Protein 4P17 (pdb70)

Foldseek 3Di:
DADPLQHDDLVVLQVVLVVLVVVCVVVVVVAVVVPHQDPDLVVNLVSLLSPDPLVCCLVQLCPQLCLVVVCVVDDVCLLVVLLVVLVPAPCLVVLLVLLVPPCPDRPQCVDPVNSVLLSSLLSSLQVVCVVLRDDSLVSLVLSLVCSSNVNDSVSSNSSVCSCQPPFDDDPLRPVAVVLLVCCCQVPVLQNVLCVQQVARCCLQLVSCQSNVCSLQARSSLSVSLVSNCSNVGDVSSSLLVNLLCVVCVVVLSPDNHRVVSNVVSSVVRHSPSNSSSSSCSSPVPVRD/DADPLQHDADADPPCVVLLVVLVVLVVVCVVVVVVAVVVVHQDPDPVVNLVSLLSPDDLVCCLVQLCPQLCLVVVCVPDDVCLLVVLLVVLVPPPCLVVLLVLLVPPPCDRPQCNDPVNSVLLSSLLSSLCVVCVLLRDDSLVSLLLSLVCSSNVNDSSSSNSSVCSCQPPFDDDCLRCACVLLLVCCVVVPVLLNVLCVQQVADCCLQLVSCQSNVLSLQARSSLSVSLVSNCSNPGDVSSSLLVNLLCVVCVVVLSPDSHNVVSNVSSSVCRSNVSNSSSSSVSSPDD

Structure (mmCIF, N/CA/C/O backbone):
data_4P17
#
_entry.id   4P17
#
_cell.length_a   121.760
_cell.length_b   47.010
_cell.length_c   105.670
_cell.angle_alpha   90.00
_cell.angle_beta   96.33
_cell.angle_gamma   90.00
#
_symmetry.space_group_name_H-M   'C 1 2 1'
#
loop_
_entity.id
_entity.type
_entity.pdbx_description
1 polymer 'RabGAP/TBC protein'
2 water water
#
loop_
_atom_site.group_PDB
_atom_site.id
_atom_site.type_symbol
_atom_site.label_atom_id
_atom_site.label_alt_id
_atom_site.label_comp_id
_atom_site.label_asym_id
_atom_site.label_entity_id
_atom_site.label_seq_id
_atom_site.pdbx_PDB_ins_code
_atom_site.Cartn_x
_atom_site.Cartn_y
_atom_site.Cartn_z
_atom_site.occupancy
_atom_site.B_iso_or_equiv
_atom_site.auth_seq_id
_atom_site.auth_comp_id
_atom_site.auth_asym_id
_atom_site.auth_atom_id
_atom_site.pdbx_PDB_model_num
ATOM 1 N N . VAL A 1 12 ? 19.862 21.273 37.004 1.00 24.19 8 VAL A N 1
ATOM 2 C CA . VAL A 1 12 ? 20.635 20.043 37.162 1.00 29.67 8 VAL A CA 1
ATOM 3 C C . VAL A 1 12 ? 21.535 20.149 38.390 1.00 30.26 8 VAL A C 1
ATOM 4 O O . VAL A 1 12 ? 22.023 21.234 38.712 1.00 33.13 8 VAL A O 1
ATOM 16 N N . HIS A 1 13 ? 21.774 19.027 39.064 1.00 17.43 9 HIS A N 1
ATOM 17 C CA . HIS A 1 13 ? 22.645 19.043 40.227 1.00 12.72 9 HIS A CA 1
ATOM 18 C C . HIS A 1 13 ? 23.814 18.073 40.036 1.00 12.46 9 HIS A C 1
ATOM 19 O O . HIS A 1 13 ? 23.761 17.149 39.173 1.00 12.28 9 HIS A O 1
ATOM 32 N N . ASP A 1 14 ? 24.844 18.270 40.844 1.00 7.47 10 ASP A N 1
ATOM 33 C CA . ASP A 1 14 ? 25.975 17.347 40.853 1.00 6.04 10 ASP A CA 1
ATOM 34 C C . ASP A 1 14 ? 25.763 16.226 41.878 1.00 10.47 10 ASP A C 1
ATOM 35 O O . ASP A 1 14 ? 24.693 16.102 42.462 1.00 6.05 10 ASP A O 1
ATOM 44 N N . LEU A 1 15 ? 26.796 15.417 42.084 1.00 6.71 11 LEU A N 1
ATOM 45 C CA . LEU A 1 15 ? 26.651 14.193 42.860 1.00 6.57 11 LEU A CA 1
ATOM 46 C C . LEU A 1 15 ? 26.249 14.538 44.261 1.00 10.85 11 LEU A C 1
ATOM 47 O O . LEU A 1 15 ? 25.456 13.852 44.887 1.00 11.73 11 LEU A O 1
ATOM 63 N N . TYR A 1 16 ? 26.789 15.635 44.738 1.00 4.06 12 TYR A N 1
ATOM 64 C CA . TYR A 1 16 ? 26.607 16.020 46.132 1.00 5.41 12 TYR A CA 1
ATOM 65 C C . TYR A 1 16 ? 25.388 16.913 46.338 1.00 7.28 12 TYR A C 1
ATOM 66 O O . TYR A 1 16 ? 25.147 17.393 47.455 1.00 7.72 12 TYR A O 1
ATOM 84 N N . GLY A 1 17 ? 24.615 17.112 45.278 1.00 6.53 13 GLY A N 1
ATOM 85 C CA . GLY A 1 17 ? 23.368 17.854 45.368 1.00 10.53 13 GLY A CA 1
ATOM 86 C C . GLY A 1 17 ? 23.428 19.349 45.092 1.00 13.14 13 GLY A C 1
ATOM 87 O O . GLY A 1 17 ? 22.435 20.043 45.298 1.00 7.82 13 GLY A O 1
ATOM 91 N N . PHE A 1 18 ? 24.576 19.860 44.657 1.00 5.78 14 PHE A N 1
ATOM 92 C CA . PHE A 1 18 ? 24.695 21.297 44.335 1.00 7.11 14 PHE A CA 1
ATOM 93 C C . PHE A 1 18 ? 24.152 21.511 42.956 1.00 10.22 14 PHE A C 1
ATOM 94 O O . PHE A 1 18 ? 24.427 20.698 42.069 1.00 11.85 14 PHE A O 1
ATOM 111 N N . PRO A 1 19 ? 23.360 22.574 42.765 1.00 13.18 15 PRO A N 1
ATOM 112 C CA . PRO A 1 19 ? 22.954 22.882 41.391 1.00 21.14 15 PRO A CA 1
ATOM 113 C C . PRO A 1 19 ? 24.144 23.296 40.572 1.00 12.98 15 PRO A C 1
ATOM 114 O O . PRO A 1 19 ? 25.008 24.004 41.096 1.00 24.71 15 PRO A O 1
ATOM 125 N N . ILE A 1 20 ? 24.195 22.860 39.311 1.00 23.32 16 ILE A N 1
ATOM 126 C CA . ILE A 1 20 ? 25.209 23.331 38.366 1.00 23.72 16 ILE A CA 1
ATOM 127 C C . ILE A 1 20 ? 24.557 23.528 36.997 1.00 19.91 16 ILE A C 1
ATOM 128 O O . ILE A 1 20 ? 23.441 23.045 36.758 1.00 20.09 16 ILE A O 1
ATOM 144 N N . GLN A 1 26 ? 30.665 19.429 28.210 1.00 19.75 22 GLN A N 1
ATOM 145 C CA . GLN A 1 26 ? 30.637 19.756 29.637 1.00 23.71 22 GLN A CA 1
ATOM 146 C C . GLN A 1 26 ? 29.873 18.687 30.385 1.00 29.81 22 GLN A C 1
ATOM 147 O O . GLN A 1 26 ? 30.315 18.166 31.432 1.00 24.89 22 GLN A O 1
ATOM 160 N N . GLU A 1 27 ? 28.702 18.358 29.853 1.00 34.48 23 GLU A N 1
ATOM 161 C CA . GLU A 1 27 ? 27.995 17.198 30.338 1.00 28.94 23 GLU A CA 1
ATOM 162 C C . GLU A 1 27 ? 28.838 15.990 29.964 1.00 17.53 23 GLU A C 1
ATOM 163 O O . GLU A 1 27 ? 28.845 14.983 30.678 1.00 14.53 23 GLU A O 1
ATOM 167 N N . ASP A 1 28 ? 29.555 16.096 28.843 1.00 19.11 24 ASP A N 1
ATOM 168 C CA . ASP A 1 28 ? 30.439 15.020 28.411 1.00 21.98 24 ASP A CA 1
ATOM 169 C C . ASP A 1 28 ? 31.640 14.916 29.341 1.00 15.45 24 ASP A C 1
ATOM 170 O O . ASP A 1 28 ? 32.130 13.819 29.593 1.00 14.40 24 ASP A O 1
ATOM 179 N N . GLU A 1 29 ? 32.119 16.068 29.824 1.00 12.63 25 GLU A N 1
ATOM 180 C CA . GLU A 1 29 ? 33.237 16.096 30.770 1.00 15.08 25 GLU A CA 1
ATOM 181 C C . GLU A 1 29 ? 32.875 15.232 31.967 1.00 9.02 25 GLU A C 1
ATOM 182 O O . GLU A 1 29 ? 33.589 14.298 32.336 1.00 9.83 25 GLU A O 1
ATOM 194 N N . ARG A 1 30 ? 31.719 15.519 32.537 1.00 11.77 26 ARG A N 1
ATOM 195 C CA . ARG A 1 30 ? 31.300 14.790 33.726 1.00 12.53 26 ARG A CA 1
ATOM 196 C C . ARG A 1 30 ? 31.054 13.289 33.431 1.00 11.40 26 ARG A C 1
ATOM 197 O O . ARG A 1 30 ? 31.357 12.420 34.250 1.00 9.48 26 ARG A O 1
ATOM 218 N N . ARG A 1 31 ? 30.530 12.964 32.255 1.00 14.67 27 ARG A N 1
ATOM 219 C CA . ARG A 1 31 ? 30.299 11.559 31.920 1.00 12.57 27 ARG A CA 1
ATOM 220 C C . ARG A 1 31 ? 31.657 10.829 31.844 1.00 12.89 27 ARG A C 1
ATOM 221 O O . ARG A 1 31 ? 31.821 9.749 32.392 1.00 10.34 27 ARG A O 1
ATOM 242 N N . SER A 1 32 ? 32.626 11.445 31.179 1.00 12.74 28 SER A N 1
ATOM 243 C CA . SER A 1 32 ? 33.969 10.892 31.091 1.00 11.90 28 SER A CA 1
ATOM 244 C C . SER A 1 32 ? 34.533 10.627 32.471 1.00 8.72 28 SER A C 1
ATOM 245 O O . SER A 1 32 ? 35.127 9.590 32.705 1.00 11.35 28 SER A O 1
ATOM 253 N N . CYS A 1 33 ? 34.359 11.565 33.397 1.00 10.59 29 CYS A N 1
ATOM 254 C CA . CYS A 1 33 ? 34.950 11.384 34.720 1.00 6.44 29 CYS A CA 1
ATOM 255 C C . CYS A 1 33 ? 34.268 10.270 35.468 1.00 6.18 29 CYS A C 1
ATOM 256 O O . CYS A 1 33 ? 34.942 9.509 36.200 1.00 6.65 29 CYS A O 1
ATOM 264 N N . ASP A 1 34 ? 32.954 10.136 35.268 1.00 10.27 30 ASP A N 1
ATOM 265 C CA . ASP A 1 34 ? 32.208 9.082 35.927 1.00 11.35 30 ASP A CA 1
ATOM 266 C C . ASP A 1 34 ? 32.613 7.720 35.363 1.00 10.09 30 ASP A C 1
ATOM 267 O O . ASP A 1 34 ? 32.712 6.745 36.109 1.00 10.40 30 ASP A O 1
ATOM 276 N N . VAL A 1 35 ? 32.825 7.648 34.047 1.00 13.07 31 VAL A N 1
ATOM 277 C CA . VAL A 1 35 ? 33.197 6.370 33.438 1.00 13.31 31 VAL A CA 1
ATOM 278 C C . VAL A 1 35 ? 34.604 5.970 33.867 1.00 10.59 31 VAL A C 1
ATOM 279 O O . VAL A 1 35 ? 34.874 4.797 34.118 1.00 13.05 31 VAL A O 1
ATOM 292 N N . ASN A 1 36 ? 35.515 6.928 33.952 1.00 7.46 32 ASN A N 1
ATOM 293 C CA . ASN A 1 36 ? 36.843 6.610 34.442 1.00 10.03 32 ASN A CA 1
ATOM 294 C C . ASN A 1 36 ? 36.813 6.180 35.906 1.00 10.16 32 ASN A C 1
ATOM 295 O O . ASN A 1 36 ? 37.557 5.307 36.308 1.00 14.08 32 ASN A O 1
ATOM 306 N N . ALA A 1 37 ? 35.950 6.790 36.701 1.00 10.17 33 ALA A N 1
ATOM 307 C CA . ALA A 1 37 ? 35.808 6.367 38.091 1.00 9.29 33 ALA A CA 1
ATOM 308 C C . ALA A 1 37 ? 35.320 4.922 38.175 1.00 11.93 33 ALA A C 1
ATOM 309 O O . ALA A 1 37 ? 35.703 4.174 39.067 1.00 7.28 33 ALA A O 1
ATOM 316 N N . GLU A 1 38 ? 34.426 4.558 37.267 1.00 13.82 34 GLU A N 1
ATOM 317 C CA . GLU A 1 38 ? 33.867 3.205 37.245 1.00 16.39 34 GLU A CA 1
ATOM 318 C C . GLU A 1 38 ? 34.948 2.155 37.016 1.00 14.67 34 GLU A C 1
ATOM 319 O O . GLU A 1 38 ? 34.881 1.046 37.579 1.00 11.94 34 GLU A O 1
ATOM 331 N N . ARG A 1 39 ? 35.955 2.502 36.215 1.00 17.30 35 ARG A N 1
ATOM 332 C CA . ARG A 1 39 ? 37.081 1.597 35.959 1.00 24.06 35 ARG A CA 1
ATOM 333 C C . ARG A 1 39 ? 37.853 1.243 37.211 1.00 21.92 35 ARG A C 1
ATOM 334 O O . ARG A 1 39 ? 38.393 0.137 37.287 1.00 17.51 35 ARG A O 1
ATOM 355 N N . GLU A 1 40 ? 37.915 2.174 38.170 1.00 12.28 36 GLU A N 1
ATOM 356 C CA . GLU A 1 40 ? 38.709 1.987 39.381 1.00 16.53 36 GLU A CA 1
ATOM 357 C C . GLU A 1 40 ? 37.947 1.220 40.443 1.00 12.13 36 GLU A C 1
ATOM 358 O O . GLU A 1 40 ? 38.534 0.763 41.401 1.00 11.73 36 GLU A O 1
ATOM 370 N N . VAL A 1 41 ? 36.642 1.062 40.257 1.00 12.60 37 VAL A N 1
ATOM 371 C CA . VAL A 1 41 ? 35.797 0.518 41.309 1.00 14.04 37 VAL A CA 1
ATOM 372 C C . VAL A 1 41 ? 36.248 -0.865 41.803 1.00 15.77 37 VAL A C 1
ATOM 373 O O . VAL A 1 41 ? 36.280 -1.107 43.007 1.00 11.53 37 VAL A O 1
ATOM 386 N N . PRO A 1 42 ? 36.585 -1.789 40.885 1.00 11.59 38 PRO A N 1
ATOM 387 C CA . PRO A 1 42 ? 36.956 -3.112 41.422 1.00 16.59 38 PRO A CA 1
ATOM 388 C C . PRO A 1 42 ? 38.240 -3.117 42.259 1.00 8.56 38 PRO A C 1
ATOM 389 O O . PRO A 1 42 ? 38.392 -3.948 43.171 1.00 12.91 38 PRO A O 1
ATOM 400 N N . LEU A 1 43 ? 39.162 -2.216 41.929 1.00 11.85 39 LEU A N 1
ATOM 401 C CA . LEU A 1 43 ? 40.412 -2.047 42.654 1.00 9.79 39 LEU A CA 1
ATOM 402 C C . LEU A 1 43 ? 40.146 -1.546 44.080 1.00 14.25 39 LEU A C 1
ATOM 403 O O . LEU A 1 43 ? 40.640 -2.112 45.061 1.00 14.03 39 LEU A O 1
ATOM 419 N N . TRP A 1 44 ? 39.376 -0.470 44.188 1.00 11.41 40 TRP A N 1
ATOM 420 C CA . TRP A 1 44 ? 38.953 0.046 45.496 1.00 10.09 40 TRP A CA 1
ATOM 421 C C . TRP A 1 44 ? 38.063 -0.953 46.254 1.00 9.21 40 TRP A C 1
ATOM 422 O O . TRP A 1 44 ? 38.181 -1.079 47.465 1.00 10.46 40 TRP A O 1
ATOM 443 N N . GLN A 1 45 ? 37.175 -1.651 45.565 1.00 11.07 41 GLN A N 1
ATOM 444 C CA . GLN A 1 45 ? 36.334 -2.619 46.289 1.00 11.63 41 GLN A CA 1
ATOM 445 C C . GLN A 1 45 ? 37.191 -3.669 46.999 1.00 19.69 41 GLN A C 1
ATOM 446 O O . GLN A 1 45 ? 36.863 -4.113 48.104 1.00 16.55 41 GLN A O 1
ATOM 460 N N . HIS A 1 46 ? 38.295 -4.056 46.366 1.00 13.48 42 HIS A N 1
ATOM 461 C CA . HIS A 1 46 ? 39.174 -5.076 46.921 1.00 15.10 42 HIS A CA 1
ATOM 462 C C . HIS A 1 46 ? 39.689 -4.610 48.263 1.00 14.95 42 HIS A C 1
ATOM 463 O O . HIS A 1 46 ? 39.761 -5.372 49.228 1.00 14.65 42 HIS A O 1
ATOM 476 N N . TYR A 1 47 ? 40.044 -3.337 48.319 1.00 12.02 43 TYR A N 1
ATOM 477 C CA . TYR A 1 47 ? 40.641 -2.806 49.518 1.00 11.70 43 TYR A CA 1
ATOM 478 C C . TYR A 1 47 ? 39.623 -2.575 50.641 1.00 16.45 43 TYR A C 1
ATOM 479 O O . TYR A 1 47 ? 39.879 -2.977 51.787 1.00 15.97 43 TYR A O 1
ATOM 497 N N . ILE A 1 48 ? 38.461 -1.997 50.349 1.00 12.49 44 ILE A N 1
ATOM 498 C CA . ILE A 1 48 ? 37.514 -1.766 51.446 1.00 12.54 44 ILE A CA 1
ATOM 499 C C . ILE A 1 48 ? 37.023 -3.123 51.961 1.00 22.88 44 ILE A C 1
ATOM 500 O O . ILE A 1 48 ? 36.717 -3.274 53.147 1.00 17.55 44 ILE A O 1
ATOM 516 N N . GLU A 1 49 ? 36.977 -4.116 51.076 1.00 13.76 45 GLU A N 1
ATOM 517 C CA . GLU A 1 49 ? 36.583 -5.470 51.470 1.00 23.81 45 GLU A CA 1
ATOM 518 C C . GLU A 1 49 ? 37.527 -6.051 52.496 1.00 25.92 45 GLU A C 1
ATOM 519 O O . GLU A 1 49 ? 37.117 -6.776 53.391 1.00 20.29 45 GLU A O 1
ATOM 531 N N . LYS A 1 50 ? 38.805 -5.752 52.325 1.00 21.70 46 LYS A N 1
ATOM 532 C CA . LYS A 1 50 ? 39.830 -6.256 53.199 1.00 18.13 46 LYS A CA 1
ATOM 533 C C . LYS A 1 50 ? 40.000 -5.288 54.364 1.00 25.35 46 LYS A C 1
ATOM 534 O O . LYS A 1 50 ? 40.781 -5.539 55.282 1.00 28.24 46 LYS A O 1
ATOM 538 N N . ASP A 1 51 ? 39.256 -4.181 54.305 1.00 24.02 47 ASP A N 1
ATOM 539 C CA . ASP A 1 51 ? 39.331 -3.092 55.286 1.00 20.40 47 ASP A CA 1
ATOM 540 C C . ASP A 1 51 ? 40.767 -2.654 55.547 1.00 25.93 47 ASP A C 1
ATOM 541 O O . ASP A 1 51 ? 41.177 -2.436 56.688 1.00 21.29 47 ASP A O 1
ATOM 550 N N . LYS A 1 52 ? 41.516 -2.504 54.462 1.00 22.94 48 LYS A N 1
ATOM 551 C CA . LYS A 1 52 ? 42.874 -2.000 54.539 1.00 22.62 48 LYS A CA 1
ATOM 552 C C . LYS A 1 52 ? 43.261 -1.316 53.244 1.00 17.64 48 LYS A C 1
ATOM 553 O O . LYS A 1 52 ? 43.028 -1.845 52.147 1.00 24.08 48 LYS A O 1
ATOM 557 N N . LEU A 1 53 ? 43.844 -0.128 53.364 1.00 17.53 49 LEU A N 1
ATOM 558 C CA . LEU A 1 53 ? 44.440 0.532 52.219 1.00 22.88 49 LEU A CA 1
ATOM 559 C C . LEU A 1 53 ? 45.687 -0.226 51.778 1.00 22.92 49 LEU A C 1
ATOM 560 O O . LEU A 1 53 ? 46.308 -0.904 52.594 1.00 26.62 49 LEU A O 1
ATOM 576 N N . PRO A 1 54 ? 46.062 -0.094 50.495 1.00 25.44 50 PRO A N 1
ATOM 577 C CA . PRO A 1 54 ? 47.262 -0.722 49.936 1.00 29.95 50 PRO A CA 1
ATOM 578 C C . PRO A 1 54 ? 48.506 -0.432 50.759 1.00 33.50 50 PRO A C 1
ATOM 579 O O . PRO A 1 54 ? 48.720 0.699 51.215 1.00 24.88 50 PRO A O 1
ATOM 590 N N . SER A 1 55 ? 49.319 -1.466 50.936 1.00 24.07 51 SER A N 1
ATOM 591 C CA . SER A 1 55 ? 50.565 -1.346 51.657 1.00 26.63 51 SER A CA 1
ATOM 592 C C . SER A 1 55 ? 51.559 -0.542 50.829 1.00 34.17 51 SER A C 1
ATOM 593 O O . SER A 1 55 ? 52.312 0.276 51.359 1.00 35.75 51 SER A O 1
ATOM 597 N N . ASN A 1 56 ? 51.540 -0.772 49.520 1.00 24.61 52 ASN A N 1
ATOM 598 C CA . ASN A 1 56 ? 52.429 -0.087 48.590 1.00 28.62 52 ASN A CA 1
ATOM 599 C C . ASN A 1 56 ? 52.084 1.388 48.500 1.00 34.86 52 ASN A C 1
ATOM 600 O O . ASN A 1 56 ? 51.030 1.758 47.988 1.00 29.24 52 ASN A O 1
ATOM 607 N N . GLU A 1 57 ? 52.973 2.241 48.986 1.00 34.26 53 GLU A N 1
ATOM 608 C CA . GLU A 1 57 ? 52.651 3.651 49.060 1.00 24.39 53 GLU A CA 1
ATOM 609 C C . GLU A 1 57 ? 52.653 4.334 47.701 1.00 26.28 53 GLU A C 1
ATOM 610 O O . GLU A 1 57 ? 51.942 5.327 47.477 1.00 24.42 53 GLU A O 1
ATOM 622 N N . THR A 1 58 ? 53.459 3.805 46.798 1.00 26.27 54 THR A N 1
ATOM 623 C CA . THR A 1 58 ? 53.479 4.273 45.430 1.00 27.15 54 THR A CA 1
ATOM 624 C C . THR A 1 58 ? 52.140 3.984 44.795 1.00 30.25 54 THR A C 1
ATOM 625 O O . THR A 1 58 ? 51.566 4.848 44.098 1.00 24.64 54 THR A O 1
ATOM 636 N N . LYS A 1 59 ? 51.626 2.775 45.031 1.00 18.17 55 LYS A N 1
ATOM 637 C CA . LYS A 1 59 ? 50.350 2.402 44.418 1.00 23.99 55 LYS A CA 1
ATOM 638 C C . LYS A 1 59 ? 49.239 3.224 45.042 1.00 19.03 55 LYS A C 1
ATOM 639 O O . LYS A 1 59 ? 48.288 3.625 44.360 1.00 15.26 55 LYS A O 1
ATOM 643 N N . LEU A 1 60 ? 49.343 3.475 46.343 1.00 13.55 56 LEU A N 1
ATOM 644 C CA . LEU A 1 60 ? 48.257 4.208 47.017 1.00 14.04 56 LEU A CA 1
ATOM 645 C C . LEU A 1 60 ? 48.196 5.647 46.506 1.00 15.35 56 LEU A C 1
ATOM 646 O O . LEU A 1 60 ? 47.120 6.183 46.217 1.00 12.00 56 LEU A O 1
ATOM 662 N N . LYS A 1 61 ? 49.362 6.274 46.392 1.00 16.45 57 LYS A N 1
ATOM 663 C CA . LYS A 1 61 ? 49.425 7.632 45.877 1.00 11.48 57 LYS A CA 1
ATOM 664 C C . LYS A 1 61 ? 48.816 7.715 44.475 1.00 12.24 57 LYS A C 1
ATOM 665 O O . LYS A 1 61 ? 48.011 8.615 44.213 1.00 14.06 57 LYS A O 1
ATOM 684 N N . GLU A 1 62 ? 49.161 6.763 43.598 1.00 12.64 58 GLU A N 1
ATOM 685 C CA . GLU A 1 62 ? 48.602 6.686 42.238 1.00 14.80 58 GLU A CA 1
ATOM 686 C C . GLU A 1 62 ? 47.068 6.558 42.226 1.00 16.97 58 GLU A C 1
ATOM 687 O O . GLU A 1 62 ? 46.388 7.249 41.477 1.00 15.28 58 GLU A O 1
ATOM 699 N N . MET A 1 63 ? 46.538 5.656 43.040 1.00 14.96 59 MET A N 1
ATOM 700 C CA . MET A 1 63 ? 45.097 5.465 43.132 1.00 11.49 59 MET A CA 1
ATOM 701 C C . MET A 1 63 ? 44.377 6.736 43.583 1.00 8.69 59 MET A C 1
ATOM 702 O O . MET A 1 63 ? 43.357 7.115 42.997 1.00 11.50 59 MET A O 1
ATOM 716 N N . ILE A 1 64 ? 44.946 7.398 44.588 1.00 10.30 60 ILE A N 1
ATOM 717 C CA . ILE A 1 64 ? 44.327 8.555 45.174 1.00 7.13 60 ILE A CA 1
ATOM 718 C C . ILE A 1 64 ? 44.384 9.692 44.158 1.00 8.81 60 ILE A C 1
ATOM 719 O O . ILE A 1 64 ? 43.441 10.464 44.022 1.00 7.40 60 ILE A O 1
ATOM 735 N N . ARG A 1 65 ? 45.470 9.764 43.410 1.00 9.19 61 ARG A N 1
ATOM 736 C CA . ARG A 1 65 ? 45.552 10.756 42.353 1.00 8.30 61 ARG A CA 1
ATOM 737 C C . ARG A 1 65 ? 44.500 10.567 41.257 1.00 6.11 61 ARG A C 1
ATOM 738 O O . ARG A 1 65 ? 44.138 11.532 40.622 1.00 8.58 61 ARG A O 1
ATOM 759 N N . LYS A 1 66 ? 44.045 9.334 41.010 1.00 7.77 62 LYS A N 1
ATOM 760 C CA . LYS A 1 66 ? 42.997 9.079 40.028 1.00 9.02 62 LYS A CA 1
ATOM 761 C C . LYS A 1 66 ? 41.570 9.291 40.573 1.00 9.05 62 LYS A C 1
ATOM 762 O O . LYS A 1 66 ? 40.599 9.243 39.821 1.00 6.57 62 LYS A O 1
ATOM 768 N N . GLY A 1 67 ? 41.452 9.516 41.878 1.00 7.04 63 GLY A N 1
ATOM 769 C CA . GLY A 1 67 ? 40.156 9.763 42.476 1.00 8.54 63 GLY A CA 1
ATOM 770 C C . GLY A 1 67 ? 39.694 8.669 43.419 1.00 8.79 63 GLY A C 1
ATOM 771 O O . GLY A 1 67 ? 39.633 7.486 43.072 1.00 6.39 63 GLY A O 1
ATOM 775 N N . VAL A 1 68 ? 39.336 9.077 44.629 1.00 2.62 64 VAL A N 1
ATOM 776 C CA . VAL A 1 68 ? 38.760 8.133 45.573 1.00 4.41 64 VAL A CA 1
ATOM 777 C C . VAL A 1 68 ? 37.281 7.991 45.190 1.00 3.56 64 VAL A C 1
ATOM 778 O O . VAL A 1 68 ? 36.625 8.983 44.927 1.00 3.00 64 VAL A O 1
ATOM 791 N N . PRO A 1 69 ? 36.738 6.756 45.186 1.00 6.07 65 PRO A N 1
ATOM 792 C CA . PRO A 1 69 ? 35.287 6.680 45.020 1.00 6.16 65 PRO A CA 1
ATOM 793 C C . PRO A 1 69 ? 34.567 7.530 46.056 1.00 7.06 65 PRO A C 1
ATOM 794 O O . PRO A 1 69 ? 34.907 7.438 47.237 1.00 8.45 65 PRO A O 1
ATOM 805 N N . PRO A 1 70 ? 33.548 8.297 45.633 1.00 5.48 66 PRO A N 1
ATOM 806 C CA . PRO A 1 70 ? 32.903 9.193 46.597 1.00 5.24 66 PRO A CA 1
ATOM 807 C C . PRO A 1 70 ? 32.475 8.462 47.867 1.00 5.34 66 PRO A C 1
ATOM 808 O O . PRO A 1 70 ? 32.665 8.984 48.977 1.00 7.89 66 PRO A O 1
ATOM 819 N N . THR A 1 71 ? 31.932 7.260 47.715 1.00 8.69 67 THR A N 1
ATOM 820 C CA . THR A 1 71 ? 31.351 6.581 48.866 1.00 5.43 67 THR A CA 1
ATOM 821 C C . THR A 1 71 ? 32.436 6.168 49.852 1.00 5.99 67 THR A C 1
ATOM 822 O O . THR A 1 71 ? 32.126 5.889 51.029 1.00 7.50 67 THR A O 1
ATOM 833 N N . LEU A 1 72 ? 33.686 6.076 49.387 1.00 2.11 68 LEU A N 1
ATOM 834 C CA . LEU A 1 72 ? 34.811 5.772 50.265 1.00 8.27 68 LEU A CA 1
ATOM 835 C C . LEU A 1 72 ? 35.550 6.967 50.798 1.00 4.22 68 LEU A C 1
ATOM 836 O O . LEU A 1 72 ? 36.599 6.794 51.403 1.00 5.55 68 LEU A O 1
ATOM 852 N N . ARG A 1 73 ? 35.077 8.191 50.567 1.00 5.31 69 ARG A N 1
ATOM 853 C CA . ARG A 1 73 ? 35.949 9.276 50.948 1.00 3.77 69 ARG A CA 1
ATOM 854 C C . ARG A 1 73 ? 36.020 9.335 52.480 1.00 10.37 69 ARG A C 1
ATOM 855 O O . ARG A 1 73 ? 37.057 9.624 53.014 1.00 8.63 69 ARG A O 1
ATOM 876 N N . ASN A 1 74 ? 34.934 9.019 53.178 1.00 8.99 70 ASN A N 1
ATOM 877 C CA . ASN A 1 74 ? 34.992 9.025 54.643 1.00 7.27 70 ASN A CA 1
ATOM 878 C C . ASN A 1 74 ? 36.075 8.032 55.067 1.00 9.15 70 ASN A C 1
ATOM 879 O O . ASN A 1 74 ? 36.964 8.390 55.797 1.00 7.20 70 ASN A O 1
ATOM 890 N N . TRP A 1 75 ? 36.022 6.814 54.542 1.00 5.33 71 TRP A N 1
ATOM 891 C CA . TRP A 1 75 ? 36.990 5.764 54.885 1.00 6.43 71 TRP A CA 1
ATOM 892 C C . TRP A 1 75 ? 38.443 6.204 54.629 1.00 9.11 71 TRP A C 1
ATOM 893 O O . TRP A 1 75 ? 39.322 6.132 55.507 1.00 10.23 71 TRP A O 1
ATOM 914 N N . VAL A 1 76 ? 38.705 6.643 53.407 1.00 8.66 72 VAL A N 1
ATOM 915 C CA . VAL A 1 76 ? 40.063 6.996 53.016 1.00 5.50 72 VAL A CA 1
ATOM 916 C C . VAL A 1 76 ? 40.541 8.312 53.622 1.00 6.93 72 VAL A C 1
ATOM 917 O O . VAL A 1 76 ? 41.656 8.397 54.094 1.00 7.00 72 VAL A O 1
ATOM 930 N N . TRP A 1 77 ? 39.729 9.364 53.543 1.00 5.20 73 TRP A N 1
ATOM 931 C CA . TRP A 1 77 ? 40.166 10.644 54.070 1.00 6.77 73 TRP A CA 1
ATOM 932 C C . TRP A 1 77 ? 40.490 10.593 55.541 1.00 4.31 73 TRP A C 1
ATOM 933 O O . TRP A 1 77 ? 41.447 11.194 55.983 1.00 7.65 73 TRP A O 1
ATOM 954 N N . MET A 1 78 ? 39.625 9.940 56.299 1.00 4.84 74 MET A N 1
ATOM 955 C CA . MET A 1 78 ? 39.771 9.938 57.754 1.00 4.71 74 MET A CA 1
ATOM 956 C C . MET A 1 78 ? 41.044 9.199 58.161 1.00 11.94 74 MET A C 1
ATOM 957 O O . MET A 1 78 ? 41.691 9.559 59.139 1.00 8.22 74 MET A O 1
ATOM 971 N N . GLU A 1 79 ? 41.425 8.196 57.384 1.00 7.76 75 GLU A N 1
ATOM 972 C CA . GLU A 1 79 ? 42.685 7.486 57.640 1.00 9.98 75 GLU A CA 1
ATOM 973 C C . GLU A 1 79 ? 43.929 8.226 57.103 1.00 8.84 75 GLU A C 1
ATOM 974 O O . GLU A 1 79 ? 44.863 8.522 57.853 1.00 11.69 75 GLU A O 1
ATOM 986 N N . THR A 1 80 ? 43.962 8.552 55.812 1.00 8.89 76 THR A N 1
ATOM 987 C CA . THR A 1 80 ? 45.159 9.210 55.286 1.00 5.28 76 THR A CA 1
ATOM 988 C C . THR A 1 80 ? 45.426 10.594 55.915 1.00 9.72 76 THR A C 1
ATOM 989 O O . THR A 1 80 ? 46.572 11.002 56.010 1.00 9.13 76 THR A O 1
ATOM 1000 N N . SER A 1 81 ? 44.395 11.317 56.347 1.00 9.75 77 SER A N 1
ATOM 1001 C CA . SER A 1 81 ? 44.617 12.670 56.892 1.00 5.54 77 SER A CA 1
ATOM 1002 C C . SER A 1 81 ? 45.220 12.588 58.280 1.00 9.95 77 SER A C 1
ATOM 1003 O O . SER A 1 81 ? 45.699 13.561 58.811 1.00 9.27 77 SER A O 1
ATOM 1011 N N . GLY A 1 82 ? 45.110 11.426 58.889 1.00 10.67 78 GLY A N 1
ATOM 1012 C CA . GLY A 1 82 ? 45.465 11.271 60.274 1.00 14.50 78 GLY A CA 1
ATOM 1013 C C . GLY A 1 82 ? 44.359 11.604 61.255 1.00 16.45 78 GLY A C 1
ATOM 1014 O O . GLY A 1 82 ? 44.579 11.559 62.465 1.00 10.76 78 GLY A O 1
ATOM 1018 N N . ALA A 1 83 ? 43.169 11.935 60.765 1.00 11.25 79 ALA A N 1
ATOM 1019 C CA . ALA A 1 83 ? 42.057 12.270 61.663 1.00 8.64 79 ALA A CA 1
ATOM 1020 C C . ALA A 1 83 ? 41.634 11.097 62.555 1.00 10.59 79 ALA A C 1
ATOM 1021 O O . ALA A 1 83 ? 41.179 11.328 63.693 1.00 9.26 79 ALA A O 1
ATOM 1028 N N . ASN A 1 84 ? 41.762 9.863 62.062 1.00 9.51 80 ASN A N 1
ATOM 1029 C CA . ASN A 1 84 ? 41.388 8.679 62.866 1.00 7.22 80 ASN A CA 1
ATOM 1030 C C . ASN A 1 84 ? 42.290 8.566 64.082 1.00 12.80 80 ASN A C 1
ATOM 1031 O O . ASN A 1 84 ? 41.827 8.276 65.182 1.00 9.47 80 ASN A O 1
ATOM 1042 N N . LYS A 1 85 ? 43.572 8.821 63.859 1.00 13.85 81 LYS A N 1
ATOM 1043 C CA . LYS A 1 85 ? 44.572 8.762 64.915 1.00 17.78 81 LYS A CA 1
ATOM 1044 C C . LYS A 1 85 ? 44.345 9.873 65.925 1.00 9.82 81 LYS A C 1
ATOM 1045 O O . LYS A 1 85 ? 44.521 9.665 67.115 1.00 12.70 81 LYS A O 1
ATOM 1064 N N . LYS A 1 86 ? 43.937 11.051 65.462 1.00 9.39 82 LYS A N 1
ATOM 1065 C CA . LYS A 1 86 ? 43.675 12.146 66.395 1.00 10.23 82 LYS A CA 1
ATOM 1066 C C . LYS A 1 86 ? 42.443 11.845 67.207 1.00 8.79 82 LYS A C 1
ATOM 1067 O O . LYS A 1 86 ? 42.450 12.042 68.427 1.00 18.27 82 LYS A O 1
ATOM 1086 N N . LYS A 1 87 ? 41.389 11.361 66.544 1.00 6.53 83 LYS A N 1
ATOM 1087 C CA . LYS A 1 87 ? 40.173 10.982 67.233 1.00 9.58 83 LYS A CA 1
ATOM 1088 C C . LYS A 1 87 ? 40.461 9.974 68.336 1.00 10.71 83 LYS A C 1
ATOM 1089 O O . LYS A 1 87 ? 39.978 10.103 69.460 1.00 14.35 83 LYS A O 1
ATOM 1108 N N . ALA A 1 88 ? 41.251 8.970 67.998 1.00 10.69 84 ALA A N 1
ATOM 1109 C CA . ALA A 1 88 ? 41.500 7.857 68.908 1.00 14.56 84 ALA A CA 1
ATOM 1110 C C . ALA A 1 88 ? 42.373 8.273 70.090 1.00 22.83 84 ALA A C 1
ATOM 1111 O O . ALA A 1 88 ? 42.420 7.565 71.097 1.00 24.32 84 ALA A O 1
ATOM 1118 N N . GLY A 1 89 ? 43.052 9.413 69.957 1.00 16.83 85 GLY A N 1
ATOM 1119 C CA . GLY A 1 89 ? 43.903 9.946 70.999 1.00 18.62 85 GLY A CA 1
ATOM 1120 C C . GLY A 1 89 ? 43.171 10.872 71.950 1.00 21.27 85 GLY A C 1
ATOM 1121 O O . GLY A 1 89 ? 43.780 11.471 72.829 1.00 21.45 85 GLY A O 1
ATOM 1125 N N . HIS A 1 90 ? 41.860 11.003 71.750 1.00 20.06 86 HIS A N 1
ATOM 1126 C CA . HIS A 1 90 ? 41.009 11.728 72.671 1.00 20.92 86 HIS A CA 1
ATOM 1127 C C . HIS A 1 90 ? 39.939 10.788 73.219 1.00 19.21 86 HIS A C 1
ATOM 1128 O O . HIS A 1 90 ? 39.756 9.668 72.716 1.00 13.57 86 HIS A O 1
ATOM 1141 N N . ALA A 1 91 ? 39.252 11.228 74.268 1.00 31.29 87 ALA A N 1
ATOM 1142 C CA . ALA A 1 91 ? 38.173 10.440 74.856 1.00 24.95 87 ALA A CA 1
ATOM 1143 C C . ALA A 1 91 ? 36.988 10.416 73.898 1.00 21.67 87 ALA A C 1
ATOM 1144 O O . ALA A 1 91 ? 36.846 11.315 73.068 1.00 18.20 87 ALA A O 1
ATOM 1151 N N . ALA A 1 92 ? 36.132 9.405 74.012 1.00 18.05 88 ALA A N 1
ATOM 1152 C CA . ALA A 1 92 ? 35.046 9.208 73.034 1.00 16.89 88 ALA A CA 1
ATOM 1153 C C . ALA A 1 92 ? 33.996 10.312 73.087 1.00 21.26 88 ALA A C 1
ATOM 1154 O O . ALA A 1 92 ? 33.269 10.538 72.117 1.00 22.09 88 ALA A O 1
ATOM 1161 N N . ASN A 1 93 ? 33.917 11.003 74.221 1.00 24.03 89 ASN A N 1
ATOM 1162 C CA . ASN A 1 93 ? 32.909 12.047 74.404 1.00 26.05 89 ASN A CA 1
ATOM 1163 C C . ASN A 1 93 ? 33.488 13.425 74.115 1.00 22.79 89 ASN A C 1
ATOM 1164 O O . ASN A 1 93 ? 32.851 14.432 74.399 1.00 23.15 89 ASN A O 1
ATOM 1175 N N . TYR A 1 94 ? 34.696 13.461 73.554 1.00 24.32 90 TYR A N 1
ATOM 1176 C CA . TYR A 1 94 ? 35.430 14.717 73.412 1.00 18.22 90 TYR A CA 1
ATOM 1177 C C . TYR A 1 94 ? 34.723 15.700 72.492 1.00 18.09 90 TYR A C 1
ATOM 1178 O O . TYR A 1 94 ? 34.555 16.861 72.848 1.00 16.76 90 TYR A O 1
ATOM 1196 N N . TYR A 1 95 ? 34.303 15.254 71.315 1.00 18.78 91 TYR A N 1
ATOM 1197 C CA . TYR A 1 95 ? 33.638 16.159 70.395 1.00 17.94 91 TYR A CA 1
ATOM 1198 C C . TYR A 1 95 ? 32.393 16.761 71.070 1.00 14.14 91 TYR A C 1
ATOM 1199 O O . TYR A 1 95 ? 32.187 17.969 71.047 1.00 20.38 91 TYR A O 1
ATOM 1217 N N . SER A 1 96 ? 31.586 15.927 71.712 1.00 26.59 92 SER A N 1
ATOM 1218 C CA . SER A 1 96 ? 30.358 16.408 72.343 1.00 22.69 92 SER A CA 1
ATOM 1219 C C . SER A 1 96 ? 30.656 17.444 73.435 1.00 18.43 92 SER A C 1
ATOM 1220 O O . SER A 1 96 ? 29.882 18.389 73.620 1.00 17.89 92 SER A O 1
ATOM 1228 N N . ILE A 1 97 ? 31.785 17.281 74.131 1.00 16.16 93 ILE A N 1
ATOM 1229 C CA . ILE A 1 97 ? 32.210 18.259 75.139 1.00 16.31 93 ILE A CA 1
ATOM 1230 C C . ILE A 1 97 ? 32.570 19.569 74.451 1.00 13.57 93 ILE A C 1
ATOM 1231 O O . ILE A 1 97 ? 32.205 20.640 74.910 1.00 12.23 93 ILE A O 1
ATOM 1247 N N . MET A 1 98 ? 33.301 19.479 73.341 1.00 13.43 94 MET A N 1
ATOM 1248 C CA . MET A 1 98 ? 33.603 20.658 72.534 1.00 10.67 94 MET A CA 1
ATOM 1249 C C . MET A 1 98 ? 32.357 21.353 71.904 1.00 9.28 94 MET A C 1
ATOM 1250 O O . MET A 1 98 ? 32.292 22.575 71.833 1.00 10.27 94 MET A O 1
ATOM 1264 N N . VAL A 1 99 ? 31.376 20.579 71.480 1.00 12.51 95 VAL A N 1
ATOM 1265 C CA . VAL A 1 99 ? 30.129 21.150 70.963 1.00 17.17 95 VAL A CA 1
ATOM 1266 C C . VAL A 1 99 ? 29.450 21.959 72.052 1.00 14.75 95 VAL A C 1
ATOM 1267 O O . VAL A 1 99 ? 29.126 23.108 71.849 1.00 13.25 95 VAL A O 1
ATOM 1280 N N . LYS A 1 100 ? 29.302 21.363 73.228 1.00 18.48 96 LYS A N 1
ATOM 1281 C CA . LYS A 1 100 ? 28.693 22.051 74.347 1.00 16.70 96 LYS A CA 1
ATOM 1282 C C . LYS A 1 100 ? 29.472 23.294 74.715 1.00 19.53 96 LYS A C 1
ATOM 1283 O O . LYS A 1 100 ? 28.903 24.347 74.998 1.00 18.96 96 LYS A O 1
ATOM 1289 N N . ALA A 1 101 ? 30.793 23.180 74.717 1.00 17.28 97 ALA A N 1
ATOM 1290 C CA . ALA A 1 101 ? 31.635 24.313 75.054 1.00 7.38 97 ALA A CA 1
ATOM 1291 C C . ALA A 1 101 ? 31.534 25.390 73.990 1.00 16.09 97 ALA A C 1
ATOM 1292 O O . ALA A 1 101 ? 31.612 26.590 74.271 1.00 16.03 97 ALA A O 1
ATOM 1299 N N . GLY A 1 102 ? 31.391 24.960 72.745 1.00 13.37 98 GLY A N 1
ATOM 1300 C CA . GLY A 1 102 ? 31.336 25.915 71.659 1.00 9.52 98 GLY A CA 1
ATOM 1301 C C . GLY A 1 102 ? 30.080 26.756 71.677 1.00 11.55 98 GLY A C 1
ATOM 1302 O O . GLY A 1 102 ? 29.999 27.758 70.979 1.00 10.55 98 GLY A O 1
ATOM 1306 N N . GLU A 1 103 ? 29.095 26.340 72.469 1.00 14.08 99 GLU A N 1
ATOM 1307 C CA . GLU A 1 103 ? 27.860 27.090 72.613 1.00 20.58 99 GLU A CA 1
ATOM 1308 C C . GLU A 1 103 ? 28.140 28.493 73.113 1.00 22.80 99 GLU A C 1
ATOM 1309 O O . GLU A 1 103 ? 27.330 29.391 72.915 1.00 20.77 99 GLU A O 1
ATOM 1321 N N . GLU A 1 104 ? 29.291 28.677 73.757 1.00 20.69 100 GLU A N 1
ATOM 1322 C CA . GLU A 1 104 ? 29.707 29.993 74.231 1.00 25.04 100 GLU A CA 1
ATOM 1323 C C . GLU A 1 104 ? 30.976 30.439 73.529 1.00 26.15 100 GLU A C 1
ATOM 1324 O O . GLU A 1 104 ? 31.763 31.200 74.094 1.00 20.29 100 GLU A O 1
ATOM 1328 N N . SER A 1 105 ? 31.209 29.947 72.314 1.00 24.56 101 SER A N 1
ATOM 1329 C CA . SER A 1 105 ? 32.358 30.430 71.555 1.00 20.48 101 SER A CA 1
ATOM 1330 C C . SER A 1 105 ? 32.217 31.912 71.263 1.00 23.72 101 SER A C 1
ATOM 1331 O O . SER A 1 105 ? 31.113 32.378 70.971 1.00 22.85 101 SER A O 1
ATOM 1339 N N . GLN A 1 106 ? 33.340 32.636 71.335 1.00 25.13 102 GLN A N 1
ATOM 1340 C CA . GLN A 1 106 ? 33.403 34.038 70.921 1.00 27.32 102 GLN A CA 1
ATOM 1341 C C . GLN A 1 106 ? 32.978 34.215 69.474 1.00 31.22 102 GLN A C 1
ATOM 1342 O O . GLN A 1 106 ? 32.603 35.315 69.065 1.00 23.11 102 GLN A O 1
ATOM 1356 N N . TYR A 1 107 ? 33.046 33.118 68.712 1.00 24.18 103 TYR A N 1
ATOM 1357 C CA . TYR A 1 107 ? 32.851 33.131 67.262 1.00 21.69 103 TYR A CA 1
ATOM 1358 C C . TYR A 1 107 ? 31.475 32.685 66.793 1.00 15.31 103 TYR A C 1
ATOM 1359 O O . TYR A 1 107 ? 31.218 32.647 65.584 1.00 12.70 103 TYR A O 1
ATOM 1377 N N . LYS A 1 108 ? 30.608 32.328 67.746 1.00 12.62 104 LYS A N 1
ATOM 1378 C CA . LYS A 1 108 ? 29.309 31.731 67.448 1.00 17.96 104 LYS A CA 1
ATOM 1379 C C . LYS A 1 108 ? 28.501 32.566 66.456 1.00 16.50 104 LYS A C 1
ATOM 1380 O O . LYS A 1 108 ? 27.946 32.064 65.454 1.00 15.22 104 LYS A O 1
ATOM 1384 N N . LYS A 1 109 ? 28.425 33.851 66.765 1.00 15.45 105 LYS A N 1
ATOM 1385 C CA A LYS A 1 109 ? 27.666 34.776 65.944 0.50 18.66 105 LYS A CA 1
ATOM 1386 C CA B LYS A 1 109 ? 27.680 34.803 65.949 0.50 18.67 105 LYS A CA 1
ATOM 1387 C C . LYS A 1 109 ? 28.298 34.940 64.558 1.00 13.01 105 LYS A C 1
ATOM 1388 O O . LYS A 1 109 ? 27.592 34.942 63.546 1.00 12.05 105 LYS A O 1
ATOM 1425 N N . ASP A 1 110 ? 29.621 35.078 64.504 1.00 14.26 106 ASP A N 1
ATOM 1426 C CA . ASP A 1 110 ? 30.325 35.199 63.221 1.00 18.54 106 ASP A CA 1
ATOM 1427 C C . ASP A 1 110 ? 30.065 33.941 62.390 1.00 16.80 106 ASP A C 1
ATOM 1428 O O . ASP A 1 110 ? 29.729 34.005 61.206 1.00 12.16 106 ASP A O 1
ATOM 1437 N N . ILE A 1 111 ? 30.234 32.783 63.006 1.00 11.55 107 ILE A N 1
ATOM 1438 C CA . ILE A 1 111 ? 29.893 31.551 62.301 1.00 16.16 107 ILE A CA 1
ATOM 1439 C C . ILE A 1 111 ? 28.482 31.611 61.752 1.00 15.38 107 ILE A C 1
ATOM 1440 O O . ILE A 1 111 ? 28.262 31.359 60.554 1.00 11.86 107 ILE A O 1
ATOM 1456 N N . GLU A 1 112 ? 27.514 31.990 62.591 1.00 8.91 108 GLU A N 1
ATOM 1457 C CA . GLU A 1 112 ? 26.121 32.031 62.117 1.00 12.27 108 GLU A CA 1
ATOM 1458 C C . GLU A 1 112 ? 25.912 32.992 60.964 1.00 14.34 108 GLU A C 1
ATOM 1459 O O . GLU A 1 112 ? 25.264 32.661 59.986 1.00 18.79 108 GLU A O 1
ATOM 1471 N N . THR A 1 113 ? 26.440 34.199 61.091 1.00 9.99 109 THR A N 1
ATOM 1472 C CA . THR A 1 113 ? 26.299 35.195 60.033 1.00 9.91 109 THR A CA 1
ATOM 1473 C C . THR A 1 113 ? 26.997 34.760 58.737 1.00 8.43 109 THR A C 1
ATOM 1474 O O . THR A 1 113 ? 26.461 34.942 57.636 1.00 10.62 109 THR A O 1
ATOM 1485 N N . ASP A 1 114 ? 28.186 34.184 58.839 1.00 10.03 110 ASP A N 1
ATOM 1486 C CA . ASP A 1 114 ? 28.859 33.718 57.619 1.00 13.03 110 ASP A CA 1
ATOM 1487 C C . ASP A 1 114 ? 27.988 32.683 56.859 1.00 25.82 110 ASP A C 1
ATOM 1488 O O . ASP A 1 114 ? 28.173 32.472 55.673 1.00 16.82 110 ASP A O 1
ATOM 1497 N N . SER A 1 115 ? 26.999 32.087 57.525 1.00 26.49 111 SER A N 1
ATOM 1498 C CA . SER A 1 115 ? 26.050 31.176 56.858 1.00 11.44 111 SER A CA 1
ATOM 1499 C C . SER A 1 115 ? 24.838 31.846 56.187 1.00 14.16 111 SER A C 1
ATOM 1500 O O . SER A 1 115 ? 24.011 31.168 55.576 1.00 25.77 111 SER A O 1
ATOM 1508 N N . THR A 1 116 ? 24.708 33.153 56.280 1.00 17.63 112 THR A N 1
ATOM 1509 C CA . THR A 1 116 ? 23.620 33.802 55.597 1.00 20.15 112 THR A CA 1
ATOM 1510 C C . THR A 1 116 ? 24.015 34.112 54.150 1.00 36.16 112 THR A C 1
ATOM 1511 O O . THR A 1 116 ? 23.240 34.706 53.410 1.00 20.67 112 THR A O 1
ATOM 1522 N N . HIS A 1 117 ? 25.203 33.700 53.717 1.00 28.48 113 HIS A N 1
ATOM 1523 C CA . HIS A 1 117 ? 25.529 33.901 52.299 1.00 34.55 113 HIS A CA 1
ATOM 1524 C C . HIS A 1 117 ? 26.373 32.776 51.680 1.00 37.94 113 HIS A C 1
ATOM 1525 O O . HIS A 1 117 ? 26.665 32.785 50.472 1.00 35.74 113 HIS A O 1
ATOM 1538 N N . THR A 1 118 ? 26.724 31.786 52.488 1.00 25.50 114 THR A N 1
ATOM 1539 C CA . THR A 1 118 ? 27.306 30.560 51.957 1.00 25.35 114 THR A CA 1
ATOM 1540 C C . THR A 1 118 ? 26.184 29.581 51.590 1.00 27.41 114 THR A C 1
ATOM 1541 O O . THR A 1 118 ? 25.064 29.713 52.088 1.00 33.43 114 THR A O 1
ATOM 1552 N N . PHE A 1 119 ? 26.494 28.605 50.739 1.00 22.90 115 PHE A N 1
ATOM 1553 C CA . PHE A 1 119 ? 25.524 27.585 50.282 1.00 27.51 115 PHE A CA 1
ATOM 1554 C C . PHE A 1 119 ? 24.086 28.042 50.186 1.00 24.79 115 PHE A C 1
ATOM 1555 O O . PHE A 1 119 ? 23.205 27.493 50.845 1.00 32.23 115 PHE A O 1
ATOM 1572 N N . PRO A 1 120 ? 23.838 29.045 49.352 1.00 29.09 116 PRO A N 1
ATOM 1573 C CA . PRO A 1 120 ? 22.441 29.445 49.200 1.00 30.66 116 PRO A CA 1
ATOM 1574 C C . PRO A 1 120 ? 21.585 28.306 48.642 1.00 29.05 116 PRO A C 1
ATOM 1575 O O . PRO A 1 120 ? 20.430 28.175 49.034 1.00 25.66 116 PRO A O 1
ATOM 1586 N N . ASP A 1 121 ? 22.148 27.466 47.777 1.00 12.09 117 ASP A N 1
ATOM 1587 C CA . ASP A 1 121 ? 21.302 26.582 47.001 1.00 18.06 117 ASP A CA 1
ATOM 1588 C C . ASP A 1 121 ? 21.377 25.101 47.348 1.00 21.35 117 ASP A C 1
ATOM 1589 O O . ASP A 1 121 ? 20.570 24.328 46.840 1.00 16.05 117 ASP A O 1
ATOM 1593 N N . HIS A 1 122 ? 22.311 24.685 48.202 1.00 12.91 118 HIS A N 1
ATOM 1594 C CA . HIS A 1 122 ? 22.382 23.267 48.539 1.00 10.47 118 HIS A CA 1
ATOM 1595 C C . HIS A 1 122 ? 21.166 22.897 49.372 1.00 10.69 118 HIS A C 1
ATOM 1596 O O . HIS A 1 122 ? 20.923 23.518 50.391 1.00 8.06 118 HIS A O 1
ATOM 1609 N N . PRO A 1 123 ? 20.408 21.868 48.963 1.00 10.95 119 PRO A N 1
ATOM 1610 C CA . PRO A 1 123 ? 19.168 21.565 49.687 1.00 13.85 119 PRO A CA 1
ATOM 1611 C C . PRO A 1 123 ? 19.299 21.217 51.170 1.00 14.92 119 PRO A C 1
ATOM 1612 O O . PRO A 1 123 ? 18.378 21.526 51.924 1.00 17.81 119 PRO A O 1
ATOM 1623 N N . TRP A 1 124 ? 20.380 20.573 51.587 1.00 8.19 120 TRP A N 1
ATOM 1624 C CA . TRP A 1 124 ? 20.539 20.222 53.006 1.00 5.43 120 TRP A CA 1
ATOM 1625 C C . TRP A 1 124 ? 21.388 21.259 53.767 1.00 7.38 120 TRP A C 1
ATOM 1626 O O . TRP A 1 124 ? 21.085 21.608 54.903 1.00 6.56 120 TRP A O 1
ATOM 1647 N N . LEU A 1 125 ? 22.450 21.771 53.156 1.00 9.21 121 LEU A N 1
ATOM 1648 C CA . LEU A 1 125 ? 23.274 22.735 53.865 1.00 3.70 121 LEU A CA 1
ATOM 1649 C C . LEU A 1 125 ? 22.497 24.042 54.110 1.00 7.31 121 LEU A C 1
ATOM 1650 O O . LEU A 1 125 ? 22.798 24.732 55.081 1.00 10.47 121 LEU A O 1
ATOM 1666 N N . SER A 1 126 ? 21.492 24.340 53.275 1.00 7.27 122 SER A N 1
ATOM 1667 C CA . SER A 1 126 ? 20.696 25.564 53.429 1.00 8.22 122 SER A CA 1
ATOM 1668 C C . SER A 1 126 ? 19.446 25.272 54.274 1.00 9.38 122 SER A C 1
ATOM 1669 O O . SER A 1 126 ? 18.658 26.169 54.584 1.00 9.27 122 SER A O 1
ATOM 1677 N N . SER A 1 127 ? 19.290 24.019 54.701 1.00 7.23 123 SER A N 1
ATOM 1678 C CA . SER A 1 127 ? 18.220 23.679 55.642 1.00 12.73 123 SER A CA 1
ATOM 1679 C C . SER A 1 127 ? 18.588 24.034 57.099 1.00 10.18 123 SER A C 1
ATOM 1680 O O . SER A 1 127 ? 19.758 24.142 57.455 1.00 9.74 123 SER A O 1
ATOM 1688 N N . PRO A 1 128 ? 17.571 24.203 57.964 1.00 4.38 124 PRO A N 1
ATOM 1689 C CA . PRO A 1 128 ? 17.908 24.473 59.366 1.00 5.90 124 PRO A CA 1
ATOM 1690 C C . PRO A 1 128 ? 18.857 23.441 60.003 1.00 5.80 124 PRO A C 1
ATOM 1691 O O . PRO A 1 128 ? 19.769 23.829 60.706 1.00 9.66 124 PRO A O 1
ATOM 1702 N N . ASP A 1 129 ? 18.640 22.147 59.778 1.00 10.17 125 ASP A N 1
ATOM 1703 C CA . ASP A 1 129 ? 19.513 21.105 60.310 1.00 15.53 125 ASP A CA 1
ATOM 1704 C C . ASP A 1 129 ? 20.924 21.222 59.761 1.00 11.37 125 ASP A C 1
ATOM 1705 O O . ASP A 1 129 ? 21.884 20.971 60.479 1.00 12.21 125 ASP A O 1
ATOM 1714 N N . GLY A 1 130 ? 21.047 21.536 58.474 1.00 8.38 126 GLY A N 1
ATOM 1715 C CA . GLY A 1 130 ? 22.368 21.701 57.869 1.00 5.90 126 GLY A CA 1
ATOM 1716 C C . GLY A 1 130 ? 23.147 22.901 58.408 1.00 7.04 126 GLY A C 1
ATOM 1717 O O . GLY A 1 130 ? 24.352 22.818 58.677 1.00 7.88 126 GLY A O 1
ATOM 1721 N N . ARG A 1 131 ? 22.473 24.032 58.546 1.00 6.74 127 ARG A N 1
ATOM 1722 C CA . ARG A 1 131 ? 23.056 25.198 59.198 1.00 7.80 127 ARG A CA 1
ATOM 1723 C C . ARG A 1 131 ? 23.479 24.862 60.637 1.00 9.03 127 ARG A C 1
ATOM 1724 O O . ARG A 1 131 ? 24.553 25.252 61.092 1.00 7.69 127 ARG A O 1
ATOM 1745 N N . ALA A 1 132 ? 22.644 24.108 61.347 1.00 8.60 128 ALA A N 1
ATOM 1746 C CA . ALA A 1 132 ? 22.934 23.840 62.770 1.00 8.48 128 ALA A CA 1
ATOM 1747 C C . ALA A 1 132 ? 24.107 22.909 62.897 1.00 6.77 128 ALA A C 1
ATOM 1748 O O . ALA A 1 132 ? 24.977 23.111 63.733 1.00 8.77 128 ALA A O 1
ATOM 1755 N N . ALA A 1 133 ? 24.155 21.913 62.026 1.00 5.77 129 ALA A N 1
ATOM 1756 C CA . ALA A 1 133 ? 25.271 20.972 61.997 1.00 6.52 129 ALA A CA 1
ATOM 1757 C C . ALA A 1 133 ? 26.583 21.658 61.698 1.00 6.80 129 ALA A C 1
ATOM 1758 O O . ALA A 1 133 ? 27.580 21.452 62.372 1.00 10.67 129 ALA A O 1
ATOM 1765 N N . LEU A 1 134 ? 26.563 22.534 60.707 1.00 4.59 130 LEU A N 1
ATOM 1766 C CA . LEU A 1 134 ? 27.765 23.228 60.300 1.00 7.03 130 LEU A CA 1
ATOM 1767 C C . LEU A 1 134 ? 28.229 24.142 61.426 1.00 6.93 130 LEU A C 1
ATOM 1768 O O . LEU A 1 134 ? 29.417 24.260 61.730 1.00 8.41 130 LEU A O 1
ATOM 1784 N N . CYS A 1 135 ? 27.275 24.765 62.086 1.00 9.42 131 CYS A N 1
ATOM 1785 C CA A CYS A 1 135 ? 27.607 25.664 63.184 0.63 11.68 131 CYS A CA 1
ATOM 1786 C CA B CYS A 1 135 ? 27.585 25.651 63.184 0.37 11.65 131 CYS A CA 1
ATOM 1787 C C . CYS A 1 135 ? 28.195 24.874 64.353 1.00 14.02 131 CYS A C 1
ATOM 1788 O O . CYS A 1 135 ? 29.169 25.305 64.968 1.00 10.61 131 CYS A O 1
ATOM 1803 N N . ARG A 1 136 ? 27.616 23.718 64.651 1.00 8.75 132 ARG A N 1
ATOM 1804 C CA . ARG A 1 136 ? 28.122 22.888 65.740 1.00 11.49 132 ARG A CA 1
ATOM 1805 C C . ARG A 1 136 ? 29.584 22.520 65.522 1.00 6.60 132 ARG A C 1
ATOM 1806 O O . ARG A 1 136 ? 30.417 22.698 66.395 1.00 9.87 132 ARG A O 1
ATOM 1827 N N . VAL A 1 137 ? 29.917 22.085 64.314 1.00 6.18 133 VAL A N 1
ATOM 1828 C CA . VAL A 1 137 ? 31.300 21.684 64.053 1.00 10.01 133 VAL A CA 1
ATOM 1829 C C . VAL A 1 137 ? 32.250 22.856 64.223 1.00 10.51 133 VAL A C 1
ATOM 1830 O O . VAL A 1 137 ? 33.328 22.728 64.830 1.00 7.15 133 VAL A O 1
ATOM 1843 N N . LEU A 1 138 ? 31.855 24.012 63.695 1.00 7.38 134 LEU A N 1
ATOM 1844 C CA . LEU A 1 138 ? 32.758 25.146 63.684 1.00 6.61 134 LEU A CA 1
ATOM 1845 C C . LEU A 1 138 ? 32.873 25.716 65.069 1.00 9.69 134 LEU A C 1
ATOM 1846 O O . LEU A 1 138 ? 33.958 26.048 65.506 1.00 7.31 134 LEU A O 1
ATOM 1862 N N . GLN A 1 139 ? 31.766 25.778 65.793 1.00 9.41 135 GLN A N 1
ATOM 1863 C CA . GLN A 1 139 ? 31.833 26.328 67.140 1.00 7.42 135 GLN A CA 1
ATOM 1864 C C . GLN A 1 139 ? 32.698 25.383 68.025 1.00 9.72 135 GLN A C 1
ATOM 1865 O O . GLN A 1 139 ? 33.528 25.836 68.819 1.00 8.16 135 GLN A O 1
ATOM 1879 N N . ALA A 1 140 ? 32.530 24.078 67.832 1.00 5.93 136 ALA A N 1
ATOM 1880 C CA . ALA A 1 140 ? 33.322 23.064 68.517 1.00 12.02 136 ALA A CA 1
ATOM 1881 C C . ALA A 1 140 ? 34.798 23.263 68.218 1.00 9.34 136 ALA A C 1
ATOM 1882 O O . ALA A 1 140 ? 35.645 23.260 69.119 1.00 8.47 136 ALA A O 1
ATOM 1889 N N . TYR A 1 141 ? 35.126 23.435 66.941 1.00 4.72 137 TYR A N 1
ATOM 1890 C CA . TYR A 1 141 ? 36.528 23.541 66.595 1.00 8.10 137 TYR A CA 1
ATOM 1891 C C . TYR A 1 141 ? 37.135 24.828 67.184 1.00 11.66 137 TYR A C 1
ATOM 1892 O O . TYR A 1 141 ? 38.288 24.824 67.633 1.00 9.14 137 TYR A O 1
ATOM 1910 N N . SER A 1 142 ? 36.329 25.887 67.243 1.00 6.79 138 SER A N 1
ATOM 1911 C CA . SER A 1 142 ? 36.796 27.212 67.670 1.00 11.13 138 SER A CA 1
ATOM 1912 C C . SER A 1 142 ? 37.218 27.272 69.136 1.00 15.42 138 SER A C 1
ATOM 1913 O O . SER A 1 142 ? 38.068 28.095 69.519 1.00 14.54 138 SER A O 1
ATOM 1921 N N . VAL A 1 143 ? 36.618 26.411 69.956 1.00 10.01 139 VAL A N 1
ATOM 1922 C CA . VAL A 1 143 ? 37.023 26.260 71.353 1.00 12.80 139 VAL A CA 1
ATOM 1923 C C . VAL A 1 143 ? 38.094 25.176 71.520 1.00 16.68 139 VAL A C 1
ATOM 1924 O O . VAL A 1 143 ? 38.924 25.262 72.421 1.00 13.03 139 VAL A O 1
ATOM 1937 N N . HIS A 1 144 ? 38.099 24.182 70.644 1.00 10.29 140 HIS A N 1
ATOM 1938 C CA . HIS A 1 144 ? 39.124 23.138 70.680 1.00 9.30 140 HIS A CA 1
ATOM 1939 C C . HIS A 1 144 ? 40.516 23.697 70.395 1.00 7.76 140 HIS A C 1
ATOM 1940 O O . HIS A 1 144 ? 41.496 23.302 71.009 1.00 8.55 140 HIS A O 1
ATOM 1953 N N . ASN A 1 145 ? 40.572 24.604 69.427 1.00 8.46 141 ASN A N 1
ATOM 1954 C CA . ASN A 1 145 ? 41.787 25.256 68.971 1.00 10.49 141 ASN A CA 1
ATOM 1955 C C . ASN A 1 145 ? 41.551 26.738 69.049 1.00 11.13 141 ASN A C 1
ATOM 1956 O O . ASN A 1 145 ? 41.149 27.393 68.098 1.00 13.10 141 ASN A O 1
ATOM 1967 N N . GLU A 1 146 ? 41.739 27.270 70.246 1.00 18.61 142 GLU A N 1
ATOM 1968 C CA . GLU A 1 146 ? 41.439 28.663 70.499 1.00 14.19 142 GLU A CA 1
ATOM 1969 C C . GLU A 1 146 ? 42.415 29.574 69.775 1.00 15.98 142 GLU A C 1
ATOM 1970 O O . GLU A 1 146 ? 42.110 30.742 69.544 1.00 17.38 142 GLU A O 1
ATOM 1974 N N . ARG A 1 147 ? 43.595 29.053 69.437 1.00 19.57 143 ARG A N 1
ATOM 1975 C CA . ARG A 1 147 ? 44.623 29.906 68.847 1.00 17.96 143 ARG A CA 1
ATOM 1976 C C . ARG A 1 147 ? 44.179 30.276 67.447 1.00 14.16 143 ARG A C 1
ATOM 1977 O O . ARG A 1 147 ? 44.384 31.405 67.001 1.00 25.46 143 ARG A O 1
ATOM 1981 N N . VAL A 1 148 ? 43.540 29.327 66.767 1.00 14.53 144 VAL A N 1
ATOM 1982 C CA . VAL A 1 148 ? 43.045 29.525 65.420 1.00 13.79 144 VAL A CA 1
ATOM 1983 C C . VAL A 1 148 ? 41.641 30.140 65.475 1.00 15.40 144 VAL A C 1
ATOM 1984 O O . VAL A 1 148 ? 41.310 31.077 64.749 1.00 16.83 144 VAL A O 1
ATOM 1997 N N . GLY A 1 149 ? 40.826 29.594 66.365 1.00 14.42 145 GLY A N 1
ATOM 1998 C CA . GLY A 1 149 ? 39.446 29.998 66.516 1.00 18.32 145 GLY A CA 1
ATOM 1999 C C . GLY A 1 149 ? 38.589 29.638 65.318 1.00 9.50 145 GLY A C 1
ATOM 2000 O O . GLY A 1 149 ? 38.379 28.460 64.992 1.00 12.24 145 GLY A O 1
ATOM 2004 N N . TYR A 1 150 ? 38.036 30.661 64.698 1.00 15.61 146 TYR A N 1
ATOM 2005 C CA . TYR A 1 150 ? 37.259 30.501 63.477 1.00 12.66 146 TYR A CA 1
ATOM 2006 C C . TYR A 1 150 ? 37.680 31.600 62.510 1.00 20.69 146 TYR A C 1
ATOM 2007 O O . TYR A 1 150 ? 37.995 32.711 62.953 1.00 19.04 146 TYR A O 1
ATOM 2025 N N . VAL A 1 151 ? 37.717 31.270 61.211 1.00 17.72 147 VAL A N 1
ATOM 2026 C CA . VAL A 1 151 ? 37.795 32.255 60.126 1.00 20.17 147 VAL A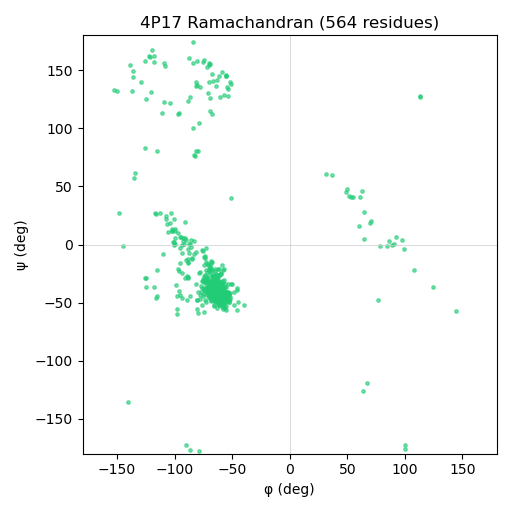 CA 1
ATOM 2027 C C . VAL A 1 151 ? 36.867 31.824 58.994 1.00 12.43 147 VAL A C 1
ATOM 2028 O O . VAL A 1 151 ? 36.579 30.666 58.838 1.00 14.55 147 VAL A O 1
ATOM 2041 N N . ARG A 1 152 ? 36.412 32.783 58.197 1.00 12.15 148 ARG A N 1
ATOM 2042 C CA . ARG A 1 152 ? 35.333 32.590 57.247 1.00 16.50 148 ARG A CA 1
ATOM 2043 C C . ARG A 1 152 ? 35.597 31.420 56.279 1.00 8.39 148 ARG A C 1
ATOM 2044 O O . ARG A 1 152 ? 34.723 30.601 56.006 1.00 9.26 148 ARG A O 1
ATOM 2065 N N . ALA A 1 153 ? 36.853 31.322 55.829 1.00 11.69 149 ALA A N 1
ATOM 2066 C CA . ALA A 1 153 ? 37.300 30.244 54.960 1.00 7.93 149 ALA A CA 1
ATOM 2067 C C . ALA A 1 153 ? 36.808 28.880 55.442 1.00 9.41 149 ALA A C 1
ATOM 2068 O O . ALA A 1 153 ? 36.452 28.025 54.659 1.00 12.79 149 ALA A O 1
ATOM 2075 N N . MET A 1 154 ? 36.808 28.685 56.749 1.00 13.70 150 MET A N 1
ATOM 2076 C CA . MET A 1 154 ? 36.477 27.383 57.310 1.00 11.80 150 MET A CA 1
ATOM 2077 C C . MET A 1 154 ? 34.989 27.054 57.134 1.00 9.19 150 MET A C 1
ATOM 2078 O O . MET A 1 154 ? 34.597 25.907 57.202 1.00 8.25 150 MET A O 1
ATOM 2092 N N . ASN A 1 155 ? 34.151 28.053 56.880 1.00 7.87 151 ASN A N 1
ATOM 2093 C CA . ASN A 1 155 ? 32.718 27.783 56.752 1.00 10.58 151 ASN A CA 1
ATOM 2094 C C . ASN A 1 155 ? 32.437 26.876 55.568 1.00 7.76 151 ASN A C 1
ATOM 2095 O O . ASN A 1 155 ? 31.873 25.797 55.725 1.00 7.65 151 ASN A O 1
ATOM 2106 N N . THR A 1 156 ? 32.900 27.250 54.377 1.00 7.53 152 THR A N 1
ATOM 2107 C CA . THR A 1 156 ? 32.579 26.450 53.204 1.00 5.72 152 THR A CA 1
ATOM 2108 C C . THR A 1 156 ? 33.390 25.137 53.188 1.00 4.91 152 THR A C 1
ATOM 2109 O O . THR A 1 156 ? 32.922 24.118 52.698 1.00 5.61 152 THR A O 1
ATOM 2120 N N . ILE A 1 157 ? 34.585 25.135 53.769 1.00 8.11 153 ILE A N 1
ATOM 2121 C CA . ILE A 1 157 ? 35.330 23.881 53.945 1.00 7.46 153 ILE A CA 1
ATOM 2122 C C . ILE A 1 157 ? 34.523 22.851 54.747 1.00 7.46 153 ILE A C 1
ATOM 2123 O O . ILE A 1 157 ? 34.347 21.716 54.354 1.00 8.06 153 ILE A O 1
ATOM 2139 N N . VAL A 1 158 ? 34.000 23.248 55.895 1.00 7.99 154 VAL A N 1
ATOM 2140 C CA . VAL A 1 158 ? 33.303 22.288 56.711 1.00 1.82 154 VAL A CA 1
ATOM 2141 C C . VAL A 1 158 ? 31.982 21.898 56.066 1.00 4.59 154 VAL A C 1
ATOM 2142 O O . VAL A 1 158 ? 31.521 20.759 56.221 1.00 6.87 154 VAL A O 1
ATOM 2155 N N . GLY A 1 159 ? 31.391 22.828 55.314 1.00 7.39 155 GLY A N 1
ATOM 2156 C CA . GLY A 1 159 ? 30.171 22.553 54.591 1.00 6.00 155 GLY A CA 1
ATOM 2157 C C . GLY A 1 159 ? 30.405 21.443 53.586 1.00 6.24 155 GLY A C 1
ATOM 2158 O O . GLY A 1 159 ? 29.633 20.501 53.489 1.00 7.15 155 GLY A O 1
ATOM 2162 N N . LEU A 1 160 ? 31.496 21.526 52.832 1.00 8.62 156 LEU A N 1
ATOM 2163 C CA . LEU A 1 160 ? 31.761 20.476 51.868 1.00 2.39 156 LEU A CA 1
ATOM 2164 C C . LEU A 1 160 ? 32.216 19.223 52.562 1.00 5.82 156 LEU A C 1
ATOM 2165 O O . LEU A 1 160 ? 31.923 18.139 52.099 1.00 8.26 156 LEU A O 1
ATOM 2181 N N . MET A 1 161 ? 32.921 19.349 53.689 1.00 4.93 157 MET A N 1
ATOM 218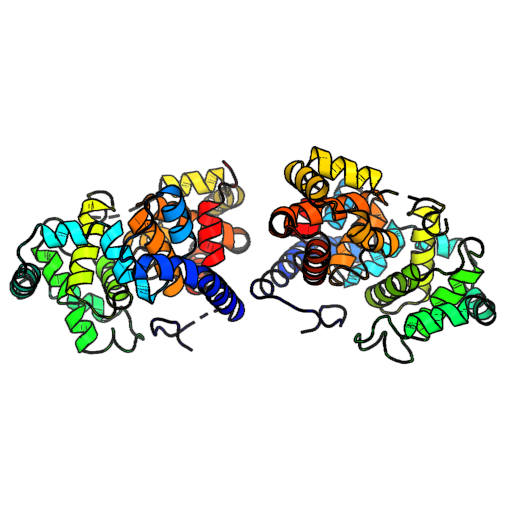2 C CA . MET A 1 161 ? 33.280 18.165 54.442 1.00 9.71 157 MET A CA 1
ATOM 2183 C C . MET A 1 161 ? 32.021 17.427 54.906 1.00 7.75 157 MET A C 1
ATOM 2184 O O . MET A 1 161 ? 31.923 16.206 54.752 1.00 10.26 157 MET A O 1
ATOM 2198 N N . LEU A 1 162 ? 31.058 18.172 55.445 1.00 8.74 158 LEU A N 1
ATOM 2199 C CA . LEU A 1 162 ? 29.801 17.549 55.882 1.00 7.90 158 LEU A CA 1
ATOM 2200 C C . LEU A 1 162 ? 29.125 16.768 54.744 1.00 7.48 158 LEU A C 1
ATOM 2201 O O . LEU A 1 162 ? 28.719 15.630 54.915 1.00 7.36 158 LEU A O 1
ATOM 2217 N N A VAL A 1 163 ? 29.043 17.359 53.559 0.43 5.94 159 VAL A N 1
ATOM 2218 N N B VAL A 1 163 ? 29.049 17.371 53.567 0.57 5.92 159 VAL A N 1
ATOM 2219 C CA A VAL A 1 163 ? 28.358 16.678 52.467 0.43 7.85 159 VAL A CA 1
ATOM 2220 C CA B VAL A 1 163 ? 28.368 16.717 52.465 0.57 7.85 159 VAL A CA 1
ATOM 2221 C C A VAL A 1 163 ? 29.154 15.475 51.960 0.43 8.66 159 VAL A C 1
ATOM 2222 C C B VAL A 1 163 ? 29.151 15.490 51.975 0.57 8.64 159 VAL A C 1
ATOM 2223 O O A VAL A 1 163 ? 28.571 14.443 51.625 0.43 9.29 159 VAL A O 1
ATOM 2224 O O B VAL A 1 163 ? 28.554 14.455 51.675 0.57 9.28 159 VAL A O 1
ATOM 2249 N N . ALA A 1 164 ? 30.475 15.602 51.887 1.00 7.31 160 ALA A N 1
ATOM 2250 C CA . ALA A 1 164 ? 31.315 14.490 51.414 1.00 4.06 160 ALA A CA 1
ATOM 2251 C C . ALA A 1 164 ? 31.362 13.347 52.405 1.00 10.20 160 ALA A C 1
ATOM 2252 O O . ALA A 1 164 ? 31.647 12.214 52.014 1.00 9.60 160 ALA A O 1
ATOM 2259 N N . LEU A 1 165 ? 31.158 13.672 53.681 1.00 9.20 161 LEU A N 1
ATOM 2260 C CA . LEU A 1 165 ? 31.245 12.711 54.785 1.00 10.55 161 LEU A CA 1
ATOM 2261 C C . LEU A 1 165 ? 29.860 12.223 55.248 1.00 13.54 161 LEU A C 1
ATOM 2262 O O . LEU A 1 165 ? 29.710 11.791 56.377 1.00 12.93 161 LEU A O 1
ATOM 2278 N N . ASN A 1 166 ? 28.863 12.343 54.380 1.00 10.91 162 ASN A N 1
ATOM 2279 C CA . ASN A 1 166 ? 27.498 11.865 54.654 1.00 13.28 162 ASN A CA 1
ATOM 2280 C C . ASN A 1 166 ? 26.887 12.435 55.943 1.00 10.38 162 ASN A C 1
ATOM 2281 O O . ASN A 1 166 ? 26.165 11.754 56.710 1.00 15.26 162 ASN A O 1
ATOM 2292 N N . ARG A 1 167 ? 27.145 13.717 56.151 1.00 7.63 163 ARG A N 1
ATOM 2293 C CA . ARG A 1 167 ? 26.556 14.486 57.229 1.00 2.25 163 ARG A CA 1
ATOM 2294 C C . ARG A 1 167 ? 27.100 14.091 58.596 1.00 5.04 163 ARG A C 1
ATOM 2295 O O . ARG A 1 167 ? 26.479 14.405 59.621 1.00 12.26 163 ARG A O 1
ATOM 2316 N N . ASN A 1 168 ? 28.262 13.454 58.612 1.00 7.47 164 ASN A N 1
ATOM 2317 C CA . ASN A 1 168 ? 28.887 13.012 59.866 1.00 9.90 164 ASN A CA 1
ATOM 2318 C C . ASN A 1 168 ? 29.687 14.134 60.508 1.00 15.36 164 ASN A C 1
ATOM 2319 O O . ASN A 1 168 ? 30.815 14.412 60.089 1.00 11.77 164 ASN A O 1
ATOM 2330 N N . GLU A 1 169 ? 29.104 14.777 61.519 1.00 8.51 165 GLU A N 1
ATOM 2331 C CA . GLU A 1 169 ? 29.678 15.988 62.093 1.00 11.30 165 GLU A CA 1
ATOM 2332 C C . GLU A 1 169 ? 30.972 15.724 62.844 1.00 7.00 165 GLU A C 1
ATOM 2333 O O . GLU A 1 169 ? 31.896 16.525 62.777 1.00 6.28 165 GLU A O 1
ATOM 2345 N N . GLU A 1 170 ? 31.029 14.631 63.605 1.00 7.10 166 GLU A N 1
ATOM 2346 C CA . GLU A 1 170 ? 32.240 14.362 64.352 1.00 7.50 166 GLU A CA 1
ATOM 2347 C C . GLU A 1 170 ? 33.376 14.040 63.383 1.00 9.37 166 GLU A C 1
ATOM 2348 O O . GLU A 1 170 ? 34.524 14.447 63.597 1.00 8.38 166 GLU A O 1
ATOM 2360 N N . ALA A 1 171 ? 33.066 13.339 62.300 1.00 10.63 167 ALA A N 1
ATOM 2361 C CA . ALA A 1 171 ? 34.093 13.074 61.286 1.00 7.29 167 ALA A CA 1
ATOM 2362 C C . ALA A 1 171 ? 34.632 14.390 60.708 1.00 5.34 167 ALA A C 1
ATOM 2363 O O . ALA A 1 171 ? 35.826 14.584 60.519 1.00 7.52 167 ALA A O 1
ATOM 2370 N N . ALA A 1 172 ? 33.722 15.266 60.395 1.00 4.54 168 ALA A N 1
ATOM 2371 C CA . ALA A 1 172 ? 34.090 16.558 59.835 1.00 4.93 168 ALA A CA 1
ATOM 2372 C C . ALA A 1 172 ? 34.946 17.346 60.815 1.00 6.26 168 ALA A C 1
ATOM 2373 O O . ALA A 1 172 ? 35.943 17.944 60.437 1.00 6.98 168 ALA A O 1
ATOM 2380 N N . PHE A 1 173 ? 34.591 17.304 62.101 1.00 5.24 169 PHE A N 1
ATOM 2381 C CA . PHE A 1 173 ? 35.399 17.924 63.130 1.00 4.02 169 PHE A CA 1
ATOM 2382 C C . PHE A 1 173 ? 36.843 17.372 63.184 1.00 6.93 169 PHE A C 1
ATOM 2383 O O . PHE A 1 173 ? 37.802 18.115 63.251 1.00 5.67 169 PHE A O 1
ATOM 2400 N N . TRP A 1 174 ? 37.008 16.058 63.115 1.00 6.96 170 TRP A N 1
ATOM 2401 C CA . TRP A 1 174 ? 38.340 15.502 63.228 1.00 7.59 170 TRP A CA 1
ATOM 2402 C C . TRP A 1 174 ? 39.146 15.710 61.918 1.00 9.39 170 TRP A C 1
ATOM 2403 O O . TRP A 1 174 ? 40.374 15.890 61.953 1.00 6.97 170 TRP A O 1
ATOM 2424 N N . LEU A 1 175 ? 38.458 15.753 60.787 1.00 9.51 171 LEU A N 1
ATOM 2425 C CA . LEU A 1 175 ? 39.143 16.024 59.510 1.00 9.32 171 LEU A CA 1
ATOM 2426 C C . LEU A 1 175 ? 39.606 17.484 59.458 1.00 7.51 171 LEU A C 1
ATOM 2427 O O . LEU A 1 175 ? 40.705 17.773 58.986 1.00 7.27 171 LEU A O 1
ATOM 2443 N N . LEU A 1 176 ? 38.768 18.400 59.938 1.00 6.72 172 LEU A N 1
ATOM 2444 C CA . LEU A 1 176 ? 39.139 19.799 60.049 1.00 4.64 172 LEU A CA 1
ATOM 2445 C C . LEU A 1 176 ? 40.374 19.936 60.976 1.00 6.34 172 LEU A C 1
ATOM 2446 O O . LEU A 1 176 ? 41.321 20.651 60.672 1.00 6.93 172 LEU A O 1
ATOM 2462 N N . ALA A 1 177 ? 40.371 19.238 62.117 1.00 4.48 173 ALA A N 1
ATOM 2463 C CA . ALA A 1 177 ? 41.523 19.280 63.013 1.00 5.40 173 ALA A CA 1
ATOM 2464 C C . ALA A 1 177 ? 42.785 18.795 62.306 1.00 10.91 173 ALA A C 1
ATOM 2465 O O . ALA A 1 177 ? 43.839 19.450 62.353 1.00 9.84 173 ALA A O 1
ATOM 2472 N N . ALA A 1 178 ? 42.690 17.645 61.646 1.00 12.95 174 ALA A N 1
ATOM 2473 C CA . ALA A 1 178 ? 43.841 17.126 60.905 1.00 7.22 174 ALA A CA 1
ATOM 2474 C C . ALA A 1 178 ? 44.345 18.145 59.878 1.00 5.85 174 ALA A C 1
ATOM 2475 O O . ALA A 1 178 ? 45.534 18.377 59.747 1.00 6.58 174 ALA A O 1
ATOM 2482 N N . LEU A 1 179 ? 43.427 18.808 59.200 1.00 8.94 175 LEU A N 1
ATOM 2483 C CA . LEU A 1 179 ? 43.780 19.762 58.152 1.00 3.16 175 LEU A CA 1
ATOM 2484 C C . LEU A 1 179 ? 44.517 20.988 58.672 1.00 6.18 175 LEU A C 1
ATOM 2485 O O . LEU A 1 179 ? 45.579 21.363 58.175 1.00 9.26 175 LEU A O 1
ATOM 2501 N N . VAL A 1 180 ? 43.923 21.623 59.662 1.00 8.60 176 VAL A N 1
ATOM 2502 C CA . VAL A 1 180 ? 44.456 22.816 60.291 1.00 10.61 176 VAL A CA 1
ATOM 2503 C C . VAL A 1 180 ? 45.716 22.506 61.061 1.00 8.90 176 VAL A C 1
ATOM 2504 O O . VAL A 1 180 ? 46.673 23.272 60.997 1.00 10.80 176 VAL A O 1
ATOM 2517 N N . GLU A 1 181 ? 45.712 21.411 61.819 1.00 8.08 177 GLU A N 1
ATOM 2518 C CA . GLU A 1 181 ? 46.800 21.192 62.756 1.00 12.62 177 GLU A CA 1
ATOM 2519 C C . GLU A 1 181 ? 47.993 20.444 62.173 1.00 12.90 177 GLU A C 1
ATOM 2520 O O . GLU A 1 181 ? 49.119 20.653 62.632 1.00 9.67 177 GLU A O 1
ATOM 2532 N N . ASP A 1 182 ? 47.767 19.581 61.176 1.00 11.88 178 ASP A N 1
ATOM 2533 C CA . ASP A 1 182 ? 48.794 18.601 60.764 1.00 14.00 178 ASP A CA 1
ATOM 2534 C C . ASP A 1 182 ? 49.140 18.677 59.274 1.00 8.44 178 ASP A C 1
ATOM 2535 O O . ASP A 1 182 ? 50.249 18.379 58.884 1.00 10.77 178 ASP A O 1
ATOM 2544 N N . ILE A 1 183 ? 48.181 19.093 58.463 1.00 6.23 179 ILE A N 1
ATOM 2545 C CA . ILE A 1 183 ? 48.366 19.083 57.010 1.00 5.02 179 ILE A CA 1
ATOM 2546 C C . ILE A 1 183 ? 48.784 20.470 56.506 1.00 5.84 179 ILE A C 1
ATOM 2547 O O . ILE A 1 183 ? 49.838 20.597 55.868 1.00 9.80 179 ILE A O 1
ATOM 2563 N N . LEU A 1 184 ? 48.000 21.498 56.804 1.00 7.45 180 LEU A N 1
ATOM 2564 C CA . LEU A 1 184 ? 48.359 22.861 56.390 1.00 6.54 180 LEU A CA 1
ATOM 2565 C C . LEU A 1 184 ? 49.485 23.383 57.285 1.00 6.48 180 LEU A C 1
ATOM 2566 O O . LEU A 1 184 ? 49.668 22.909 58.396 1.00 10.09 180 LEU A O 1
ATOM 2582 N N . TYR A 1 185 ? 50.243 24.363 56.806 1.00 9.76 181 TYR A N 1
ATOM 2583 C CA . TYR A 1 185 ? 51.278 24.927 57.639 1.00 9.32 181 TYR A CA 1
ATOM 2584 C C . TYR A 1 185 ? 50.640 25.682 58.803 1.00 10.02 181 TYR A C 1
ATOM 2585 O O . TYR A 1 185 ? 49.552 26.254 58.660 1.00 9.73 181 TYR A O 1
ATOM 2603 N N . PRO A 1 186 ? 51.300 25.672 59.962 1.00 8.34 182 PRO A N 1
ATOM 2604 C CA . PRO A 1 186 ? 50.867 26.574 61.045 1.00 12.05 182 PRO A CA 1
ATOM 2605 C C . PRO A 1 186 ? 50.731 28.033 60.582 1.00 10.44 182 PRO A C 1
ATOM 2606 O O . PRO A 1 186 ? 51.521 28.498 59.758 1.00 6.97 182 PRO A O 1
ATOM 2617 N N . GLY A 1 187 ? 49.691 28.712 61.061 1.00 15.60 183 GLY A N 1
ATOM 2618 C CA . GLY A 1 187 ? 49.488 30.111 60.747 1.00 13.81 183 GLY A CA 1
ATOM 2619 C C . GLY A 1 187 ? 48.678 30.364 59.486 1.00 16.76 183 GLY A C 1
ATOM 2620 O O . GLY A 1 187 ? 48.409 31.517 59.144 1.00 12.17 183 GLY A O 1
ATOM 2624 N N . THR A 1 188 ? 48.262 29.302 58.805 1.00 10.24 184 THR A N 1
ATOM 2625 C CA . THR A 1 188 ? 47.543 29.444 57.537 1.00 18.24 184 THR A CA 1
ATOM 2626 C C . THR A 1 188 ? 46.320 30.297 57.759 1.00 10.93 184 THR A C 1
ATOM 2627 O O . THR A 1 188 ? 46.004 31.145 56.933 1.00 10.89 184 THR A O 1
ATOM 2638 N N . TYR A 1 189 ? 45.659 30.092 58.900 1.00 14.55 185 TYR A N 1
ATOM 2639 C CA . TYR A 1 189 ? 44.417 30.804 59.203 1.00 14.47 185 TYR A CA 1
ATOM 2640 C C . TYR A 1 189 ? 44.590 31.945 60.224 1.00 24.42 185 TYR A C 1
ATOM 2641 O O . TYR A 1 189 ? 43.614 32.432 60.785 1.00 21.62 185 TYR A O 1
ATOM 2659 N N . SER A 1 190 ? 45.821 32.413 60.421 1.00 24.97 186 SER A N 1
ATOM 2660 C CA . SER A 1 190 ? 46.040 33.574 61.290 1.00 26.66 186 SER A CA 1
ATOM 2661 C C . SER A 1 190 ? 45.829 34.874 60.526 1.00 37.78 186 SER A C 1
ATOM 2662 O O . SER A 1 190 ? 45.614 34.870 59.314 1.00 37.06 186 SER A O 1
ATOM 2670 N N . ARG A 1 191 ? 45.886 35.990 61.248 1.00 49.08 187 ARG A N 1
ATOM 2671 C CA . ARG A 1 191 ? 45.684 37.306 60.651 1.00 39.47 187 ARG A CA 1
ATOM 2672 C C . ARG A 1 191 ? 46.567 37.525 59.423 1.00 47.50 187 ARG A C 1
ATOM 2673 O O . ARG A 1 191 ? 46.078 37.543 58.289 1.00 36.76 187 ARG A O 1
ATOM 2677 N N . MET A 1 200 ? 51.940 31.133 47.599 1.00 27.28 196 MET A N 1
ATOM 2678 C CA . MET A 1 200 ? 51.781 32.133 46.546 1.00 20.40 196 MET A CA 1
ATOM 2679 C C . MET A 1 200 ? 53.127 32.421 45.887 1.00 16.61 196 MET A C 1
ATOM 2680 O O . MET A 1 200 ? 53.217 32.631 44.676 1.00 14.42 196 MET A O 1
ATOM 2693 N N . ARG A 1 201 ? 54.190 32.411 46.686 1.00 19.74 197 ARG A N 1
ATOM 2694 C CA . ARG A 1 201 ? 55.548 32.460 46.148 1.00 12.59 197 ARG A CA 1
ATOM 2695 C C . ARG A 1 201 ? 55.747 31.367 45.115 1.00 9.24 197 ARG A C 1
ATOM 2696 O O . ARG A 1 201 ? 56.344 31.569 44.047 1.00 15.33 197 ARG A O 1
ATOM 2700 N N . ALA A 1 202 ? 55.254 30.188 45.449 1.00 13.69 198 ALA A N 1
ATOM 2701 C CA . ALA A 1 202 ? 55.492 29.034 44.620 1.00 12.61 198 ALA A CA 1
ATOM 2702 C C . ALA A 1 202 ? 54.732 29.197 43.304 1.00 12.87 198 ALA A C 1
ATOM 2703 O O . ALA A 1 202 ? 55.263 28.959 42.215 1.00 8.48 198 ALA A O 1
ATOM 2710 N N . LEU A 1 203 ? 53.472 29.604 43.411 1.00 15.45 199 LEU A N 1
ATOM 2711 C CA . LEU A 1 203 ? 52.644 29.757 42.236 1.00 14.47 199 LEU A CA 1
ATOM 2712 C C . LEU A 1 203 ? 53.210 30.817 41.267 1.00 10.51 199 LEU A C 1
ATOM 2713 O O . LEU A 1 203 ? 53.239 30.616 40.045 1.00 8.86 199 LEU A O 1
ATOM 2729 N N . ASP A 1 204 ? 53.658 31.954 41.782 1.00 12.04 200 ASP A N 1
ATOM 2730 C CA . ASP A 1 204 ? 54.202 32.992 40.902 1.00 13.12 200 ASP A CA 1
ATOM 2731 C C . ASP A 1 204 ? 55.470 32.465 40.207 1.00 14.08 200 ASP A C 1
ATOM 2732 O O . ASP A 1 204 ? 55.705 32.734 39.036 1.00 12.81 200 ASP A O 1
ATOM 2741 N N . GLU A 1 205 ? 56.279 31.692 40.922 1.00 10.69 201 GLU A N 1
ATOM 2742 C CA . GLU A 1 205 ? 57.470 31.113 40.317 1.00 10.67 201 GLU A CA 1
ATOM 2743 C C . GLU A 1 205 ? 57.043 30.159 39.240 1.00 11.62 201 GLU A C 1
ATOM 2744 O O . GLU A 1 205 ? 57.560 30.209 38.111 1.00 10.17 201 GLU A O 1
ATOM 2756 N N . LEU A 1 206 ? 56.101 29.275 39.580 1.00 4.71 202 LEU A N 1
ATOM 2757 C CA . LEU A 1 206 ? 55.662 28.297 38.600 1.00 11.31 202 LEU A CA 1
ATOM 2758 C C . LEU A 1 206 ? 55.081 28.951 37.359 1.00 8.77 202 LEU A C 1
ATOM 2759 O O . LEU A 1 206 ? 55.266 28.442 36.270 1.00 8.88 202 LEU A O 1
ATOM 2775 N N . ILE A 1 207 ? 54.369 30.057 37.532 1.00 11.39 203 ILE A N 1
ATOM 2776 C CA . ILE A 1 207 ? 53.806 30.774 36.382 1.00 9.87 203 ILE A CA 1
ATOM 2777 C C . ILE A 1 207 ? 54.958 31.233 35.500 1.00 9.44 203 ILE A C 1
ATOM 2778 O O . ILE A 1 207 ? 54.933 31.053 34.276 1.00 7.31 203 ILE A O 1
ATOM 2794 N N . GLY A 1 208 ? 55.987 31.814 36.121 1.00 9.82 204 GLY A N 1
ATOM 2795 C CA . GLY A 1 208 ? 57.097 32.349 35.353 1.00 13.02 204 GLY A CA 1
ATOM 2796 C C . GLY A 1 208 ? 57.887 31.264 34.627 1.00 15.44 204 GLY A C 1
ATOM 2797 O O . GLY A 1 208 ? 58.380 31.464 33.506 1.00 20.73 204 GLY A O 1
ATOM 2801 N N . THR A 1 209 ? 58.006 30.109 35.260 1.00 13.56 205 THR A N 1
ATOM 2802 C CA . THR A 1 209 ? 58.757 28.986 34.695 1.00 15.58 205 THR A CA 1
ATOM 2803 C C . THR A 1 209 ? 57.973 28.192 33.650 1.00 15.42 205 THR A C 1
ATOM 2804 O O . THR A 1 209 ? 58.473 27.920 32.555 1.00 14.30 205 THR A O 1
ATOM 2815 N N . LYS A 1 210 ? 56.734 27.857 33.988 1.00 13.80 206 LYS A N 1
ATOM 2816 C CA . LYS A 1 210 ? 55.891 26.976 33.187 1.00 11.97 206 LYS A CA 1
ATOM 2817 C C . LYS A 1 210 ? 54.981 27.699 32.206 1.00 13.11 206 LYS A C 1
ATOM 2818 O O . LYS A 1 210 ? 54.591 27.117 31.188 1.00 10.94 206 LYS A O 1
ATOM 2837 N N . LEU A 1 211 ? 54.666 28.956 32.500 1.00 8.47 207 LEU A N 1
ATOM 2838 C CA . LEU A 1 211 ? 53.673 29.699 31.752 1.00 15.49 207 LEU A CA 1
ATOM 2839 C C . LEU A 1 211 ? 54.214 31.100 31.473 1.00 7.93 207 LEU A C 1
ATOM 2840 O O . LEU A 1 211 ? 53.598 32.094 31.820 1.00 9.00 207 LEU A O 1
ATOM 2856 N N . PRO A 1 212 ? 55.380 31.178 30.822 1.00 11.36 208 PRO A N 1
ATOM 2857 C CA . PRO A 1 212 ? 56.018 32.488 30.629 1.00 15.15 208 PRO A CA 1
ATOM 2858 C C . PRO A 1 212 ? 55.150 33.507 29.872 1.00 11.65 208 PRO A C 1
ATOM 2859 O O . PRO A 1 212 ? 55.242 34.683 30.180 1.00 16.52 208 PRO A O 1
ATOM 2870 N N . ARG A 1 213 ? 54.313 33.060 28.935 1.00 12.05 209 ARG A N 1
ATOM 2871 C CA . ARG A 1 213 ? 53.387 33.965 28.263 1.00 11.93 209 ARG A CA 1
ATOM 2872 C C . ARG A 1 213 ? 52.414 34.562 29.249 1.00 15.46 209 ARG A C 1
ATOM 2873 O O . ARG A 1 213 ? 52.035 35.726 29.149 1.00 17.75 209 ARG A O 1
ATOM 2894 N N . LEU A 1 214 ? 51.987 33.748 30.201 1.00 15.01 210 LEU A N 1
ATOM 2895 C CA . LEU A 1 214 ? 51.045 34.225 31.174 1.00 10.80 210 LEU A CA 1
ATOM 2896 C C . LEU A 1 214 ? 51.716 35.236 32.109 1.00 14.70 210 LEU A C 1
ATOM 2897 O O . LEU A 1 214 ? 51.115 36.242 32.470 1.00 14.43 210 LEU A O 1
ATOM 2913 N N . GLN A 1 215 ? 52.978 35.016 32.459 1.00 11.54 211 GLN A N 1
ATOM 2914 C CA . GLN A 1 215 ? 53.640 35.933 33.402 1.00 11.72 211 GLN A CA 1
ATOM 2915 C C . GLN A 1 215 ? 53.814 37.326 32.785 1.00 13.27 211 GLN A C 1
ATOM 2916 O O . GLN A 1 215 ? 53.551 38.345 33.423 1.00 12.78 211 GLN A O 1
ATOM 2930 N N . GLN A 1 216 ? 54.232 37.354 31.527 1.00 12.44 212 GLN A N 1
ATOM 2931 C CA . GLN A 1 216 ? 54.381 38.603 30.787 1.00 14.22 212 GLN A CA 1
ATOM 2932 C C . GLN A 1 216 ? 53.051 39.347 30.751 1.00 13.86 212 GLN A C 1
ATOM 2933 O O . GLN A 1 216 ? 52.975 40.570 30.899 1.00 13.36 212 GLN A O 1
ATOM 2937 N N . HIS A 1 217 ? 52.006 38.562 30.572 1.00 17.15 213 HIS A N 1
ATOM 2938 C CA . HIS A 1 217 ? 50.661 39.057 30.457 1.00 11.43 213 HIS A CA 1
ATOM 2939 C C . HIS A 1 217 ? 50.185 39.586 31.801 1.00 9.92 213 HIS A C 1
ATOM 2940 O O . HIS A 1 217 ? 49.622 40.664 31.870 1.00 13.60 213 HIS A O 1
ATOM 2953 N N . PHE A 1 218 ? 50.433 38.856 32.886 1.00 10.61 214 PHE A N 1
ATOM 2954 C CA . PHE A 1 218 ? 50.045 39.367 34.184 1.00 11.80 214 PHE A CA 1
ATOM 2955 C C . PHE A 1 218 ? 50.799 40.640 34.532 1.00 14.79 214 PHE A C 1
ATOM 2956 O O . PHE A 1 218 ? 50.232 41.552 35.138 1.00 17.07 214 PHE A O 1
ATOM 2973 N N . GLN A 1 219 ? 52.088 40.699 34.199 1.00 15.06 215 GLN A N 1
ATOM 2974 C CA . GLN A 1 219 ? 52.849 41.938 34.396 1.00 9.63 215 GLN A CA 1
ATOM 2975 C C . GLN A 1 219 ? 52.278 43.106 33.598 1.00 14.90 215 GLN A C 1
ATOM 2976 O O . GLN A 1 219 ? 52.077 44.192 34.146 1.00 20.85 215 GLN A O 1
ATOM 2980 N N . ALA A 1 220 ? 52.044 42.894 32.307 1.00 16.52 216 ALA A N 1
ATOM 2981 C CA . ALA A 1 220 ? 51.510 43.961 31.457 1.00 18.89 216 ALA A CA 1
ATOM 2982 C C . ALA A 1 220 ? 50.192 44.539 31.969 1.00 20.91 216 ALA A C 1
ATOM 2983 O O . ALA A 1 220 ? 49.945 45.756 31.810 1.00 13.83 216 ALA A O 1
ATOM 2990 N N . ILE A 1 221 ? 49.317 43.697 32.539 1.00 15.73 217 ILE A N 1
ATOM 2991 C CA . ILE A 1 221 ? 48.002 44.202 32.968 1.00 12.43 217 ILE A CA 1
ATOM 2992 C C . ILE A 1 221 ? 47.979 44.456 34.473 1.00 15.49 217 ILE A C 1
ATOM 2993 O O . ILE A 1 221 ? 46.961 44.871 35.014 1.00 16.98 217 ILE A O 1
ATOM 3009 N N . ASP A 1 222 ? 49.120 44.240 35.114 1.00 20.24 218 ASP A N 1
ATOM 3010 C CA . ASP A 1 222 ? 49.286 44.445 36.550 1.00 23.79 218 ASP A CA 1
ATOM 3011 C C . ASP A 1 222 ? 48.341 43.532 37.328 1.00 20.20 218 ASP A C 1
ATOM 3012 O O . ASP A 1 222 ? 47.748 43.955 38.312 1.00 23.14 218 ASP A O 1
ATOM 3021 N N . PHE A 1 223 ? 48.200 42.287 36.873 1.00 22.86 219 PHE A N 1
ATOM 3022 C CA . PHE A 1 223 ? 47.335 41.332 37.564 1.00 15.15 219 PHE A CA 1
ATOM 3023 C C . PHE A 1 223 ? 48.106 40.639 38.665 1.00 16.09 219 PHE A C 1
ATOM 3024 O O . PHE A 1 223 ? 49.175 40.095 38.427 1.00 16.98 219 PHE A O 1
ATOM 3041 N N . ASP A 1 224 ? 47.543 40.679 39.875 1.00 12.62 220 ASP A N 1
ATOM 3042 C CA . ASP A 1 224 ? 48.115 40.058 41.068 1.00 12.79 220 ASP A CA 1
ATOM 3043 C C . ASP A 1 224 ? 47.456 38.700 41.271 1.00 10.49 220 ASP A C 1
ATOM 3044 O O . ASP A 1 224 ? 46.263 38.653 41.548 1.00 13.68 220 ASP A O 1
ATOM 3053 N N . ILE A 1 225 ? 48.195 37.607 41.116 1.00 8.45 221 ILE A N 1
ATOM 3054 C CA . ILE A 1 225 ? 47.569 36.274 41.147 1.00 15.16 221 ILE A CA 1
ATOM 3055 C C . ILE A 1 225 ? 46.910 36.006 42.509 1.00 10.24 221 ILE A C 1
ATOM 3056 O O . ILE A 1 225 ? 46.016 35.169 42.635 1.00 12.11 221 ILE A O 1
ATOM 3072 N N . SER A 1 226 ? 47.339 36.729 43.528 1.00 15.07 222 SER A N 1
ATOM 3073 C CA . SER A 1 226 ? 46.814 36.475 44.867 1.00 12.94 222 SER A CA 1
ATOM 3074 C C . SER A 1 226 ? 45.348 36.894 44.968 1.00 16.09 222 SER A C 1
ATOM 3075 O O . SER A 1 226 ? 44.623 36.440 45.871 1.00 16.15 222 SER A O 1
ATOM 3083 N N . MET A 1 227 ? 44.907 37.735 44.031 1.00 9.76 223 MET A N 1
ATOM 3084 C CA . MET A 1 227 ? 43.493 38.136 43.979 1.00 17.81 223 MET A CA 1
ATOM 3085 C C . MET A 1 227 ? 42.585 36.983 43.611 1.00 24.04 223 MET A C 1
ATOM 3086 O O . MET A 1 227 ? 41.416 36.927 44.035 1.00 17.68 223 MET A O 1
ATOM 3100 N N . LEU A 1 228 ? 43.122 36.059 42.825 1.00 16.33 224 LEU A N 1
ATOM 3101 C CA . LEU A 1 228 ? 42.384 34.865 42.422 1.00 17.64 224 LEU A CA 1
ATOM 3102 C C . LEU A 1 228 ? 42.646 33.689 43.350 1.00 22.88 224 LEU A C 1
ATOM 3103 O O . LEU A 1 228 ? 41.696 33.014 43.787 1.00 18.86 224 LEU A O 1
ATOM 3107 N N . ALA A 1 229 ? 43.924 33.460 43.675 1.00 11.57 225 ALA A N 1
ATOM 3108 C CA . ALA A 1 229 ? 44.342 32.210 44.309 1.00 15.34 225 ALA A CA 1
ATOM 3109 C C . ALA A 1 229 ? 44.266 32.257 45.830 1.00 14.91 225 ALA A C 1
ATOM 3110 O O . ALA A 1 229 ? 44.406 31.225 46.498 1.00 14.45 225 ALA A O 1
ATOM 3114 N N . THR A 1 230 ? 44.092 33.454 46.388 1.00 14.87 226 THR A N 1
ATOM 3115 C CA . THR A 1 230 ? 43.938 33.584 47.838 1.00 17.18 226 THR A CA 1
ATOM 3116 C C . THR A 1 230 ? 42.748 32.772 48.260 1.00 12.82 226 THR A C 1
ATOM 3117 O O . THR A 1 230 ? 42.878 31.909 49.122 1.00 18.61 226 THR A O 1
ATOM 3127 N N . ASP A 1 231 ? 41.588 33.002 47.646 1.00 23.34 227 ASP A N 1
ATOM 3128 C CA . ASP A 1 231 ? 40.431 32.190 48.003 1.00 27.14 227 ASP A CA 1
ATOM 3129 C C . ASP A 1 231 ? 40.675 30.736 47.619 1.00 16.96 227 ASP A C 1
ATOM 3130 O O . ASP A 1 231 ? 40.151 29.831 48.255 1.00 16.91 227 ASP A O 1
ATOM 3139 N N . TRP A 1 232 ? 41.459 30.483 46.577 1.00 10.16 228 TRP A N 1
ATOM 3140 C CA . TRP A 1 232 ? 41.663 29.105 46.185 1.00 7.55 228 TRP A CA 1
ATOM 3141 C C . TRP A 1 232 ? 42.309 28.385 47.345 1.00 8.58 228 TRP A C 1
ATOM 3142 O O . TRP A 1 232 ? 41.933 27.264 47.713 1.00 13.93 228 TRP A O 1
ATOM 3163 N N . TYR A 1 233 ? 43.310 29.039 47.904 1.00 7.79 229 TYR A N 1
ATOM 3164 C CA . TYR A 1 233 ? 44.126 28.431 48.910 1.00 9.69 229 TYR A CA 1
ATOM 3165 C C . TYR A 1 233 ? 43.421 28.370 50.255 1.00 8.35 229 TYR A C 1
ATOM 3166 O O . TYR A 1 233 ? 43.332 27.297 50.887 1.00 8.73 229 TYR A O 1
ATOM 3184 N N . LEU A 1 234 ? 42.920 29.511 50.704 1.00 8.35 230 LEU A N 1
ATOM 3185 C CA . LEU A 1 234 ? 42.308 29.552 52.040 1.00 10.81 230 LEU A CA 1
ATOM 3186 C C . LEU A 1 234 ? 41.077 28.642 52.126 1.00 7.53 230 LEU A C 1
ATOM 3187 O O . LEU A 1 234 ? 40.820 28.012 53.152 1.00 6.98 230 LEU A O 1
ATOM 3203 N N . CYS A 1 235 ? 40.293 28.613 51.061 1.00 10.35 231 CYS A N 1
ATOM 3204 C CA . CYS A 1 235 ? 39.051 27.831 51.070 1.00 6.78 231 CYS A CA 1
ATOM 3205 C C . CYS A 1 235 ? 39.232 26.465 50.466 1.00 3.30 231 CYS A C 1
ATOM 3206 O O . CYS A 1 235 ? 38.283 25.737 50.302 1.00 8.54 231 CYS A O 1
ATOM 3214 N N . LEU A 1 236 ? 40.468 26.112 50.142 1.00 6.00 232 LEU A N 1
ATOM 3215 C CA . LEU A 1 236 ? 40.787 24.840 49.526 1.00 6.40 232 LEU A CA 1
ATOM 3216 C C . LEU A 1 236 ? 39.898 24.548 48.334 1.00 10.15 232 LEU A C 1
ATOM 3217 O O . LEU A 1 236 ? 39.353 23.455 48.227 1.00 5.81 232 LEU A O 1
ATOM 3233 N N . PHE A 1 237 ? 39.767 25.554 47.470 1.00 6.08 233 PHE A N 1
ATOM 3234 C CA . PHE A 1 237 ? 38.934 25.545 46.253 1.00 6.44 233 PHE A CA 1
ATOM 3235 C C . PHE A 1 237 ? 37.434 25.434 46.468 1.00 4.06 233 PHE A C 1
ATOM 3236 O O . PHE A 1 237 ? 36.693 25.381 45.492 1.00 5.25 233 PHE A O 1
ATOM 3253 N N . SER A 1 238 ? 36.953 25.447 47.720 1.00 3.34 234 SER A N 1
ATOM 3254 C CA . SER A 1 238 ? 35.592 25.066 47.966 1.00 4.61 234 SER A CA 1
ATOM 3255 C C . SER A 1 238 ? 34.593 26.117 47.463 1.00 10.96 234 SER A C 1
ATOM 3256 O O . SER A 1 238 ? 33.442 25.764 47.195 1.00 12.44 234 SER A O 1
ATOM 3264 N N . VAL A 1 239 ? 35.017 27.379 47.325 1.00 10.25 235 VAL A N 1
ATOM 3265 C CA . VAL A 1 239 ? 34.136 28.429 46.805 1.00 9.62 235 VAL A CA 1
ATOM 3266 C C . VAL A 1 239 ? 34.442 28.765 45.338 1.00 15.51 235 VAL A C 1
ATOM 3267 O O . VAL A 1 239 ? 33.975 29.778 44.832 1.00 19.85 235 VAL A O 1
ATOM 3280 N N . SER A 1 240 ? 35.227 27.926 44.672 1.00 8.85 236 SER A N 1
ATOM 3281 C CA . SER A 1 240 ? 35.768 28.255 43.370 1.00 10.12 236 SER A CA 1
ATOM 3282 C C . SER A 1 240 ? 35.449 27.229 42.307 1.00 13.37 236 SER A C 1
ATOM 3283 O O . SER A 1 240 ? 35.198 27.593 41.161 1.00 12.47 236 SER A O 1
ATOM 3291 N N . LEU A 1 241 ? 35.440 25.949 42.694 1.00 9.42 237 LEU A N 1
ATOM 3292 C CA . LEU A 1 241 ? 35.294 24.860 41.738 1.00 6.36 237 LEU A CA 1
ATOM 3293 C C . LEU A 1 241 ? 34.029 24.050 42.002 1.00 8.45 237 LEU A C 1
ATOM 3294 O O . LEU A 1 241 ? 33.500 24.089 43.117 1.00 10.37 237 LEU A O 1
ATOM 3310 N N . PRO A 1 242 ? 33.520 23.347 40.975 1.00 6.77 238 PRO A N 1
ATOM 3311 C CA . PRO A 1 242 ? 32.416 22.419 41.203 1.00 5.07 238 PRO A CA 1
ATOM 3312 C C . PRO A 1 242 ? 32.773 21.417 42.275 1.00 6.05 238 PRO A C 1
ATOM 3313 O O . PRO A 1 242 ? 33.913 21.020 42.369 1.00 5.02 238 PRO A O 1
ATOM 3324 N N . SER A 1 243 ? 31.804 21.018 43.073 1.00 5.53 239 SER A N 1
ATOM 3325 C CA . SER A 1 243 ? 32.109 20.229 44.260 1.00 3.25 239 SER A CA 1
ATOM 3326 C C . SER A 1 243 ? 32.835 18.897 43.982 1.00 4.87 239 SER A C 1
ATOM 3327 O O . SER A 1 243 ? 33.705 18.494 44.753 1.00 3.97 239 SER A O 1
ATOM 3335 N N . GLU A 1 244 ? 32.522 18.217 42.887 1.00 3.70 240 GLU A N 1
ATOM 3336 C CA . GLU A 1 244 ? 33.167 16.925 42.650 1.00 5.79 240 GLU A CA 1
ATOM 3337 C C . GLU A 1 244 ? 34.619 17.156 42.219 1.00 9.49 240 GLU A C 1
ATOM 3338 O O . GLU A 1 244 ? 35.496 16.315 42.456 1.00 5.30 240 GLU A O 1
ATOM 3350 N N . THR A 1 245 ? 34.878 18.322 41.631 1.00 6.73 241 THR A N 1
ATOM 3351 C CA . THR A 1 245 ? 36.244 18.648 41.225 1.00 2.78 241 THR A CA 1
ATOM 3352 C C . THR A 1 245 ? 37.041 18.984 42.485 1.00 8.81 241 THR A C 1
ATOM 3353 O O . THR A 1 245 ? 38.192 18.550 42.643 1.00 7.20 241 THR A O 1
ATOM 3364 N N . VAL A 1 246 ? 36.417 19.750 43.379 1.00 6.85 242 VAL A N 1
ATOM 3365 C CA . VAL A 1 246 ? 37.049 20.087 44.654 1.00 6.55 242 VAL A CA 1
ATOM 3366 C C . VAL A 1 246 ? 37.485 18.811 45.380 1.00 3.21 242 VAL A C 1
ATOM 3367 O O . VAL A 1 246 ? 38.620 18.733 45.873 1.00 5.52 242 VAL A O 1
ATOM 3380 N N . MET A 1 247 ? 36.606 17.813 45.442 1.00 5.79 243 MET A N 1
ATOM 3381 C CA . MET A 1 247 ? 36.896 16.620 46.252 1.00 9.09 243 MET A CA 1
ATOM 3382 C C . MET A 1 247 ? 38.084 15.853 45.704 1.00 7.02 243 MET A C 1
ATOM 3383 O O . MET A 1 247 ? 38.807 15.200 46.456 1.00 4.02 243 MET A O 1
ATOM 3396 N N . ARG A 1 248 ? 38.324 15.935 44.398 1.00 8.30 244 ARG A N 1
ATOM 3397 C CA . ARG A 1 248 ? 39.514 15.294 43.865 1.00 3.65 244 ARG A CA 1
ATOM 3398 C C . ARG A 1 248 ? 40.783 15.997 44.319 1.00 5.46 244 ARG A C 1
ATOM 3399 O O . ARG A 1 248 ? 41.817 15.350 44.601 1.00 7.75 244 ARG A O 1
ATOM 3420 N N . THR A 1 249 ? 40.735 17.314 44.419 1.00 1.37 245 THR A N 1
ATOM 3421 C CA . THR A 1 249 ? 41.875 18.035 45.000 1.00 3.70 245 THR A CA 1
ATOM 3422 C C . THR A 1 249 ? 42.070 17.598 46.465 1.00 4.81 245 THR A C 1
ATOM 3423 O O . THR A 1 249 ? 43.202 17.408 46.952 1.00 5.53 245 THR A O 1
ATOM 3434 N N . TRP A 1 250 ? 40.961 17.402 47.150 1.00 3.07 246 TRP A N 1
ATOM 3435 C CA . TRP A 1 250 ? 41.007 17.029 48.563 1.00 6.30 246 TRP A CA 1
ATOM 3436 C C . TRP A 1 250 ? 41.517 15.606 48.753 1.00 5.78 246 TRP A C 1
ATOM 3437 O O . TRP A 1 250 ? 42.282 15.320 49.711 1.00 4.32 246 TRP A O 1
ATOM 3458 N N . ASP A 1 251 ? 41.121 14.707 47.853 1.00 3.55 247 ASP A N 1
ATOM 3459 C CA . ASP A 1 251 ? 41.688 13.338 47.843 1.00 4.01 247 ASP A CA 1
ATOM 3460 C C . ASP A 1 251 ? 43.204 13.394 47.990 1.00 5.22 247 ASP A C 1
ATOM 3461 O O . ASP A 1 251 ? 43.786 12.795 48.870 1.00 5.74 247 ASP A O 1
ATOM 3470 N N . SER A 1 252 ? 43.856 14.120 47.100 1.00 7.77 248 SER A N 1
ATOM 3471 C CA . SER A 1 252 ? 45.315 14.191 47.157 1.00 4.42 248 SER A CA 1
ATOM 3472 C C . SER A 1 252 ? 45.852 15.097 48.272 1.00 8.03 248 SER A C 1
ATOM 3473 O O . SER A 1 252 ? 46.928 14.832 48.811 1.00 6.31 248 SER A O 1
ATOM 3481 N N . LEU A 1 253 ? 45.125 16.151 48.622 1.00 4.83 249 LEU A N 1
ATOM 3482 C CA . LEU A 1 253 ? 45.537 17.018 49.725 1.00 5.55 249 LEU A CA 1
ATOM 3483 C C . LEU A 1 253 ? 45.662 16.241 51.033 1.00 11.66 249 LEU A C 1
ATOM 3484 O O . LEU A 1 253 ? 46.603 16.440 51.820 1.00 8.71 249 LEU A O 1
ATOM 3500 N N . PHE A 1 254 ? 44.677 15.391 51.282 1.00 6.37 250 PHE A N 1
ATOM 3501 C CA . PHE A 1 254 ? 44.614 14.631 52.534 1.00 7.36 250 PHE A CA 1
ATOM 3502 C C . PHE A 1 254 ? 45.600 13.469 52.550 1.00 8.32 250 PHE A C 1
ATOM 3503 O O . PHE A 1 254 ? 45.738 12.815 53.568 1.00 11.49 250 PHE A O 1
ATOM 3520 N N . TYR A 1 255 ? 46.293 13.228 51.441 1.00 6.20 251 TYR A N 1
ATOM 3521 C CA . TYR A 1 255 ? 47.324 12.179 51.390 1.00 10.71 251 TYR A CA 1
ATOM 3522 C C . TYR A 1 255 ? 48.741 12.719 51.161 1.00 14.52 251 TYR A C 1
ATOM 3523 O O . TYR A 1 255 ? 49.693 12.300 51.822 1.00 12.00 251 TYR A O 1
ATOM 3541 N N . GLU A 1 256 ? 48.881 13.657 50.230 1.00 9.71 252 GLU A N 1
ATOM 3542 C CA . GLU A 1 256 ? 50.194 14.163 49.850 1.00 12.02 252 GLU A CA 1
ATOM 3543 C C . GLU A 1 256 ? 50.569 15.453 50.569 1.00 14.34 252 GLU A C 1
ATOM 3544 O O . GLU A 1 256 ? 51.741 15.788 50.644 1.00 11.99 252 GLU A O 1
ATOM 3556 N N . GLY A 1 257 ? 49.582 16.204 51.048 1.00 10.03 253 GLY A N 1
ATOM 3557 C CA . GLY A 1 257 ? 49.860 17.449 51.757 1.00 19.52 253 GLY A CA 1
ATOM 3558 C C . GLY A 1 257 ? 49.686 18.724 50.935 1.00 9.08 253 GLY A C 1
ATOM 3559 O O . GLY A 1 257 ? 49.248 18.679 49.800 1.00 5.78 253 GLY A O 1
ATOM 3563 N N . PRO A 1 258 ? 50.083 19.867 51.494 1.00 8.25 254 PRO A N 1
ATOM 3564 C CA . PRO A 1 258 ? 49.649 21.152 50.927 1.00 9.70 254 PRO A CA 1
ATOM 3565 C C . PRO A 1 258 ? 50.316 21.566 49.612 1.00 15.91 254 PRO A C 1
ATOM 3566 O O . PRO A 1 258 ? 49.864 22.550 49.034 1.00 7.74 254 PRO A O 1
ATOM 3577 N N . LYS A 1 259 ? 51.359 20.881 49.148 1.00 8.45 255 LYS A N 1
ATOM 3578 C CA . LYS A 1 259 ? 51.850 21.227 47.824 1.00 9.84 255 LYS A CA 1
ATOM 3579 C C . LYS A 1 259 ? 50.770 21.043 46.754 1.00 7.74 255 LYS A C 1
ATOM 3580 O O . LYS A 1 259 ? 50.809 21.689 45.709 1.00 7.21 255 LYS A O 1
ATOM 3599 N N . ILE A 1 260 ? 49.812 20.171 47.008 1.00 7.52 256 ILE A N 1
ATOM 3600 C CA . ILE A 1 260 ? 48.656 20.018 46.120 1.00 5.19 256 ILE A CA 1
ATOM 3601 C C . ILE A 1 260 ? 47.998 21.375 45.804 1.00 7.11 256 ILE A C 1
ATOM 3602 O O . ILE A 1 260 ? 47.455 21.600 44.712 1.00 9.84 256 ILE A O 1
ATOM 3618 N N . LEU A 1 261 ? 48.016 22.300 46.760 1.00 5.18 257 LEU A N 1
ATOM 3619 C CA . LEU A 1 261 ? 47.313 23.553 46.514 1.00 8.74 257 LEU A CA 1
ATOM 3620 C C . LEU A 1 261 ? 47.962 24.296 45.349 1.00 9.05 257 LEU A C 1
ATOM 3621 O O . LEU A 1 261 ? 47.264 24.678 44.413 1.00 7.25 257 LEU A O 1
ATOM 3637 N N . PHE A 1 262 ? 49.286 24.447 45.348 1.00 6.67 258 PHE A N 1
ATOM 3638 C CA . PHE A 1 262 ? 49.861 25.228 44.263 1.00 6.79 258 PHE A CA 1
ATOM 3639 C C . PHE A 1 262 ? 49.931 24.365 42.995 1.00 7.20 258 PHE A C 1
ATOM 3640 O O . PHE A 1 262 ? 49.887 24.908 41.897 1.00 5.59 258 PHE A O 1
ATOM 3657 N N . ARG A 1 263 ? 49.980 23.040 43.117 1.00 3.97 259 ARG A N 1
ATOM 3658 C CA . ARG A 1 263 ? 50.044 22.230 41.894 1.00 5.07 259 ARG A CA 1
ATOM 3659 C C . ARG A 1 263 ? 48.726 22.313 41.155 1.00 5.65 259 ARG A C 1
ATOM 3660 O O . ARG A 1 263 ? 48.690 22.373 39.914 1.00 5.95 259 ARG A O 1
ATOM 3681 N N . VAL A 1 264 ? 47.629 22.326 41.899 1.00 6.21 260 VAL A N 1
ATOM 3682 C CA . VAL A 1 264 ? 46.321 22.409 41.256 1.00 4.98 260 VAL A CA 1
ATOM 3683 C C . VAL A 1 264 ? 46.094 23.862 40.743 1.00 5.33 260 VAL A C 1
ATOM 3684 O O . VAL A 1 264 ? 45.519 24.094 39.689 1.00 8.16 260 VAL A O 1
ATOM 3697 N N . ALA A 1 265 ? 46.528 24.833 41.515 1.00 5.10 261 ALA A N 1
ATOM 3698 C CA . ALA A 1 265 ? 46.405 26.221 41.102 1.00 5.33 261 ALA A CA 1
ATOM 3699 C C . ALA A 1 265 ? 47.133 26.458 39.775 1.00 6.91 261 ALA A C 1
ATOM 3700 O O . ALA A 1 265 ? 46.583 27.092 38.857 1.00 5.65 261 ALA A O 1
ATOM 3707 N N . LEU A 1 266 ? 48.351 25.935 39.657 1.00 7.14 262 LEU A N 1
ATOM 3708 C CA . LEU A 1 266 ? 49.118 26.096 38.416 1.00 7.33 262 LEU A CA 1
ATOM 3709 C C . LEU A 1 266 ? 48.378 25.405 37.276 1.00 10.21 262 LEU A C 1
ATOM 3710 O O . LEU A 1 266 ? 48.301 25.945 36.167 1.00 6.99 262 LEU A O 1
ATOM 3726 N N . ALA A 1 267 ? 47.831 24.217 37.553 1.00 9.51 263 ALA A N 1
ATOM 3727 C CA . ALA A 1 267 ? 47.121 23.466 36.518 1.00 6.33 263 ALA A CA 1
ATOM 3728 C C . ALA A 1 267 ? 45.930 24.273 36.003 1.00 6.35 263 ALA A C 1
ATOM 3729 O O . ALA A 1 267 ? 45.659 24.286 34.813 1.00 6.71 263 ALA A O 1
ATOM 3736 N N . MET A 1 268 ? 45.214 24.944 36.893 1.00 5.29 264 MET A N 1
ATOM 3737 C CA . MET A 1 268 ? 44.115 25.808 36.467 1.00 5.15 264 MET A CA 1
ATOM 3738 C C . MET A 1 268 ? 44.575 26.896 35.533 1.00 9.69 264 MET A C 1
ATOM 3739 O O . MET A 1 268 ? 43.893 27.211 34.565 1.00 9.16 264 MET A O 1
ATOM 3753 N N . LEU A 1 269 ? 45.722 27.492 35.840 1.00 6.08 265 LEU A N 1
ATOM 3754 C CA . LEU A 1 269 ? 46.248 28.556 35.007 1.00 6.16 265 LEU A CA 1
ATOM 3755 C C . LEU A 1 269 ? 46.738 28.015 33.665 1.00 11.12 265 LEU A C 1
ATOM 3756 O O . LEU A 1 269 ? 46.611 28.695 32.647 1.00 10.21 265 LEU A O 1
ATOM 3772 N N . LYS A 1 270 ? 47.308 26.810 33.666 1.00 7.06 266 LYS A N 1
ATOM 3773 C CA . LYS A 1 270 ? 47.753 26.191 32.425 1.00 5.83 266 LYS A CA 1
ATOM 3774 C C . LYS A 1 270 ? 46.569 25.927 31.509 1.00 7.91 266 LYS A C 1
ATOM 3775 O O . LYS A 1 270 ? 46.593 26.205 30.300 1.00 7.74 266 LYS A O 1
ATOM 3794 N N . ILE A 1 271 ? 45.522 25.376 32.096 1.00 10.81 267 ILE A N 1
ATOM 3795 C CA . ILE A 1 271 ? 44.360 24.915 31.338 1.00 7.75 267 ILE A CA 1
ATOM 3796 C C . ILE A 1 271 ? 43.626 26.110 30.699 1.00 14.50 267 ILE A C 1
ATOM 3797 O O . ILE A 1 271 ? 43.140 26.033 29.561 1.00 12.02 267 ILE A O 1
ATOM 3813 N N . TYR A 1 272 ? 43.559 27.230 31.417 1.00 10.33 268 TYR A N 1
ATOM 3814 C CA . TYR A 1 272 ? 42.809 28.391 30.934 1.00 6.33 268 TYR A CA 1
ATOM 3815 C C . TYR A 1 272 ? 43.747 29.495 30.462 1.00 13.38 268 TYR A C 1
ATOM 3816 O O . TYR A 1 272 ? 43.331 30.628 30.322 1.00 14.20 268 TYR A O 1
ATOM 3834 N N . GLU A 1 273 ? 45.004 29.145 30.207 1.00 9.16 269 GLU A N 1
ATOM 3835 C CA . GLU A 1 273 ? 45.990 30.137 29.782 1.00 8.66 269 GLU A CA 1
ATOM 3836 C C . GLU A 1 273 ? 45.571 30.853 28.494 1.00 13.76 269 GLU A C 1
ATOM 3837 O O . GLU A 1 273 ? 45.607 32.085 28.424 1.00 11.85 269 GLU A O 1
ATOM 3849 N N . ASP A 1 274 ? 45.213 30.073 27.474 1.00 12.66 270 ASP A N 1
ATOM 3850 C CA . ASP A 1 274 ? 44.797 30.630 26.189 1.00 31.37 270 ASP A CA 1
ATOM 3851 C C . ASP A 1 274 ? 43.706 31.679 26.412 1.00 22.14 270 ASP A C 1
ATOM 3852 O O . ASP A 1 274 ? 43.743 32.783 25.846 1.00 21.01 270 ASP A O 1
ATOM 3861 N N . ASN A 1 275 ? 42.756 31.327 27.266 1.00 15.57 271 ASN A N 1
ATOM 3862 C CA . ASN A 1 275 ? 41.644 32.217 27.625 1.00 22.50 271 ASN A CA 1
ATOM 3863 C C . ASN A 1 275 ? 42.089 33.543 28.268 1.00 30.02 271 ASN A C 1
ATOM 3864 O O . ASN A 1 275 ? 41.587 34.633 27.911 1.00 18.61 271 ASN A O 1
ATOM 3875 N N . MET A 1 276 ? 43.011 33.441 29.223 1.00 15.66 272 MET A N 1
ATOM 3876 C CA . MET A 1 276 ? 43.486 34.604 29.954 1.00 9.51 272 MET A CA 1
ATOM 3877 C C . MET A 1 276 ? 44.317 35.552 29.079 1.00 14.39 272 MET A C 1
ATOM 3878 O O . MET A 1 276 ? 44.291 36.766 29.285 1.00 12.34 272 MET A O 1
ATOM 3892 N N . LEU A 1 277 ? 45.035 35.015 28.106 1.00 12.37 273 LEU A N 1
ATOM 3893 C CA . LEU A 1 277 ? 45.993 35.847 27.370 1.00 15.70 273 LEU A CA 1
ATOM 3894 C C . LEU A 1 277 ? 45.270 36.859 26.494 1.00 21.37 273 LEU A C 1
ATOM 3895 O O . LEU A 1 277 ? 45.856 37.874 26.107 1.00 19.08 273 LEU A O 1
ATOM 3911 N N . ARG A 1 278 ? 44.005 36.589 26.185 1.00 16.77 274 ARG A N 1
ATOM 3912 C CA . ARG A 1 278 ? 43.225 37.505 25.349 1.00 14.23 274 ARG A CA 1
ATOM 3913 C C . ARG A 1 278 ? 42.528 38.600 26.151 1.00 18.32 274 ARG A C 1
ATOM 3914 O O . ARG A 1 278 ? 41.879 39.445 25.576 1.00 19.11 274 ARG A O 1
ATOM 3935 N N . VAL A 1 279 ? 42.694 38.617 27.475 1.00 15.06 275 VAL A N 1
ATOM 3936 C CA . VAL A 1 279 ? 42.003 39.590 28.310 1.00 17.26 275 VAL A CA 1
ATOM 3937 C C . VAL A 1 279 ? 42.981 40.664 28.741 1.00 14.40 275 VAL A C 1
ATOM 3938 O O . VAL A 1 279 ? 43.959 40.372 29.387 1.00 15.31 275 VAL A O 1
ATOM 3951 N N . GLY A 1 280 ? 42.678 41.914 28.412 1.00 17.63 276 GLY A N 1
ATOM 3952 C CA . GLY A 1 280 ? 43.619 42.992 28.574 1.00 15.96 276 GLY A CA 1
ATOM 3953 C C . GLY A 1 280 ? 43.420 43.833 29.810 1.00 16.20 276 GLY A C 1
ATOM 3954 O O . GLY A 1 280 ? 44.017 44.898 29.933 1.00 16.46 276 GLY A O 1
ATOM 3958 N N . ASP A 1 281 ? 42.602 43.346 30.745 1.00 21.78 277 ASP A N 1
ATOM 3959 C CA . ASP A 1 281 ? 42.257 44.116 31.942 1.00 18.04 277 ASP A CA 1
ATOM 3960 C C . ASP A 1 281 ? 42.289 43.209 33.165 1.00 14.59 277 ASP A C 1
ATOM 3961 O O . ASP A 1 281 ? 41.719 42.135 33.138 1.00 14.54 277 ASP A O 1
ATOM 3970 N N . ALA A 1 282 ? 42.946 43.674 34.223 1.00 11.55 278 ALA A N 1
ATOM 3971 C CA . ALA A 1 282 ? 43.105 42.869 35.457 1.00 13.08 278 ALA A CA 1
ATOM 3972 C C . ALA A 1 282 ? 41.772 42.489 36.112 1.00 19.19 278 ALA A C 1
ATOM 3973 O O . ALA A 1 282 ? 41.533 41.318 36.454 1.00 13.32 278 ALA A O 1
ATOM 3980 N N . GLY A 1 283 ? 40.901 43.464 36.324 1.00 19.33 279 GLY A N 1
ATOM 3981 C CA . GLY A 1 283 ? 39.596 43.141 36.883 1.00 18.14 279 GLY A CA 1
ATOM 3982 C C . GLY A 1 283 ? 38.825 42.171 35.998 1.00 23.27 279 GLY A C 1
ATOM 3983 O O . GLY A 1 283 ? 38.224 41.221 36.504 1.00 17.40 279 GLY A O 1
ATOM 3987 N N . GLU A 1 284 ? 38.863 42.376 34.678 1.00 12.02 280 GLU A N 1
ATOM 3988 C CA . GLU A 1 284 ? 38.133 41.505 33.773 1.00 12.53 280 GLU A CA 1
ATOM 3989 C C . GLU A 1 284 ? 38.649 40.080 33.831 1.00 18.78 280 GLU A C 1
ATOM 3990 O O . GLU A 1 284 ? 37.879 39.113 33.755 1.00 15.05 280 GLU A O 1
ATOM 4002 N N . LEU A 1 285 ? 39.966 39.954 33.935 1.00 16.65 281 LEU A N 1
ATOM 4003 C CA . LEU A 1 285 ? 40.591 38.650 33.922 1.00 14.55 281 LEU A CA 1
ATOM 4004 C C . LEU A 1 285 ? 40.170 37.877 35.151 1.00 13.07 281 LEU A C 1
ATOM 4005 O O . LEU A 1 285 ? 39.888 36.690 35.072 1.00 16.00 281 LEU A O 1
ATOM 4021 N N . LEU A 1 286 ? 40.130 38.566 36.279 1.00 12.89 282 LEU A N 1
ATOM 4022 C CA . LEU A 1 286 ? 39.648 37.973 37.526 1.00 17.45 282 LEU A CA 1
ATOM 4023 C C . LEU A 1 286 ? 38.239 37.404 37.384 1.00 19.11 282 LEU A C 1
ATOM 4024 O O . LEU A 1 286 ? 38.003 36.213 37.661 1.00 13.57 282 LEU A O 1
ATOM 4040 N N . MET A 1 287 ? 37.291 38.244 36.961 1.00 19.39 283 MET A N 1
ATOM 4041 C CA . MET A 1 287 ? 35.913 37.772 36.750 1.00 16.80 283 MET A CA 1
ATOM 4042 C C . MET A 1 287 ? 35.830 36.597 35.764 1.00 19.82 283 MET A C 1
ATOM 4043 O O . MET A 1 287 ? 35.148 35.609 36.014 1.00 20.69 283 MET A O 1
ATOM 4047 N N . ARG A 1 288 ? 36.509 36.700 34.628 1.00 18.98 284 ARG A N 1
ATOM 4048 C CA . ARG A 1 288 ? 36.475 35.637 33.634 1.00 16.26 284 ARG A CA 1
ATOM 4049 C C . ARG A 1 288 ? 37.076 34.318 34.146 1.00 11.67 284 ARG A C 1
ATOM 4050 O O . ARG A 1 288 ? 36.542 33.258 33.905 1.00 13.15 284 ARG A O 1
ATOM 4059 N N . MET A 1 289 ? 38.190 34.390 34.857 1.00 14.29 285 MET A N 1
ATOM 4060 C CA . MET A 1 289 ? 38.767 33.185 35.444 1.00 18.87 285 MET A CA 1
ATOM 4061 C C . MET A 1 289 ? 37.904 32.592 36.577 1.00 15.68 285 MET A C 1
ATOM 4062 O O . MET A 1 289 ? 37.860 31.375 36.776 1.00 8.51 285 MET A O 1
ATOM 4076 N N . ARG A 1 290 ? 37.215 33.437 37.328 1.00 16.74 286 ARG A N 1
ATOM 4077 C CA . ARG A 1 290 ? 36.351 32.911 38.390 1.00 15.20 286 ARG A CA 1
ATOM 4078 C C . ARG A 1 290 ? 35.180 32.165 37.722 1.00 13.35 286 ARG A C 1
ATOM 4079 O O . ARG A 1 290 ? 34.742 31.107 38.156 1.00 11.84 286 ARG A O 1
ATOM 4100 N N . ASN A 1 291 ? 34.717 32.685 36.597 1.00 15.11 287 ASN A N 1
ATOM 4101 C CA . ASN A 1 291 ? 33.661 32.018 35.859 1.00 11.13 287 ASN A CA 1
ATOM 4102 C C . ASN A 1 291 ? 34.144 30.714 35.277 1.00 11.24 287 ASN A C 1
ATOM 4103 O O . ASN A 1 291 ? 33.432 29.715 35.296 1.00 16.64 287 ASN A O 1
ATOM 4114 N N . ALA A 1 292 ? 35.380 30.724 34.798 1.00 18.13 288 ALA A N 1
ATOM 4115 C CA . ALA A 1 292 ? 35.986 29.539 34.223 1.00 13.79 288 ALA A CA 1
ATOM 4116 C C . ALA A 1 292 ? 36.158 28.494 35.295 1.00 11.12 288 ALA A C 1
ATOM 4117 O O . ALA A 1 292 ? 35.862 27.326 35.108 1.00 12.31 288 ALA A O 1
ATOM 4124 N N . ALA A 1 293 ? 36.641 28.931 36.443 1.00 8.77 289 ALA A N 1
ATOM 4125 C CA . ALA A 1 293 ? 36.927 27.982 37.492 1.00 13.28 289 ALA A CA 1
ATOM 4126 C C . ALA A 1 293 ? 35.633 27.356 37.973 1.00 10.41 289 ALA A C 1
ATOM 4127 O O . ALA A 1 293 ? 35.597 26.169 38.274 1.00 10.33 289 ALA A O 1
ATOM 4134 N N . ALA A 1 294 ? 34.562 28.142 38.017 1.00 9.64 290 ALA A N 1
ATOM 4135 C CA . ALA A 1 294 ? 33.291 27.635 38.525 1.00 8.03 290 ALA A CA 1
ATOM 4136 C C . ALA A 1 294 ? 32.677 26.564 37.616 1.00 10.85 290 ALA A C 1
ATOM 4137 O O . ALA A 1 294 ? 31.760 25.840 38.029 1.00 10.60 290 ALA A O 1
ATOM 4144 N N . THR A 1 295 ? 33.159 26.437 36.383 1.00 11.01 291 THR A N 1
ATOM 4145 C CA . THR A 1 295 ? 32.619 25.390 35.509 1.00 7.62 291 THR A CA 1
ATOM 4146 C C . THR A 1 295 ? 33.692 24.373 35.128 1.00 9.00 291 THR A C 1
ATOM 4147 O O . THR A 1 295 ? 33.634 23.699 34.094 1.00 10.90 291 THR A O 1
ATOM 4158 N N . MET A 1 296 ? 34.679 24.244 36.006 1.00 8.54 292 MET A N 1
ATOM 4159 C CA . MET A 1 296 ? 35.750 23.297 35.787 1.00 5.34 292 MET A CA 1
ATOM 4160 C C . MET A 1 296 ? 35.266 21.886 36.178 1.00 10.13 292 MET A C 1
ATOM 4161 O O . MET A 1 296 ? 35.568 21.375 37.252 1.00 9.57 292 MET A O 1
ATOM 4175 N N . HIS A 1 297 ? 34.524 21.252 35.274 1.00 11.26 293 HIS A N 1
ATOM 4176 C CA . HIS A 1 297 ? 33.915 19.960 35.544 1.00 11.00 293 HIS A CA 1
ATOM 4177 C C . HIS A 1 297 ? 34.833 18.801 35.190 1.00 10.14 293 HIS A C 1
ATOM 4178 O O . HIS A 1 297 ? 34.639 17.699 35.679 1.00 7.99 293 HIS A O 1
ATOM 4191 N N . GLN A 1 298 ? 35.882 19.073 34.410 1.00 10.80 294 GLN A N 1
ATOM 4192 C CA . GLN A 1 298 ? 36.792 18.028 33.985 1.00 9.12 294 GLN A CA 1
ATOM 4193 C C . GLN A 1 298 ? 37.796 17.760 35.095 1.00 10.22 294 GLN A C 1
ATOM 4194 O O . GLN A 1 298 ? 38.963 18.193 35.044 1.00 8.92 294 GLN A O 1
ATOM 4208 N N . ARG A 1 299 ? 37.347 17.054 36.124 1.00 4.03 295 ARG A N 1
ATOM 4209 C CA . ARG A 1 299 ? 38.206 16.811 37.271 1.00 12.12 295 ARG A CA 1
ATOM 4210 C C . ARG A 1 299 ? 39.367 15.841 36.961 1.00 10.31 295 ARG A C 1
ATOM 4211 O O . ARG A 1 299 ? 40.437 15.925 37.552 1.00 6.40 295 ARG A O 1
ATOM 4232 N N . ASP A 1 300 ? 39.178 14.965 35.979 1.00 8.23 296 ASP A N 1
ATOM 4233 C CA . ASP A 1 300 ? 40.243 14.071 35.579 1.00 7.92 296 ASP A CA 1
ATOM 4234 C C . ASP A 1 300 ? 41.404 14.862 34.974 1.00 9.45 296 ASP A C 1
ATOM 4235 O O . ASP A 1 300 ? 42.583 14.669 35.325 1.00 6.24 296 ASP A O 1
ATOM 4244 N N . VAL A 1 301 ? 41.069 15.759 34.055 1.00 8.31 297 VAL A N 1
ATOM 4245 C CA . VAL A 1 301 ? 42.088 16.553 33.389 1.00 4.95 297 VAL A CA 1
ATOM 4246 C C . VAL A 1 301 ? 42.736 17.525 34.367 1.00 9.08 297 VAL A C 1
ATOM 4247 O O . VAL A 1 301 ? 43.953 17.787 34.279 1.00 6.45 297 VAL A O 1
ATOM 4260 N N . LEU A 1 302 ? 41.961 18.067 35.296 1.00 6.87 298 LEU A N 1
ATOM 4261 C CA . LEU A 1 302 ? 42.576 18.961 36.285 1.00 8.19 298 LEU A CA 1
ATOM 4262 C C . LEU A 1 302 ? 43.677 18.237 37.047 1.00 3.15 298 LEU A C 1
ATOM 4263 O O . LEU A 1 302 ? 44.773 18.781 37.248 1.00 6.27 298 LEU A O 1
ATOM 4279 N N . MET A 1 303 ? 43.395 17.051 37.565 1.00 5.55 299 MET A N 1
ATOM 4280 C CA . MET A 1 303 ? 44.396 16.416 38.424 1.00 9.12 299 MET A CA 1
ATOM 4281 C C . MET A 1 303 ? 45.561 15.884 37.578 1.00 10.97 299 MET A C 1
ATOM 4282 O O . MET A 1 303 ? 46.728 15.963 37.961 1.00 8.08 299 MET A O 1
ATOM 4296 N N . ALA A 1 304 ? 45.245 15.309 36.428 1.00 9.42 300 ALA A N 1
ATOM 4297 C CA . ALA A 1 304 ? 46.298 14.813 35.574 1.00 5.34 300 ALA A CA 1
ATOM 4298 C C . ALA A 1 304 ? 47.219 15.979 35.157 1.00 7.81 300 ALA A C 1
ATOM 4299 O O . ALA A 1 304 ? 48.458 15.843 35.074 1.00 8.68 300 ALA A O 1
ATOM 4306 N N . THR A 1 305 ? 46.628 17.143 34.930 1.00 6.94 301 THR A N 1
ATOM 4307 C CA . THR A 1 305 ? 47.447 18.293 34.554 1.00 9.86 301 THR A CA 1
ATOM 4308 C C . THR A 1 305 ? 48.290 18.731 35.759 1.00 7.93 301 THR A C 1
ATOM 4309 O O . THR A 1 305 ? 49.472 19.019 35.611 1.00 7.08 301 THR A O 1
ATOM 4320 N N . ALA A 1 306 ? 47.707 18.731 36.955 1.00 4.35 302 ALA A N 1
ATOM 4321 C CA . ALA A 1 306 ? 48.452 19.109 38.158 1.00 4.47 302 ALA A CA 1
ATOM 4322 C C . ALA A 1 306 ? 49.697 18.271 38.384 1.00 10.97 302 ALA A C 1
ATOM 4323 O O . ALA A 1 306 ? 50.701 18.763 38.939 1.00 10.67 302 ALA A O 1
ATOM 4330 N N . PHE A 1 307 ? 49.660 17.013 37.951 1.00 9.69 303 PHE A N 1
ATOM 4331 C CA . PHE A 1 307 ? 50.790 16.116 38.208 1.00 9.94 303 PHE A CA 1
ATOM 4332 C C . PHE A 1 307 ? 51.651 15.836 36.988 1.00 10.56 303 PHE A C 1
ATOM 4333 O O . PHE A 1 307 ? 52.529 14.957 37.073 1.00 11.94 303 PHE A O 1
ATOM 4350 N N . ASP A 1 308 ? 51.461 16.571 35.877 1.00 7.24 304 ASP A N 1
ATOM 4351 C CA . ASP A 1 308 ? 52.075 16.159 34.607 1.00 10.39 304 ASP A CA 1
ATOM 4352 C C . ASP A 1 308 ? 53.581 16.347 34.492 1.00 25.77 304 ASP A C 1
ATOM 4353 O O . ASP A 1 308 ? 54.192 15.777 33.591 1.00 25.06 304 ASP A O 1
ATOM 4362 N N . HIS A 1 309 ? 54.200 17.121 35.368 1.00 19.52 305 HIS A N 1
ATOM 4363 C CA . HIS A 1 309 ? 55.672 17.252 35.283 1.00 37.22 305 HIS A CA 1
ATOM 4364 C C . HIS A 1 309 ? 56.171 17.831 33.943 1.00 35.78 305 HIS A C 1
ATOM 4365 O O . HIS A 1 309 ? 57.351 17.685 33.594 1.00 27.66 305 HIS A O 1
ATOM 4378 N N . ILE A 1 310 ? 55.286 18.440 33.165 1.00 32.69 306 ILE A N 1
ATOM 4379 C CA . ILE A 1 310 ? 55.732 19.143 31.971 1.00 29.03 306 ILE A CA 1
ATOM 4380 C C . ILE A 1 310 ? 56.458 20.375 32.474 1.00 23.37 306 ILE A C 1
ATOM 4381 O O . ILE A 1 310 ? 55.929 21.075 33.330 1.00 22.28 306 ILE A O 1
ATOM 4397 N N . GLY A 1 311 ? 57.669 20.618 31.963 1.00 25.44 307 GLY A N 1
ATOM 4398 C CA . GLY A 1 311 ? 58.459 21.767 32.375 1.00 20.05 307 GLY A CA 1
ATOM 4399 C C . GLY A 1 311 ? 59.524 21.443 33.401 1.00 32.66 307 GLY A C 1
ATOM 4400 O O . GLY A 1 311 ? 60.317 22.316 33.783 1.00 25.59 307 GLY A O 1
ATOM 4404 N N . SER A 1 312 ? 59.561 20.193 33.849 1.00 21.28 308 SER A N 1
ATOM 4405 C CA . SER A 1 312 ? 60.562 19.782 34.836 1.00 39.41 308 SER A CA 1
ATOM 4406 C C . SER A 1 312 ? 61.883 19.427 34.156 1.00 33.21 308 SER A C 1
ATOM 4407 O O . SER A 1 312 ? 62.934 19.404 34.802 1.00 30.21 308 SER A O 1
ATOM 4415 N N . VAL B 1 12 ? 26.172 12.348 15.750 1.00 30.33 8 VAL B N 1
ATOM 4416 C CA . VAL B 1 12 ? 27.169 13.398 15.575 1.00 25.53 8 VAL B CA 1
ATOM 4417 C C . VAL B 1 12 ? 27.858 13.248 14.218 1.00 23.27 8 VAL B C 1
ATOM 4418 O O . VAL B 1 12 ? 28.392 12.182 13.894 1.00 19.09 8 VAL B O 1
ATOM 4430 N N . HIS B 1 13 ? 27.818 14.302 13.414 1.00 17.51 9 HIS B N 1
ATOM 4431 C CA . HIS B 1 13 ? 28.591 14.307 12.181 1.00 8.94 9 HIS B CA 1
ATOM 4432 C C . HIS B 1 13 ? 29.751 15.277 12.323 1.00 13.55 9 HIS B C 1
ATOM 4433 O O . HIS B 1 13 ? 29.690 16.225 13.101 1.00 11.08 9 HIS B O 1
ATOM 4446 N N . ASP B 1 14 ? 30.828 15.032 11.583 1.00 10.24 10 ASP B N 1
ATOM 4447 C CA . ASP B 1 14 ? 31.946 15.955 11.621 1.00 7.59 10 ASP B CA 1
ATOM 4448 C C . ASP B 1 14 ? 31.698 17.063 10.594 1.00 7.84 10 ASP B C 1
ATOM 4449 O O . ASP B 1 14 ? 30.624 17.120 9.955 1.00 7.86 10 ASP B O 1
ATOM 4458 N N . LEU B 1 15 ? 32.678 17.950 10.472 1.00 6.87 11 LEU B N 1
ATOM 4459 C CA . LEU B 1 15 ? 32.559 19.124 9.635 1.00 6.80 11 LEU B CA 1
ATOM 4460 C C . LEU B 1 15 ? 32.217 18.741 8.214 1.00 6.64 11 LEU B C 1
ATOM 4461 O O . LEU B 1 15 ? 31.506 19.458 7.534 1.00 7.79 11 LEU B O 1
ATOM 4477 N N . TYR B 1 16 ? 32.721 17.608 7.779 1.00 6.24 12 TYR B N 1
ATOM 4478 C CA . TYR B 1 16 ? 32.571 17.250 6.383 1.00 6.25 12 TYR B CA 1
ATOM 4479 C C . TYR B 1 16 ? 31.309 16.413 6.142 1.00 7.70 12 TYR B C 1
ATOM 4480 O O . TYR B 1 16 ? 31.012 16.046 5.013 1.00 8.75 12 TYR B O 1
ATOM 4498 N N . GLY B 1 17 ? 30.563 16.150 7.204 1.00 7.10 13 GLY B N 1
ATOM 4499 C CA . GLY B 1 17 ? 29.286 15.465 7.084 1.00 10.49 13 GLY B CA 1
ATOM 4500 C C . GLY B 1 17 ? 29.325 13.968 7.358 1.00 9.65 13 GLY B C 1
ATOM 4501 O O . GLY B 1 17 ? 28.306 13.266 7.216 1.00 6.43 13 GLY B O 1
ATOM 4505 N N . PHE B 1 18 ? 30.489 13.460 7.748 1.00 7.83 14 PHE B N 1
ATOM 4506 C CA . PHE B 1 18 ? 30.631 12.040 8.088 1.00 5.86 14 PHE B CA 1
ATOM 4507 C C . PHE B 1 18 ? 30.151 11.791 9.506 1.00 6.64 14 PHE B C 1
ATOM 4508 O O . PHE B 1 18 ? 30.450 12.579 10.414 1.00 10.22 14 PHE B O 1
ATOM 4525 N N . PRO B 1 19 ? 29.455 10.680 9.735 1.00 8.54 15 PRO B N 1
ATOM 4526 C CA . PRO B 1 19 ? 29.219 10.296 11.131 1.00 8.31 15 PRO B CA 1
ATOM 4527 C C . PRO B 1 19 ? 30.522 9.989 11.820 1.00 11.66 15 PRO B C 1
ATOM 4528 O O . PRO B 1 19 ? 31.360 9.282 11.246 1.00 17.38 15 PRO B O 1
ATOM 4539 N N . ILE B 1 20 ? 30.690 10.471 13.043 1.00 15.28 16 ILE B N 1
ATOM 4540 C CA . ILE B 1 20 ? 31.883 10.172 13.836 1.00 12.01 16 ILE B CA 1
ATOM 4541 C C . ILE B 1 20 ? 31.429 9.595 15.157 1.00 13.29 16 ILE B C 1
ATOM 4542 O O . ILE B 1 20 ? 30.291 9.798 15.584 1.00 8.68 16 ILE B O 1
ATOM 4558 N N . LYS B 1 21 ? 32.331 8.874 15.793 1.00 10.62 17 LYS B N 1
ATOM 4559 C CA . LYS B 1 21 ? 32.075 8.401 17.140 1.00 13.47 17 LYS B CA 1
ATOM 4560 C C . LYS B 1 21 ? 32.989 9.199 18.043 1.00 17.44 17 LYS B C 1
ATOM 4561 O O . LYS B 1 21 ? 34.214 9.211 17.853 1.00 15.21 17 LYS B O 1
ATOM 4565 N N . VAL B 1 22 ? 32.390 9.888 19.005 1.00 16.05 18 VAL B N 1
ATOM 4566 C CA . VAL B 1 22 ? 33.145 10.665 19.955 1.00 8.90 18 VAL B CA 1
ATOM 4567 C C . VAL B 1 22 ? 33.028 10.000 21.309 1.00 16.56 18 VAL B C 1
ATOM 4568 O O . VAL B 1 22 ? 31.939 9.954 21.887 1.00 19.04 18 VAL B O 1
ATOM 4581 N N . LEU B 1 23 ? 34.162 9.478 21.783 1.00 12.79 19 LEU B N 1
ATOM 4582 C CA . LEU B 1 23 ? 34.245 8.791 23.064 1.00 20.16 19 LEU B CA 1
ATOM 4583 C C . LEU B 1 23 ? 34.190 9.808 24.171 1.00 18.96 19 LEU B C 1
ATOM 4584 O O . LEU B 1 23 ? 34.488 10.984 23.956 1.00 19.20 19 LEU B O 1
ATOM 4588 N N . PRO B 1 24 ? 33.813 9.365 25.370 1.00 23.70 20 PRO B N 1
ATOM 4589 C CA . PRO B 1 24 ? 33.821 10.304 26.494 1.00 26.77 20 PRO B CA 1
ATOM 4590 C C . PRO B 1 24 ? 35.191 10.964 26.619 1.00 28.19 20 PRO B C 1
ATOM 4591 O O . PRO B 1 24 ? 36.146 10.187 26.654 1.00 40.67 20 PRO B O 1
ATOM 4602 N N . SER B 1 25 ? 35.264 12.304 26.679 1.00 19.75 21 SER B N 1
ATOM 4603 C CA . SER B 1 25 ? 36.529 13.072 26.749 1.00 36.00 21 SER B CA 1
ATOM 4604 C C . SER B 1 25 ? 36.822 13.798 25.449 1.00 30.96 21 SER B C 1
ATOM 4605 O O . SER B 1 25 ? 37.599 14.760 25.423 1.00 31.06 21 SER B O 1
ATOM 4613 N N . GLN B 1 26 ? 36.231 13.316 24.371 1.00 20.94 22 GLN B N 1
ATOM 4614 C CA . GLN B 1 26 ? 36.683 13.709 23.040 1.00 17.73 22 GLN B CA 1
ATOM 4615 C C . GLN B 1 26 ? 35.880 14.862 22.470 1.00 21.45 22 GLN B C 1
ATOM 4616 O O . GLN B 1 26 ? 36.291 15.506 21.506 1.00 26.67 22 GLN B O 1
ATOM 4630 N N . GLU B 1 27 ? 34.725 15.109 23.073 1.00 32.65 23 GLU B N 1
ATOM 4631 C CA . GLU B 1 27 ? 33.931 16.278 22.764 1.00 26.93 23 GLU B CA 1
ATOM 4632 C C . GLU B 1 27 ? 34.793 17.515 22.976 1.00 17.86 23 GLU B C 1
ATOM 4633 O O . GLU B 1 27 ? 34.818 18.402 22.111 1.00 28.56 23 GLU B O 1
ATOM 4645 N N . ASP B 1 28 ? 35.542 17.563 24.077 1.00 16.98 24 ASP B N 1
ATOM 4646 C CA . ASP B 1 28 ? 36.451 18.703 24.318 1.00 14.10 24 ASP B CA 1
ATOM 4647 C C . ASP B 1 28 ? 37.626 18.768 23.300 1.00 13.68 24 ASP B C 1
ATOM 4648 O O . ASP B 1 28 ? 38.148 19.856 23.038 1.00 19.01 24 ASP B O 1
ATOM 4656 N N . GLU B 1 29 ? 38.029 17.627 22.734 1.00 13.76 25 GLU B N 1
ATOM 4657 C CA . GLU B 1 29 ? 39.153 17.573 21.783 1.00 15.34 25 GLU B CA 1
ATOM 4658 C C . GLU B 1 29 ? 38.775 18.278 20.502 1.00 8.97 25 GLU B C 1
ATOM 4659 O O . GLU B 1 29 ? 39.489 19.110 20.005 1.00 8.42 25 GLU B O 1
ATOM 4671 N N . ARG B 1 30 ? 37.595 17.958 19.985 1.00 15.08 26 ARG B N 1
ATOM 4672 C CA A ARG B 1 30 ? 37.126 18.602 18.768 0.54 13.36 26 ARG B CA 1
ATOM 4673 C CA B ARG B 1 30 ? 37.126 18.605 18.770 0.46 13.38 26 ARG B CA 1
ATOM 4674 C C . ARG B 1 30 ? 36.987 20.093 19.020 1.00 14.11 26 ARG B C 1
ATOM 4675 O O . ARG B 1 30 ? 37.430 20.917 18.230 1.00 12.83 26 ARG B O 1
ATOM 4714 N N . ARG B 1 31 ? 36.399 20.432 20.150 1.00 13.75 27 ARG B N 1
ATOM 4715 C CA . ARG B 1 31 ? 36.224 21.821 20.544 1.00 15.71 27 ARG B CA 1
ATOM 4716 C C . ARG B 1 31 ? 37.569 22.588 20.567 1.00 13.64 27 ARG B C 1
ATOM 4717 O O . ARG B 1 31 ? 37.694 23.691 20.021 1.00 14.68 27 ARG B O 1
ATOM 4724 N N . SER B 1 32 ? 38.570 21.988 21.193 1.00 12.70 28 SER B N 1
ATOM 4725 C CA A SER B 1 32 ? 39.884 22.608 21.319 0.16 11.68 28 SER B CA 1
ATOM 4726 C CA B SER B 1 32 ? 39.886 22.599 21.322 0.84 11.56 28 SER B CA 1
ATOM 4727 C C . SER B 1 32 ? 40.522 22.871 19.957 1.00 8.53 28 SER B C 1
ATOM 4728 O O . SER B 1 32 ? 41.187 23.880 19.755 1.00 9.61 28 SER B O 1
ATOM 4743 N N . CYS B 1 33 ? 40.328 21.952 19.027 1.00 7.40 29 CYS B N 1
ATOM 4744 C CA . CYS B 1 33 ? 40.950 22.086 17.721 1.00 8.65 29 CYS B CA 1
ATOM 4745 C C . CYS B 1 33 ? 40.270 23.182 16.936 1.00 8.22 29 CYS B C 1
ATOM 4746 O O . CYS B 1 33 ? 40.894 23.879 16.125 1.00 7.05 29 CYS B O 1
ATOM 4754 N N . ASP B 1 34 ? 38.971 23.320 17.148 1.00 12.59 30 ASP B N 1
ATOM 4755 C CA . ASP B 1 34 ? 38.224 24.374 16.475 1.00 13.99 30 ASP B CA 1
ATOM 4756 C C . ASP B 1 34 ? 38.637 25.755 16.993 1.00 8.94 30 ASP B C 1
ATOM 4757 O O . ASP B 1 34 ? 38.710 26.702 16.223 1.00 10.88 30 ASP B O 1
ATOM 4766 N N . VAL B 1 35 ? 38.879 25.883 18.300 1.00 10.01 31 VAL B N 1
ATOM 4767 C CA . VAL B 1 35 ? 39.219 27.199 18.846 1.00 8.76 31 VAL B CA 1
ATOM 4768 C C . VAL B 1 35 ? 40.611 27.599 18.402 1.00 13.91 31 VAL B C 1
ATOM 4769 O O . VAL B 1 35 ? 40.858 28.761 18.081 1.00 11.55 31 VAL B O 1
ATOM 4782 N N . ASN B 1 36 ? 41.525 26.644 18.375 1.00 10.56 32 ASN B N 1
ATOM 4783 C CA . ASN B 1 36 ? 42.847 26.899 17.843 1.00 6.31 32 ASN B CA 1
ATOM 4784 C C . ASN B 1 36 ? 42.789 27.347 16.396 1.00 9.74 32 ASN B C 1
ATOM 4785 O O . ASN B 1 36 ? 43.555 28.219 15.968 1.00 13.95 32 ASN B O 1
ATOM 4796 N N . ALA B 1 37 ? 41.903 26.743 15.628 1.00 8.02 33 ALA B N 1
ATOM 4797 C CA . ALA B 1 37 ? 41.851 27.095 14.210 1.00 6.20 33 ALA B CA 1
ATOM 4798 C C . ALA B 1 37 ? 41.282 28.510 14.080 1.00 10.75 33 ALA B C 1
ATOM 4799 O O . ALA B 1 37 ? 41.666 29.261 13.173 1.00 8.14 33 ALA B O 1
ATOM 4806 N N . GLU B 1 38 ? 40.389 28.878 14.995 1.00 12.90 34 GLU B N 1
ATOM 4807 C CA . GLU B 1 38 ? 39.820 30.232 14.986 1.00 10.68 34 GLU B CA 1
ATOM 4808 C C . GLU B 1 38 ? 40.935 31.246 15.258 1.00 21.26 34 GLU B C 1
ATOM 4809 O O . GLU B 1 38 ? 40.957 32.348 14.674 1.00 17.96 34 GLU B O 1
ATOM 4813 N N . ARG B 1 39 ? 41.902 30.850 16.091 1.00 13.54 35 ARG B N 1
ATOM 4814 C CA . ARG B 1 39 ? 43.010 31.719 16.444 1.00 21.35 35 ARG B CA 1
ATOM 4815 C C . ARG B 1 39 ? 43.856 32.054 15.215 1.00 26.62 35 ARG B C 1
ATOM 4816 O O . ARG B 1 39 ? 44.501 33.109 15.164 1.00 28.70 35 ARG B O 1
ATOM 4820 N N . GLU B 1 40 ? 43.849 31.166 14.221 1.00 15.48 36 GLU B N 1
ATOM 4821 C CA . GLU B 1 40 ? 44.700 31.347 13.050 1.00 21.09 36 GLU B CA 1
ATOM 4822 C C . GLU B 1 40 ? 43.978 32.020 11.889 1.00 18.45 36 GLU B C 1
ATOM 4823 O O . GLU B 1 40 ? 44.586 32.287 10.852 1.00 20.09 36 GLU B O 1
ATOM 4835 N N . VAL B 1 41 ? 42.689 32.297 12.052 1.00 13.17 37 VAL B N 1
ATOM 4836 C CA . VAL B 1 41 ? 41.899 32.857 10.941 1.00 15.95 37 VAL B CA 1
ATOM 4837 C C . VAL B 1 41 ? 42.390 34.230 10.450 1.00 15.32 37 VAL B C 1
ATOM 4838 O O . VAL B 1 41 ? 42.442 34.463 9.233 1.00 13.05 37 VAL B O 1
ATOM 4851 N N . PRO B 1 42 ? 42.707 35.156 11.385 1.00 14.36 38 PRO B N 1
ATOM 4852 C CA . PRO B 1 42 ? 43.031 36.504 10.906 1.00 25.49 38 PRO B CA 1
ATOM 4853 C C . PRO B 1 42 ? 44.275 36.503 10.023 1.00 20.52 38 PRO B C 1
ATOM 4854 O O . PRO B 1 42 ? 44.415 37.321 9.116 1.00 21.42 38 PRO B O 1
ATOM 4865 N N . LEU B 1 43 ? 45.159 35.553 10.312 1.00 18.04 39 LEU B N 1
ATOM 4866 C CA . LEU B 1 43 ? 46.398 35.361 9.583 1.00 18.34 39 LEU B CA 1
ATOM 4867 C C . LEU B 1 43 ? 46.127 34.858 8.166 1.00 17.90 39 LEU B C 1
ATOM 4868 O O . LEU B 1 43 ? 46.669 35.368 7.197 1.00 14.77 39 LEU B O 1
ATOM 4884 N N . TRP B 1 44 ? 45.289 33.844 8.046 1.00 12.68 40 TRP B N 1
ATOM 4885 C CA . TRP B 1 44 ? 44.925 33.349 6.729 1.00 9.99 40 TRP B CA 1
ATOM 4886 C C . TRP B 1 44 ? 44.054 34.331 5.968 1.00 13.53 40 TRP B C 1
ATOM 4887 O O . TRP B 1 44 ? 44.183 34.464 4.760 1.00 11.88 40 TRP B O 1
ATOM 4908 N N . GLN B 1 45 ? 43.185 35.032 6.682 1.00 9.33 41 GLN B N 1
ATOM 4909 C CA . GLN B 1 45 ? 42.325 36.007 6.029 1.00 16.80 41 GLN B CA 1
ATOM 4910 C C . GLN B 1 45 ? 43.196 37.074 5.347 1.00 12.86 41 GLN B C 1
ATOM 4911 O O . GLN B 1 45 ? 42.860 37.601 4.279 1.00 18.48 41 GLN B O 1
ATOM 4925 N N . HIS B 1 46 ? 44.331 37.358 5.961 1.00 16.55 42 HIS B N 1
ATOM 4926 C CA . HIS B 1 46 ? 45.262 38.342 5.431 1.00 18.06 42 HIS B CA 1
ATOM 4927 C C . HIS B 1 46 ? 45.731 37.915 4.041 1.00 15.04 42 HIS B C 1
ATOM 4928 O O . HIS B 1 46 ? 45.736 38.704 3.090 1.00 22.28 42 HIS B O 1
ATOM 4941 N N . TYR B 1 47 ? 46.106 36.652 3.901 1.00 15.27 43 TYR B N 1
ATOM 4942 C CA . TYR B 1 47 ? 46.629 36.205 2.620 1.00 11.57 43 TYR B CA 1
ATOM 4943 C C . TYR B 1 47 ? 45.549 35.982 1.569 1.00 12.79 43 TYR B C 1
ATOM 4944 O O . TYR B 1 47 ? 45.753 36.295 0.375 1.00 16.69 43 TYR B O 1
ATOM 4962 N N . ILE B 1 48 ? 44.373 35.505 1.970 1.00 14.71 44 ILE B N 1
ATOM 4963 C CA . ILE B 1 48 ? 43.389 35.203 0.954 1.00 18.46 44 ILE B CA 1
ATOM 4964 C C . ILE B 1 48 ? 42.843 36.538 0.461 1.00 30.27 44 ILE B C 1
ATOM 4965 O O . ILE B 1 48 ? 42.435 36.678 -0.702 1.00 32.60 44 ILE B O 1
ATOM 4981 N N . GLU B 1 49 ? 42.897 37.540 1.330 1.00 19.65 45 GLU B N 1
ATOM 4982 C CA . GLU B 1 49 ? 42.496 38.893 0.951 1.00 25.84 45 GLU B CA 1
ATOM 4983 C C . GLU B 1 49 ? 43.436 39.476 -0.109 1.00 32.32 45 GLU B C 1
ATOM 4984 O O . GLU B 1 49 ? 43.011 40.273 -0.953 1.00 27.17 45 GLU B O 1
ATOM 4988 N N . LYS B 1 50 ? 44.707 39.079 -0.065 1.00 36.57 46 LYS B N 1
ATOM 4989 C CA . LYS B 1 50 ? 45.690 39.501 -1.070 1.00 39.35 46 LYS B CA 1
ATOM 4990 C C . LYS B 1 50 ? 45.740 38.587 -2.296 1.00 39.17 46 LYS B C 1
ATOM 4991 O O . LYS B 1 50 ? 46.444 38.887 -3.262 1.00 28.30 46 LYS B O 1
ATOM 5010 N N . ASP B 1 51 ? 45.017 37.469 -2.240 1.00 39.69 47 ASP B N 1
ATOM 5011 C CA . ASP B 1 51 ? 45.071 36.436 -3.277 1.00 35.30 47 ASP B CA 1
ATOM 5012 C C . ASP B 1 51 ? 46.514 35.999 -3.531 1.00 32.92 47 ASP B C 1
ATOM 5013 O O . ASP B 1 51 ? 46.931 35.786 -4.666 1.00 36.60 47 ASP B O 1
ATOM 5022 N N . LYS B 1 52 ? 47.272 35.871 -2.456 1.00 25.49 48 LYS B N 1
ATOM 5023 C CA . LYS B 1 52 ? 48.634 35.374 -2.544 1.00 20.55 48 LYS B CA 1
ATOM 5024 C C . LYS B 1 52 ? 49.019 34.646 -1.262 1.00 19.40 48 LYS B C 1
ATOM 5025 O O . LYS B 1 52 ? 48.778 35.136 -0.164 1.00 22.46 48 LYS B O 1
ATOM 5029 N N . LEU B 1 53 ? 49.599 33.455 -1.403 1.00 23.75 49 LEU B N 1
ATOM 5030 C CA . LEU B 1 53 ? 50.179 32.773 -0.261 1.00 25.87 49 LEU B CA 1
ATOM 5031 C C . LEU B 1 53 ? 51.437 33.524 0.166 1.00 26.03 49 LEU B C 1
ATOM 5032 O O . LEU B 1 53 ? 52.037 34.218 -0.648 1.00 25.71 49 LEU B O 1
ATOM 5048 N N . PRO B 1 54 ? 51.823 33.419 1.447 1.00 20.25 50 PRO B N 1
ATOM 5049 C CA . PRO B 1 54 ? 53.035 34.070 1.957 1.00 31.34 50 PRO B CA 1
ATOM 5050 C C . PRO B 1 54 ? 54.305 33.682 1.219 1.00 24.73 50 PRO B C 1
ATOM 5051 O O . PRO B 1 54 ? 54.613 32.498 1.051 1.00 31.36 50 PRO B O 1
ATOM 5062 N N . SER B 1 55 ? 55.048 34.693 0.785 1.00 35.46 51 SER B N 1
ATOM 5063 C CA . SER B 1 55 ? 56.289 34.462 0.067 1.00 36.19 51 SER B CA 1
ATOM 5064 C C . SER B 1 55 ? 57.281 33.635 0.890 1.00 33.83 51 SER B C 1
ATOM 5065 O O . SER B 1 55 ? 57.945 32.747 0.354 1.00 47.40 51 SER B O 1
ATOM 5073 N N . ASN B 1 56 ? 57.381 33.915 2.186 1.00 34.09 52 ASN B N 1
ATOM 5074 C CA . ASN B 1 56 ? 58.325 33.197 3.040 1.00 31.74 52 ASN B CA 1
ATOM 5075 C C . ASN B 1 56 ? 57.929 31.740 3.257 1.00 31.00 52 ASN B C 1
ATOM 5076 O O . ASN B 1 56 ? 56.915 31.471 3.900 1.00 27.79 52 ASN B O 1
ATOM 5087 N N . GLU B 1 57 ? 58.745 30.810 2.752 1.00 28.36 53 GLU B N 1
ATOM 5088 C CA . GLU B 1 57 ? 58.452 29.379 2.855 1.00 36.71 53 GLU B CA 1
ATOM 5089 C C . GLU B 1 57 ? 58.465 28.878 4.307 1.00 36.42 53 GLU B C 1
ATOM 5090 O O . GLU B 1 57 ? 57.742 27.936 4.674 1.00 27.05 53 GLU B O 1
ATOM 5094 N N . THR B 1 58 ? 59.281 29.503 5.141 1.00 27.97 54 THR B N 1
ATOM 5095 C CA . THR B 1 58 ? 59.297 29.150 6.551 1.00 32.36 54 THR B CA 1
ATOM 5096 C C . THR B 1 58 ? 57.927 29.399 7.138 1.00 26.74 54 THR B C 1
ATOM 5097 O O . THR B 1 58 ? 57.346 28.512 7.752 1.00 22.89 54 THR B O 1
ATOM 5108 N N . LYS B 1 59 ? 57.419 30.611 6.928 1.00 22.20 55 LYS B N 1
ATOM 5109 C CA . LYS B 1 59 ? 56.119 31.002 7.453 1.00 21.21 55 LYS B CA 1
ATOM 5110 C C . LYS B 1 59 ? 55.056 30.081 6.940 1.00 15.03 55 LYS B C 1
ATOM 5111 O O . LYS B 1 59 ? 54.195 29.648 7.698 1.00 18.67 55 LYS B O 1
ATOM 5115 N N . LEU B 1 60 ? 55.104 29.804 5.643 1.00 16.56 56 LEU B N 1
ATOM 5116 C CA . LEU B 1 60 ? 54.035 29.055 4.997 1.00 20.88 56 LEU B CA 1
ATOM 5117 C C . LEU B 1 60 ? 54.045 27.643 5.552 1.00 21.02 56 LEU B C 1
ATOM 5118 O O . LEU B 1 60 ? 53.003 27.104 5.928 1.00 15.80 56 LEU B O 1
ATOM 5134 N N . LYS B 1 61 ? 55.234 27.056 5.621 1.00 15.36 57 LYS B N 1
ATOM 5135 C CA . LYS B 1 61 ? 55.381 25.722 6.203 1.00 14.28 57 LYS B CA 1
ATOM 5136 C C . LYS B 1 61 ? 54.746 25.659 7.584 1.00 11.66 57 LYS B C 1
ATOM 5137 O O . LYS B 1 61 ? 53.964 24.752 7.852 1.00 16.58 57 LYS B O 1
ATOM 5156 N N . GLU B 1 62 ? 55.038 26.652 8.426 1.00 15.48 58 GLU B N 1
ATOM 5157 C CA . GLU B 1 62 ? 54.492 26.693 9.786 1.00 16.15 58 GLU B CA 1
ATOM 5158 C C . GLU B 1 62 ? 52.970 26.836 9.777 1.00 12.39 58 GLU B C 1
ATOM 5159 O O . GLU B 1 62 ? 52.298 26.152 10.519 1.00 16.66 58 GLU B O 1
ATOM 5163 N N . MET B 1 63 ? 52.432 27.711 8.941 1.00 12.47 59 MET B N 1
ATOM 5164 C CA . MET B 1 63 ? 50.976 27.879 8.902 1.00 9.33 59 MET B CA 1
ATOM 5165 C C . MET B 1 63 ? 50.276 26.589 8.455 1.00 10.88 59 MET B C 1
ATOM 5166 O O . MET B 1 63 ? 49.264 26.179 9.004 1.00 11.89 59 MET B O 1
ATOM 5180 N N . ILE B 1 64 ? 50.814 25.948 7.433 1.00 10.45 60 ILE B N 1
ATOM 5181 C CA . ILE B 1 64 ? 50.231 24.710 6.968 1.00 7.96 60 ILE B CA 1
ATOM 5182 C C . ILE B 1 64 ? 50.296 23.616 8.051 1.00 8.02 60 ILE B C 1
ATOM 5183 O O . ILE B 1 64 ? 49.333 22.884 8.257 1.00 9.58 60 ILE B O 1
ATOM 5199 N N . ARG B 1 65 ? 51.407 23.531 8.775 1.00 12.39 61 ARG B N 1
ATOM 5200 C CA . ARG B 1 65 ? 51.518 22.536 9.836 1.00 9.31 61 ARG B CA 1
ATOM 5201 C C . ARG B 1 65 ? 50.476 22.736 10.936 1.00 7.83 61 ARG B C 1
ATOM 5202 O O . ARG B 1 65 ? 50.089 21.772 11.625 1.00 12.71 61 ARG B O 1
ATOM 5223 N N . LYS B 1 66 ? 50.033 23.979 11.117 1.00 5.36 62 LYS B N 1
ATOM 5224 C CA . LYS B 1 66 ? 49.057 24.326 12.127 1.00 5.91 62 LYS B CA 1
ATOM 5225 C C . LYS B 1 66 ? 47.613 24.101 11.645 1.00 9.89 62 LYS B C 1
ATOM 5226 O O . LYS B 1 66 ? 46.681 24.114 12.440 1.00 6.72 62 LYS B O 1
ATOM 5245 N N . GLY B 1 67 ? 47.455 23.875 10.351 1.00 6.84 63 GLY B N 1
ATOM 5246 C CA . GLY B 1 67 ? 46.150 23.573 9.747 1.00 5.01 63 GLY B CA 1
ATOM 5247 C C . GLY B 1 67 ? 45.670 24.676 8.817 1.00 9.02 63 GLY B C 1
ATOM 5248 O O . GLY B 1 67 ? 45.636 25.851 9.174 1.00 7.34 63 GLY B O 1
ATOM 5252 N N . VAL B 1 68 ? 45.316 24.298 7.594 1.00 5.52 64 VAL B N 1
ATOM 5253 C CA . VAL B 1 68 ? 44.680 25.223 6.664 1.00 3.68 64 VAL B CA 1
ATOM 5254 C C . VAL B 1 68 ? 43.209 25.354 7.050 1.00 4.80 64 VAL B C 1
ATOM 5255 O O . VAL B 1 68 ? 42.573 24.346 7.361 1.00 7.06 64 VAL B O 1
ATOM 5268 N N . PRO B 1 69 ? 42.660 26.588 7.078 1.00 10.87 65 PRO B N 1
ATOM 5269 C CA . PRO B 1 69 ? 41.208 26.691 7.301 1.00 11.57 65 PRO B CA 1
ATOM 5270 C C . PRO B 1 69 ? 40.449 25.826 6.304 1.00 8.72 65 PRO B C 1
ATOM 5271 O O . PRO B 1 69 ? 40.782 25.925 5.115 1.00 9.13 65 PRO B O 1
ATOM 5282 N N . PRO B 1 70 ? 39.454 25.039 6.752 1.00 5.76 66 PRO B N 1
ATOM 5283 C CA . PRO B 1 70 ? 38.791 24.143 5.804 1.00 5.87 66 PRO B CA 1
ATOM 5284 C C . PRO B 1 70 ? 38.384 24.843 4.511 1.00 7.98 66 PRO B C 1
ATOM 5285 O O . PRO B 1 70 ? 38.533 24.269 3.435 1.00 9.26 66 PRO B O 1
ATOM 5296 N N . THR B 1 71 ? 37.885 26.066 4.627 1.00 6.42 67 THR B N 1
ATOM 5297 C CA . THR B 1 71 ? 37.277 26.731 3.468 1.00 4.17 67 THR B CA 1
ATOM 5298 C C . THR B 1 71 ? 38.373 27.119 2.479 1.00 10.22 67 THR B C 1
ATOM 5299 O O . 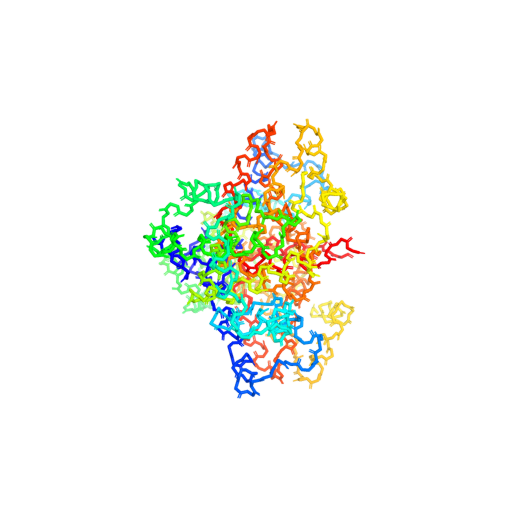THR B 1 71 ? 38.103 27.368 1.267 1.00 10.45 67 THR B O 1
ATOM 5310 N N . LEU B 1 72 ? 39.626 27.124 2.948 1.00 3.38 68 LEU B N 1
ATOM 5311 C CA . LEU B 1 72 ? 40.756 27.549 2.099 1.00 4.58 68 LEU B CA 1
ATOM 5312 C C . LEU B 1 72 ? 41.525 26.366 1.518 1.00 8.61 68 LEU B C 1
ATOM 5313 O O . LEU B 1 72 ? 42.528 26.553 0.843 1.00 8.62 68 LEU B O 1
ATOM 5329 N N . ARG B 1 73 ? 41.061 25.142 1.728 1.00 6.40 69 ARG B N 1
ATOM 5330 C CA . ARG B 1 73 ? 41.884 24.033 1.310 1.00 7.44 69 ARG B CA 1
ATOM 5331 C C . ARG B 1 73 ? 41.972 23.926 -0.217 1.00 9.05 69 ARG B C 1
ATOM 5332 O O . ARG B 1 73 ? 43.022 23.597 -0.743 1.00 6.97 69 ARG B O 1
ATOM 5353 N N . ASN B 1 74 ? 40.887 24.238 -0.908 1.00 6.67 70 ASN B N 1
ATOM 5354 C CA . ASN B 1 74 ? 40.920 24.267 -2.349 1.00 5.90 70 ASN B CA 1
ATOM 5355 C C . ASN B 1 74 ? 42.012 25.258 -2.786 1.00 7.78 70 ASN B C 1
ATOM 5356 O O . ASN B 1 74 ? 42.862 24.917 -3.593 1.00 12.01 70 ASN B O 1
ATOM 5367 N N . TRP B 1 75 ? 41.947 26.483 -2.289 1.00 5.18 71 TRP B N 1
ATOM 5368 C CA . TRP B 1 75 ? 42.919 27.511 -2.664 1.00 9.32 71 TRP B CA 1
ATOM 5369 C C . TRP B 1 75 ? 44.344 27.055 -2.375 1.00 11.23 71 TRP B C 1
ATOM 5370 O O . TRP B 1 75 ? 45.203 27.135 -3.245 1.00 11.72 71 TRP B O 1
ATOM 5391 N N . VAL B 1 76 ? 44.586 26.530 -1.176 1.00 8.07 72 VAL B N 1
ATOM 5392 C CA . VAL B 1 76 ? 45.957 26.170 -0.779 1.00 6.07 72 VAL B CA 1
ATOM 5393 C C . VAL B 1 76 ? 46.456 24.863 -1.383 1.00 9.98 72 VAL B C 1
ATOM 5394 O O . VAL B 1 76 ? 47.570 24.799 -1.900 1.00 13.28 72 VAL B O 1
ATOM 5407 N N . TRP B 1 77 ? 45.641 23.811 -1.324 1.00 7.81 73 TRP B N 1
ATOM 5408 C CA . TRP B 1 77 ? 46.041 22.522 -1.839 1.00 10.98 73 TRP B CA 1
ATOM 5409 C C . TRP B 1 77 ? 46.373 22.574 -3.328 1.00 11.18 73 TRP B C 1
ATOM 5410 O O . TRP B 1 77 ? 47.376 21.989 -3.774 1.00 7.18 73 TRP B O 1
ATOM 5431 N N . MET B 1 78 ? 45.528 23.277 -4.085 1.00 6.77 74 MET B N 1
ATOM 5432 C CA . MET B 1 78 ? 45.632 23.275 -5.540 1.00 8.42 74 MET B CA 1
ATOM 5433 C C . MET B 1 78 ? 46.913 23.975 -5.940 1.00 7.62 74 MET B C 1
ATOM 5434 O O . MET B 1 78 ? 47.526 23.592 -6.917 1.00 9.42 74 MET B O 1
ATOM 5448 N N . GLU B 1 79 ? 47.332 24.967 -5.162 1.00 6.05 75 GLU B N 1
ATOM 5449 C CA . GLU B 1 79 ? 48.571 25.679 -5.426 1.00 9.59 75 GLU B CA 1
ATOM 5450 C C . GLU B 1 79 ? 49.795 24.888 -4.946 1.00 10.99 75 GLU B C 1
ATOM 5451 O O . GLU B 1 79 ? 50.682 24.547 -5.733 1.00 8.78 75 GLU B O 1
ATOM 5463 N N . THR B 1 80 ? 49.850 24.569 -3.659 1.00 6.36 76 THR B N 1
ATOM 5464 C CA . THR B 1 80 ? 51.043 23.953 -3.123 1.00 5.37 76 THR B CA 1
ATOM 5465 C C . THR B 1 80 ? 51.337 22.584 -3.691 1.00 10.29 76 THR B C 1
ATOM 5466 O O . THR B 1 80 ? 52.498 22.184 -3.743 1.00 10.35 76 THR B O 1
ATOM 5477 N N . SER B 1 81 ? 50.303 21.850 -4.089 1.00 8.32 77 SER B N 1
ATOM 5478 C CA . SER B 1 81 ? 50.483 20.509 -4.652 1.00 4.83 77 SER B CA 1
ATOM 5479 C C . SER B 1 81 ? 51.066 20.569 -6.070 1.00 5.84 77 SER B C 1
ATOM 5480 O O . SER B 1 81 ? 51.613 19.609 -6.570 1.00 8.62 77 SER B O 1
ATOM 5488 N N . GLY B 1 82 ? 50.907 21.706 -6.733 1.00 9.45 78 GLY B N 1
ATOM 5489 C CA . GLY B 1 82 ? 51.307 21.811 -8.133 1.00 14.74 78 GLY B CA 1
ATOM 5490 C C . GLY B 1 82 ? 50.182 21.445 -9.084 1.00 17.15 78 GLY B C 1
ATOM 5491 O O . GLY B 1 82 ? 50.330 21.429 -10.316 1.00 10.73 78 GLY B O 1
ATOM 5495 N N . ALA B 1 83 ? 49.045 21.101 -8.505 1.00 6.73 79 ALA B N 1
ATOM 5496 C CA . ALA B 1 83 ? 47.859 20.777 -9.272 1.00 5.82 79 ALA B CA 1
ATOM 5497 C C . ALA B 1 83 ? 47.489 21.892 -10.235 1.00 12.74 79 ALA B C 1
ATOM 5498 O O . ALA B 1 83 ? 47.141 21.646 -11.389 1.00 12.02 79 ALA B O 1
ATOM 5505 N N . ASN B 1 84 ? 47.568 23.134 -9.769 1.00 13.16 80 ASN B N 1
ATOM 5506 C CA . ASN B 1 84 ? 47.214 24.262 -10.643 1.00 17.86 80 ASN B CA 1
ATOM 5507 C C . ASN B 1 84 ? 48.119 24.339 -11.847 1.00 16.55 80 ASN B C 1
ATOM 5508 O O . ASN B 1 84 ? 47.687 24.620 -12.969 1.00 12.78 80 ASN B O 1
ATOM 5519 N N . LYS B 1 85 ? 49.389 24.092 -11.603 1.00 11.30 81 LYS B N 1
ATOM 5520 C CA . LYS B 1 85 ? 50.373 24.146 -12.671 1.00 15.67 81 LYS B CA 1
ATOM 5521 C C . LYS B 1 85 ? 50.065 23.047 -13.683 1.00 13.17 81 LYS B C 1
ATOM 5522 O O . LYS B 1 85 ? 50.153 23.280 -14.888 1.00 13.06 81 LYS B O 1
ATOM 5541 N N . LYS B 1 86 ? 49.752 21.842 -13.200 1.00 12.48 82 LYS B N 1
ATOM 5542 C CA . LYS B 1 86 ? 49.402 20.726 -14.100 1.00 12.62 82 LYS B CA 1
ATOM 5543 C C . LYS B 1 86 ? 48.184 21.042 -14.931 1.00 15.34 82 LYS B C 1
ATOM 5544 O O . LYS B 1 86 ? 48.152 20.789 -16.147 1.00 13.46 82 LYS B O 1
ATOM 5563 N N . LYS B 1 87 ? 47.172 21.598 -14.294 1.00 12.41 83 LYS B N 1
ATOM 5564 C CA . LYS B 1 87 ? 45.941 21.917 -15.011 1.00 14.06 83 LYS B CA 1
ATOM 5565 C C . LYS B 1 87 ? 46.188 22.955 -16.126 1.00 15.08 83 LYS B C 1
ATOM 5566 O O . LYS B 1 87 ? 45.569 22.905 -17.192 1.00 17.51 83 LYS B O 1
ATOM 5585 N N . ALA B 1 88 ? 47.077 23.903 -15.844 1.00 10.30 84 ALA B N 1
ATOM 5586 C CA . ALA B 1 88 ? 47.323 25.055 -16.735 1.00 11.97 84 ALA B CA 1
ATOM 5587 C C . ALA B 1 88 ? 48.087 24.577 -17.946 1.00 24.72 84 ALA B C 1
ATOM 5588 O O . ALA B 1 88 ? 47.988 25.157 -19.034 1.00 16.04 84 ALA B O 1
ATOM 5595 N N . GLY B 1 89 ? 48.849 23.504 -17.745 1.00 19.97 85 GLY B N 1
ATOM 5596 C CA . GLY B 1 89 ? 49.660 22.946 -18.802 1.00 27.01 85 GLY B CA 1
ATOM 5597 C C . GLY B 1 89 ? 48.912 22.019 -19.739 1.00 17.99 85 GLY B C 1
ATOM 5598 O O . GLY B 1 89 ? 49.533 21.436 -20.625 1.00 17.28 85 GLY B O 1
ATOM 5602 N N . HIS B 1 90 ? 47.602 21.868 -19.533 1.00 15.69 86 HIS B N 1
ATOM 5603 C CA . HIS B 1 90 ? 46.750 21.017 -20.373 1.00 11.05 86 HIS B CA 1
ATOM 5604 C C . HIS B 1 90 ? 45.649 21.867 -20.963 1.00 16.74 86 HIS B C 1
ATOM 5605 O O . HIS B 1 90 ? 45.363 22.949 -20.453 1.00 17.47 86 HIS B O 1
ATOM 5618 N N . ALA B 1 91 ? 45.031 21.364 -22.032 1.00 25.63 87 ALA B N 1
ATOM 5619 C CA . ALA B 1 91 ? 43.949 22.088 -22.706 1.00 20.16 87 ALA B CA 1
ATOM 5620 C C . ALA B 1 91 ? 42.824 22.354 -21.723 1.00 24.79 87 ALA B C 1
ATOM 5621 O O . ALA B 1 91 ? 42.605 21.562 -20.800 1.00 17.16 87 ALA B O 1
ATOM 5628 N N . ALA B 1 92 ? 42.115 23.463 -21.902 1.00 22.37 88 ALA B N 1
ATOM 5629 C CA . ALA B 1 92 ? 41.041 23.821 -20.974 1.00 23.28 88 ALA B CA 1
ATOM 5630 C C . ALA B 1 92 ? 40.026 22.681 -20.792 1.00 26.03 88 ALA B C 1
ATOM 5631 O O . ALA B 1 92 ? 39.556 22.429 -19.680 1.00 28.06 88 ALA B O 1
ATOM 5638 N N . ASN B 1 93 ? 39.676 21.992 -21.874 1.00 15.35 89 ASN B N 1
ATOM 5639 C CA . ASN B 1 93 ? 38.665 20.942 -21.758 1.00 24.31 89 ASN B CA 1
ATOM 5640 C C . ASN B 1 93 ? 39.249 19.563 -21.453 1.00 25.26 89 ASN B C 1
ATOM 5641 O O . ASN B 1 93 ? 38.591 18.555 -21.664 1.00 26.01 89 ASN B O 1
ATOM 5645 N N . TYR B 1 94 ? 40.475 19.514 -20.946 1.00 22.17 90 TYR B N 1
ATOM 5646 C CA . TYR B 1 94 ? 41.138 18.233 -20.740 1.00 18.81 90 TYR B CA 1
ATOM 5647 C C . TYR B 1 94 ? 40.362 17.291 -19.805 1.00 10.40 90 TYR B C 1
ATOM 5648 O O . TYR B 1 94 ? 40.128 16.139 -20.168 1.00 15.99 90 TYR B O 1
ATOM 5666 N N . TYR B 1 95 ? 39.957 17.757 -18.633 1.00 14.39 91 TYR B N 1
ATOM 5667 C CA . TYR B 1 95 ? 39.291 16.861 -17.688 1.00 18.53 91 TYR B CA 1
ATOM 5668 C C . TYR B 1 95 ? 38.049 16.240 -18.344 1.00 14.81 91 TYR B C 1
ATOM 5669 O O . TYR B 1 95 ? 37.859 15.035 -18.294 1.00 18.62 91 TYR B O 1
ATOM 5687 N N . SER B 1 96 ? 37.260 17.061 -19.033 1.00 18.02 92 SER B N 1
ATOM 5688 C CA . SER B 1 96 ? 36.022 16.604 -19.680 1.00 15.68 92 SER B CA 1
ATOM 5689 C C . SER B 1 96 ? 36.276 15.535 -20.727 1.00 15.48 92 SER B C 1
ATOM 5690 O O . SER B 1 96 ? 35.509 14.573 -20.840 1.00 18.67 92 SER B O 1
ATOM 5698 N N . ILE B 1 97 ? 37.364 15.690 -21.484 1.00 21.78 93 ILE B N 1
ATOM 5699 C CA . ILE B 1 97 ? 37.729 14.716 -22.509 1.00 17.35 93 ILE B CA 1
ATOM 5700 C C . ILE B 1 97 ? 38.126 13.395 -21.869 1.00 14.00 93 ILE B C 1
ATOM 5701 O O . ILE B 1 97 ? 37.814 12.313 -22.359 1.00 11.40 93 ILE B O 1
ATOM 5717 N N . MET B 1 98 ? 38.847 13.485 -20.768 1.00 14.31 94 MET B N 1
ATOM 5718 C CA . MET B 1 98 ? 39.213 12.294 -20.022 1.00 10.18 94 MET B CA 1
ATOM 5719 C C . MET B 1 98 ? 37.990 11.621 -19.399 1.00 10.36 94 MET B C 1
ATOM 5720 O O . MET B 1 98 ? 37.958 10.404 -19.305 1.00 12.32 94 MET B O 1
ATOM 5734 N N . VAL B 1 99 ? 36.998 12.403 -18.979 1.00 15.58 95 VAL B N 1
ATOM 5735 C CA . VAL B 1 99 ? 35.782 11.835 -18.420 1.00 11.74 95 VAL B CA 1
ATOM 5736 C C . VAL B 1 99 ? 35.105 11.018 -19.527 1.00 12.24 95 VAL B C 1
ATOM 5737 O O . VAL B 1 99 ? 34.722 9.887 -19.333 1.00 16.08 95 VAL B O 1
ATOM 5750 N N . LYS B 1 100 ? 34.981 11.619 -20.700 1.00 19.85 96 LYS B N 1
ATOM 5751 C CA . LYS B 1 100 ? 34.314 10.961 -21.816 1.00 27.45 96 LYS B CA 1
ATOM 5752 C C . LYS B 1 100 ? 35.061 9.683 -22.190 1.00 16.55 96 LYS B C 1
ATOM 5753 O O . LYS B 1 100 ? 34.464 8.620 -22.383 1.00 23.26 96 LYS B O 1
ATOM 5772 N N . ALA B 1 101 ? 36.387 9.780 -22.252 1.00 17.22 97 ALA B N 1
ATOM 5773 C CA . ALA B 1 101 ? 37.227 8.652 -22.603 1.00 13.49 97 ALA B CA 1
ATOM 5774 C C . ALA B 1 101 ? 37.133 7.566 -21.541 1.00 22.49 97 ALA B C 1
ATOM 5775 O O . ALA B 1 101 ? 37.204 6.380 -21.830 1.00 21.86 97 ALA B O 1
ATOM 5782 N N . GLY B 1 102 ? 36.956 7.988 -20.299 1.00 18.11 98 GLY B N 1
ATOM 5783 C CA . GLY B 1 102 ? 36.953 7.049 -19.194 1.00 14.30 98 GLY B CA 1
ATOM 5784 C C . GLY B 1 102 ? 35.679 6.219 -19.119 1.00 15.87 98 GLY B C 1
ATOM 5785 O O . GLY B 1 102 ? 35.618 5.255 -18.369 1.00 23.60 98 GLY B O 1
ATOM 5789 N N . GLU B 1 103 ? 34.663 6.596 -19.898 1.00 24.35 99 GLU B N 1
ATOM 5790 C CA . GLU B 1 103 ? 33.398 5.852 -19.945 1.00 27.21 99 GLU B CA 1
ATOM 5791 C C . GLU B 1 103 ? 33.643 4.454 -20.489 1.00 29.70 99 GLU B C 1
ATOM 5792 O O . GLU B 1 103 ? 32.900 3.511 -20.192 1.00 28.24 99 GLU B O 1
ATOM 5804 N N . GLU B 1 104 ? 34.708 4.335 -21.280 1.00 19.92 100 GLU B N 1
ATOM 5805 C CA . GLU B 1 104 ? 35.113 3.084 -21.891 1.00 19.42 100 GLU B CA 1
ATOM 5806 C C . GLU B 1 104 ? 36.298 2.458 -21.152 1.00 27.54 100 GLU B C 1
ATOM 5807 O O . GLU B 1 104 ? 36.933 1.518 -21.633 1.00 30.53 100 GLU B O 1
ATOM 5811 N N . SER B 1 105 ? 36.607 2.997 -19.982 1.00 17.07 101 SER B N 1
ATOM 5812 C CA . SER B 1 105 ? 37.751 2.540 -19.227 1.00 13.06 101 SER B CA 1
ATOM 5813 C C . SER B 1 105 ? 37.510 1.162 -18.669 1.00 16.12 101 SER B C 1
ATOM 5814 O O . SER B 1 105 ? 36.402 0.878 -18.176 1.00 19.31 101 SER B O 1
ATOM 5822 N N . GLN B 1 106 ? 38.547 0.327 -18.713 1.00 23.73 102 GLN B N 1
ATOM 5823 C CA . GLN B 1 106 ? 38.497 -1.038 -18.185 1.00 23.39 102 GLN B CA 1
ATOM 5824 C C . GLN B 1 106 ? 38.240 -1.058 -16.676 1.00 28.90 102 GLN B C 1
ATOM 5825 O O . GLN B 1 106 ? 37.760 -2.048 -16.123 1.00 22.46 102 GLN B O 1
ATOM 5829 N N . TYR B 1 107 ? 38.541 0.063 -16.029 1.00 16.78 103 TYR B N 1
ATOM 5830 C CA . TYR B 1 107 ? 38.421 0.193 -14.574 1.00 18.02 103 TYR B CA 1
ATOM 5831 C C . TYR B 1 107 ? 37.074 0.682 -14.050 1.00 14.68 103 TYR B C 1
ATOM 5832 O O . TYR B 1 107 ? 36.844 0.622 -12.839 1.00 15.56 103 TYR B O 1
ATOM 5850 N N . LYS B 1 108 ? 36.217 1.207 -14.933 1.00 18.57 104 LYS B N 1
ATOM 5851 C CA . LYS B 1 108 ? 34.954 1.798 -14.489 1.00 23.48 104 LYS B CA 1
ATOM 5852 C C . LYS B 1 108 ? 34.183 0.833 -13.610 1.00 13.54 104 LYS B C 1
ATOM 5853 O O . LYS B 1 108 ? 33.653 1.213 -12.558 1.00 14.62 104 LYS B O 1
ATOM 5857 N N . LYS B 1 109 ? 34.078 -0.402 -14.079 1.00 17.86 105 LYS B N 1
ATOM 5858 C CA . LYS B 1 109 ? 33.312 -1.400 -13.365 1.00 14.32 105 LYS B CA 1
ATOM 5859 C C . LYS B 1 109 ? 33.951 -1.662 -12.007 1.00 12.17 105 LYS B C 1
ATOM 5860 O O . LYS B 1 109 ? 33.246 -1.916 -11.049 1.00 11.27 105 LYS B O 1
ATOM 5864 N N . ASP B 1 110 ? 35.281 -1.597 -11.916 1.00 8.94 106 ASP B N 1
ATOM 5865 C CA . ASP B 1 110 ? 35.936 -1.835 -10.631 1.00 11.74 106 ASP B CA 1
ATOM 5866 C C . ASP B 1 110 ? 35.684 -0.665 -9.657 1.00 12.46 106 ASP B C 1
ATOM 5867 O O . ASP B 1 110 ? 35.497 -0.857 -8.458 1.00 11.35 106 ASP B O 1
ATOM 5876 N N . ILE B 1 111 ? 35.751 0.558 -10.179 1.00 12.86 107 ILE B N 1
ATOM 5877 C CA . ILE B 1 111 ? 35.454 1.754 -9.372 1.00 10.71 107 ILE B CA 1
ATOM 5878 C C . ILE B 1 111 ? 34.048 1.690 -8.860 1.00 10.70 107 ILE B C 1
ATOM 5879 O O . ILE B 1 111 ? 33.781 2.026 -7.728 1.00 12.11 107 ILE B O 1
ATOM 5895 N N . GLU B 1 112 ? 33.130 1.242 -9.713 1.00 14.42 108 GLU B N 1
ATOM 5896 C CA . GLU B 1 112 ? 31.733 1.207 -9.328 1.00 10.70 108 GLU B CA 1
ATOM 5897 C C . GLU B 1 112 ? 31.529 0.149 -8.243 1.00 8.54 108 GLU B C 1
ATOM 5898 O O . GLU B 1 112 ? 30.848 0.367 -7.254 1.00 11.86 108 GLU B O 1
ATOM 5906 N N . THR B 1 113 ? 32.158 -0.998 -8.418 1.00 10.01 109 THR B N 1
ATOM 5907 C CA . THR B 1 113 ? 32.056 -2.032 -7.407 1.00 8.85 109 THR B CA 1
ATOM 5908 C C . THR B 1 113 ? 32.736 -1.624 -6.078 1.00 11.67 109 THR B C 1
ATOM 5909 O O . THR B 1 113 ? 32.237 -1.939 -4.997 1.00 11.18 109 THR B O 1
ATOM 5920 N N . ASP B 1 114 ? 33.879 -0.952 -6.135 1.00 9.13 110 ASP B N 1
ATOM 5921 C CA . ASP B 1 114 ? 34.429 -0.444 -4.870 1.00 7.87 110 ASP B CA 1
ATOM 5922 C C . ASP B 1 114 ? 33.457 0.496 -4.156 1.00 17.08 110 ASP B C 1
ATOM 5923 O O . ASP B 1 114 ? 33.399 0.519 -2.928 1.00 10.44 110 ASP B O 1
ATOM 5932 N N . SER B 1 115 ? 32.667 1.247 -4.910 1.00 14.62 111 SER B N 1
ATOM 5933 C CA . SER B 1 115 ? 31.702 2.156 -4.305 1.00 11.17 111 SER B CA 1
ATOM 5934 C C . SER B 1 115 ? 30.477 1.510 -3.656 1.00 11.35 111 SER B C 1
ATOM 5935 O O . SER B 1 115 ? 29.657 2.227 -3.068 1.00 11.01 111 SER B O 1
ATOM 5942 N N . THR B 1 116 ? 30.333 0.188 -3.731 1.00 14.27 112 THR B N 1
ATOM 5943 C CA . THR B 1 116 ? 29.271 -0.448 -2.975 1.00 13.03 112 THR B CA 1
ATOM 5944 C C . THR B 1 116 ? 29.708 -0.784 -1.545 1.00 18.04 112 THR B C 1
ATOM 5945 O O . THR B 1 116 ? 28.920 -1.314 -0.754 1.00 14.69 112 THR B O 1
ATOM 5955 N N . HIS B 1 117 ? 30.948 -0.459 -1.184 1.00 12.55 113 HIS B N 1
ATOM 5956 C CA . HIS B 1 117 ? 31.395 -0.726 0.198 1.00 23.21 113 HIS B CA 1
ATOM 5957 C C . HIS B 1 117 ? 32.422 0.300 0.687 1.00 26.96 113 HIS B C 1
ATOM 5958 O O . HIS B 1 117 ? 33.275 0.010 1.535 1.00 22.83 113 HIS B O 1
ATOM 5971 N N . THR B 1 118 ? 32.334 1.490 0.115 1.00 13.27 114 THR B N 1
ATOM 5972 C CA . THR B 1 118 ? 32.963 2.691 0.669 1.00 12.10 114 THR B CA 1
ATOM 5973 C C . THR B 1 118 ? 31.857 3.708 1.002 1.00 21.79 114 THR B C 1
ATOM 5974 O O . THR B 1 118 ? 30.735 3.573 0.498 1.00 15.03 114 THR B O 1
ATOM 5985 N N . PHE B 1 119 ? 32.169 4.703 1.846 1.00 19.88 115 PHE B N 1
ATOM 5986 C CA . PHE B 1 119 ? 31.228 5.790 2.187 1.00 12.12 115 PHE B CA 1
ATOM 5987 C C . PHE B 1 119 ? 29.781 5.369 2.295 1.00 15.89 115 PHE B C 1
ATOM 5988 O O . PHE B 1 119 ? 28.911 5.881 1.585 1.00 26.03 115 PHE B O 1
ATOM 6005 N N . PRO B 1 120 ? 29.502 4.439 3.200 1.00 20.84 116 PRO B N 1
ATOM 6006 C CA . PRO B 1 120 ? 28.122 3.978 3.344 1.00 14.40 116 PRO B CA 1
ATOM 6007 C C . PRO B 1 120 ? 27.207 5.055 3.900 1.00 18.41 116 PRO B C 1
ATOM 6008 O O . PRO B 1 120 ? 26.013 5.035 3.608 1.00 19.87 116 PRO B O 1
ATOM 6019 N N . ASP B 1 121 ? 27.755 5.997 4.675 1.00 13.17 117 ASP B N 1
ATOM 6020 C CA . ASP B 1 121 ? 26.915 6.854 5.484 1.00 19.78 117 ASP B CA 1
ATOM 6021 C C . ASP B 1 121 ? 26.958 8.322 5.086 1.00 21.33 117 ASP B C 1
ATOM 6022 O O . ASP B 1 121 ? 26.020 9.048 5.389 1.00 21.62 117 ASP B O 1
ATOM 6031 N N . HIS B 1 122 ? 28.015 8.765 4.398 1.00 10.60 118 HIS B N 1
ATOM 6032 C CA . HIS B 1 122 ? 28.110 10.173 4.063 1.00 9.95 118 HIS B CA 1
ATOM 6033 C C . HIS B 1 122 ? 26.914 10.575 3.192 1.00 11.40 118 HIS B C 1
ATOM 6034 O O . HIS B 1 122 ? 26.676 9.943 2.159 1.00 9.27 118 HIS B O 1
ATOM 6047 N N . PRO B 1 123 ? 26.177 11.637 3.584 1.00 12.40 119 PRO B N 1
ATOM 6048 C CA . PRO B 1 123 ? 24.933 11.930 2.860 1.00 12.41 119 PRO B CA 1
ATOM 6049 C C . PRO B 1 123 ? 25.092 12.227 1.370 1.00 13.83 119 PRO B C 1
ATOM 6050 O O . PRO B 1 123 ? 24.171 11.927 0.586 1.00 17.13 119 PRO B O 1
ATOM 6061 N N . TRP B 1 124 ? 26.205 12.832 0.970 1.00 8.80 120 TRP B N 1
ATOM 6062 C CA . TRP B 1 124 ? 26.374 13.174 -0.437 1.00 9.62 120 TRP B CA 1
ATOM 6063 C C . TRP B 1 124 ? 27.165 12.076 -1.170 1.00 9.98 120 TRP B C 1
ATOM 6064 O O . TRP B 1 124 ? 26.785 11.712 -2.266 1.00 8.39 120 TRP B O 1
ATOM 6085 N N . LEU B 1 125 ? 28.249 11.552 -0.592 1.00 5.99 121 LEU B N 1
ATOM 6086 C CA . LEU B 1 125 ? 29.071 10.555 -1.300 1.00 6.08 121 LEU B CA 1
ATOM 6087 C C .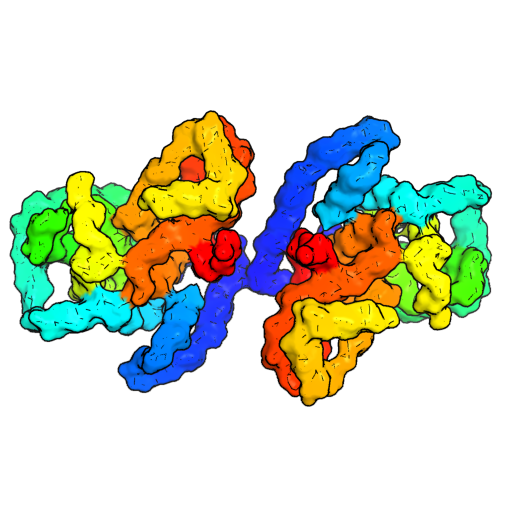 LEU B 1 125 ? 28.306 9.243 -1.533 1.00 6.01 121 LEU B C 1
ATOM 6088 O O . LEU B 1 125 ? 28.624 8.502 -2.468 1.00 7.22 121 LEU B O 1
ATOM 6104 N N . SER B 1 126 ? 27.330 8.948 -0.663 1.00 6.37 122 SER B N 1
ATOM 6105 C CA . SER B 1 126 ? 26.466 7.775 -0.843 1.00 7.04 122 SER B CA 1
ATOM 6106 C C . SER B 1 126 ? 25.189 8.071 -1.598 1.00 7.31 122 SER B C 1
ATOM 6107 O O . SER B 1 126 ? 24.357 7.178 -1.799 1.00 8.45 122 SER B O 1
ATOM 6115 N N . SER B 1 127 ? 25.041 9.308 -2.054 1.00 5.46 123 SER B N 1
ATOM 6116 C CA . SER B 1 127 ? 23.935 9.664 -2.954 1.00 8.11 123 SER B CA 1
ATOM 6117 C C . SER B 1 127 ? 24.327 9.324 -4.397 1.00 8.75 123 SER B C 1
ATOM 6118 O O . SER B 1 127 ? 25.506 9.227 -4.720 1.00 7.82 123 SER B O 1
ATOM 6126 N N . PRO B 1 128 ? 23.331 9.123 -5.260 1.00 6.00 124 PRO B N 1
ATOM 6127 C CA . PRO B 1 128 ? 23.655 8.828 -6.658 1.00 7.16 124 PRO B CA 1
ATOM 6128 C C . PRO B 1 128 ? 24.593 9.837 -7.278 1.00 8.05 124 PRO B C 1
ATOM 6129 O O . PRO B 1 128 ? 25.526 9.426 -7.967 1.00 7.64 124 PRO B O 1
ATOM 6140 N N . ASP B 1 129 ? 24.383 11.126 -7.015 1.00 13.36 125 ASP B N 1
ATOM 6141 C CA . ASP B 1 129 ? 25.248 12.135 -7.600 1.00 7.92 125 ASP B CA 1
ATOM 6142 C C . ASP B 1 129 ? 26.673 11.969 -7.123 1.00 4.70 125 ASP B C 1
ATOM 6143 O O . ASP B 1 129 ? 27.599 12.137 -7.903 1.00 9.12 125 ASP B O 1
ATOM 6152 N N . GLY B 1 130 ? 26.837 11.727 -5.820 1.00 8.49 126 GLY B N 1
ATOM 6153 C CA . GLY B 1 130 ? 28.156 11.566 -5.239 1.00 11.00 126 GLY B CA 1
ATOM 6154 C C . GLY B 1 130 ? 28.912 10.373 -5.776 1.00 8.85 126 GLY B C 1
ATOM 6155 O O . GLY B 1 130 ? 30.102 10.478 -6.018 1.00 10.43 126 GLY B O 1
ATOM 6159 N N . ARG B 1 131 ? 28.225 9.248 -5.957 1.00 9.66 127 ARG B N 1
ATOM 6160 C CA A ARG B 1 131 ? 28.800 8.067 -6.592 0.35 7.70 127 ARG B CA 1
ATOM 6161 C CA B ARG B 1 131 ? 28.827 8.085 -6.581 0.65 7.67 127 ARG B CA 1
ATOM 6162 C C . ARG B 1 131 ? 29.273 8.373 -8.009 1.00 7.76 127 ARG B C 1
ATOM 6163 O O . ARG B 1 131 ? 30.371 8.004 -8.406 1.00 6.33 127 ARG B O 1
ATOM 6204 N N . ALA B 1 132 ? 28.402 9.025 -8.774 1.00 10.17 128 ALA B N 1
ATOM 6205 C CA . ALA B 1 132 ? 28.700 9.306 -10.161 1.00 11.23 128 ALA B CA 1
ATOM 6206 C C . ALA B 1 132 ? 29.865 10.281 -10.260 1.00 10.16 128 ALA B C 1
ATOM 6207 O O . ALA B 1 132 ? 30.738 10.145 -11.121 1.00 10.87 128 ALA B O 1
ATOM 6214 N N . ALA B 1 133 ? 29.897 11.255 -9.369 1.00 3.52 129 ALA B N 1
ATOM 6215 C CA . ALA B 1 133 ? 30.945 12.278 -9.454 1.00 8.49 129 ALA B CA 1
ATOM 6216 C C . ALA B 1 133 ? 32.297 11.650 -9.174 1.00 12.05 129 ALA B C 1
ATOM 6217 O O . ALA B 1 133 ? 33.305 11.958 -9.812 1.00 9.11 129 ALA B O 1
ATOM 6224 N N . LEU B 1 134 ? 32.308 10.785 -8.180 1.00 10.52 130 LEU B N 1
ATOM 6225 C CA . LEU B 1 134 ? 33.536 10.108 -7.791 1.00 12.86 130 LEU B CA 1
ATOM 6226 C C . LEU B 1 134 ? 33.971 9.184 -8.911 1.00 13.21 130 LEU B C 1
ATOM 6227 O O . LEU B 1 134 ? 35.164 9.077 -9.252 1.00 11.18 130 LEU B O 1
ATOM 6243 N N . CYS B 1 135 ? 33.002 8.516 -9.524 1.00 7.62 131 CYS B N 1
ATOM 6244 C CA . CYS B 1 135 ? 33.348 7.640 -10.625 1.00 9.73 131 CYS B CA 1
ATOM 6245 C C . CYS B 1 135 ? 33.945 8.437 -11.795 1.00 8.48 131 CYS B C 1
ATOM 6246 O O . CYS B 1 135 ? 34.909 7.977 -12.382 1.00 10.85 131 CYS B O 1
ATOM 6254 N N . ARG B 1 136 ? 33.378 9.600 -12.139 1.00 9.11 132 ARG B N 1
ATOM 6255 C CA . ARG B 1 136 ? 33.938 10.432 -13.240 1.00 6.32 132 ARG B CA 1
ATOM 6256 C C . ARG B 1 136 ? 35.414 10.737 -13.017 1.00 7.53 132 ARG B C 1
ATOM 6257 O O . ARG B 1 136 ? 36.253 10.596 -13.898 1.00 10.35 132 ARG B O 1
ATOM 6278 N N . VAL B 1 137 ? 35.729 11.178 -11.812 1.00 7.91 133 VAL B N 1
ATOM 6279 C CA . VAL B 1 137 ? 37.086 11.568 -11.534 1.00 5.61 133 VAL B CA 1
ATOM 6280 C C . VAL B 1 137 ? 38.004 10.372 -11.717 1.00 5.41 133 VAL B C 1
ATOM 6281 O O . VAL B 1 137 ? 39.052 10.446 -12.370 1.00 8.02 133 VAL B O 1
ATOM 6294 N N . LEU B 1 138 ? 37.625 9.236 -11.153 1.00 8.34 134 LEU B N 1
ATOM 6295 C CA . LEU B 1 138 ? 38.520 8.089 -11.167 1.00 2.96 134 LEU B CA 1
ATOM 6296 C C . LEU B 1 138 ? 38.610 7.457 -12.521 1.00 6.10 134 LEU B C 1
ATOM 6297 O O . LEU B 1 138 ? 39.675 7.022 -12.925 1.00 8.80 134 LEU B O 1
ATOM 6313 N N . GLN B 1 139 ? 37.491 7.417 -13.243 1.00 7.89 135 GLN B N 1
ATOM 6314 C CA . GLN B 1 139 ? 37.516 6.897 -14.609 1.00 9.18 135 GLN B CA 1
ATOM 6315 C C . GLN B 1 139 ? 38.410 7.744 -15.514 1.00 10.44 135 GLN B C 1
ATOM 6316 O O . GLN B 1 139 ? 39.183 7.218 -16.328 1.00 10.85 135 GLN B O 1
ATOM 6330 N N . ALA B 1 140 ? 38.286 9.058 -15.384 1.00 7.40 136 ALA B N 1
ATOM 6331 C CA . ALA B 1 140 ? 39.105 10.004 -16.116 1.00 11.99 136 ALA B CA 1
ATOM 6332 C C . ALA B 1 140 ? 40.568 9.826 -15.781 1.00 13.41 136 ALA B C 1
ATOM 6333 O O . ALA B 1 140 ? 41.421 9.790 -16.677 1.00 11.33 136 ALA B O 1
ATOM 6340 N N . TYR B 1 141 ? 40.876 9.707 -14.496 1.00 9.32 137 TYR B N 1
ATOM 6341 C CA . TYR B 1 141 ? 42.265 9.534 -14.097 1.00 12.25 137 TYR B CA 1
ATOM 6342 C C . TYR B 1 141 ? 42.812 8.211 -14.647 1.00 10.14 137 TYR B C 1
ATOM 6343 O O . TYR B 1 141 ? 43.957 8.142 -15.078 1.00 15.89 137 TYR B O 1
ATOM 6361 N N . SER B 1 142 ? 41.993 7.170 -14.685 1.00 9.07 138 SER B N 1
ATOM 6362 C CA . SER B 1 142 ? 42.456 5.857 -15.117 1.00 11.55 138 SER B CA 1
ATOM 6363 C C . SER B 1 142 ? 42.812 5.808 -16.599 1.00 14.61 138 SER B C 1
ATOM 6364 O O . SER B 1 142 ? 43.471 4.871 -17.039 1.00 14.22 138 SER B O 1
ATOM 6372 N N . VAL B 1 143 ? 42.373 6.798 -17.363 1.00 13.56 139 VAL B N 1
ATOM 6373 C CA . VAL B 1 143 ? 42.745 6.861 -18.791 1.00 13.95 139 VAL B CA 1
ATOM 6374 C C . VAL B 1 143 ? 43.913 7.832 -18.964 1.00 21.61 139 VAL B C 1
ATOM 6375 O O . VAL B 1 143 ? 44.779 7.616 -19.814 1.00 17.04 139 VAL B O 1
ATOM 6388 N N . HIS B 1 144 ? 43.923 8.890 -18.157 1.00 10.27 140 HIS B N 1
ATOM 6389 C CA . HIS B 1 144 ? 44.974 9.894 -18.180 1.00 11.45 140 HIS B CA 1
ATOM 6390 C C . HIS B 1 144 ? 46.308 9.277 -17.801 1.00 11.77 140 HIS B C 1
ATOM 6391 O O . HIS B 1 144 ? 47.329 9.520 -18.453 1.00 14.63 140 HIS B O 1
ATOM 6404 N N . ASN B 1 145 ? 46.276 8.474 -16.744 1.00 9.78 141 ASN B N 1
ATOM 6405 C CA . ASN B 1 145 ? 47.442 7.722 -16.266 1.00 18.27 141 ASN B CA 1
ATOM 6406 C C . ASN B 1 145 ? 47.241 6.216 -16.391 1.00 9.99 141 ASN B C 1
ATOM 6407 O O . ASN B 1 145 ? 46.917 5.527 -15.403 1.00 14.00 141 ASN B O 1
ATOM 6418 N N . GLU B 1 146 ? 47.450 5.683 -17.597 1.00 11.12 142 GLU B N 1
ATOM 6419 C CA . GLU B 1 146 ? 47.054 4.310 -17.885 1.00 16.13 142 GLU B CA 1
ATOM 6420 C C . GLU B 1 146 ? 47.928 3.317 -17.166 1.00 12.61 142 GLU B C 1
ATOM 6421 O O . GLU B 1 146 ? 47.472 2.252 -16.720 1.00 17.19 142 GLU B O 1
ATOM 6433 N N . ARG B 1 147 ? 49.200 3.669 -17.079 1.00 17.42 143 ARG B N 1
ATOM 6434 C CA . ARG B 1 147 ? 50.170 2.914 -16.321 1.00 24.94 143 ARG B CA 1
ATOM 6435 C C . ARG B 1 147 ? 49.660 2.583 -14.923 1.00 26.61 143 ARG B C 1
ATOM 6436 O O . ARG B 1 147 ? 49.678 1.420 -14.500 1.00 25.56 143 ARG B O 1
ATOM 6457 N N . VAL B 1 148 ? 49.203 3.605 -14.200 1.00 20.58 144 VAL B N 1
ATOM 6458 C CA . VAL B 1 148 ? 48.662 3.399 -12.861 1.00 9.33 144 VAL B CA 1
ATOM 6459 C C . VAL B 1 148 ? 47.237 2.838 -12.913 1.00 16.74 144 VAL B C 1
ATOM 6460 O O . VAL B 1 148 ? 46.914 1.894 -12.187 1.00 16.08 144 VAL B O 1
ATOM 6473 N N . GLY B 1 149 ? 46.410 3.393 -13.799 1.00 15.00 145 GLY B N 1
ATOM 6474 C CA . GLY B 1 149 ? 45.003 3.045 -13.901 1.00 9.47 145 GLY B CA 1
ATOM 6475 C C . GLY B 1 149 ? 44.211 3.400 -12.659 1.00 12.35 145 GLY B C 1
ATOM 6476 O O . GLY B 1 149 ? 44.200 4.549 -12.244 1.00 25.99 145 GLY B O 1
ATOM 6480 N N . TYR B 1 150 ? 43.512 2.420 -12.104 1.00 12.82 146 TYR B N 1
ATOM 6481 C CA . TYR B 1 150 ? 42.753 2.595 -10.872 1.00 15.28 146 TYR B CA 1
ATOM 6482 C C . TYR B 1 150 ? 43.091 1.500 -9.868 1.00 17.28 146 TYR B C 1
ATOM 6483 O O . TYR B 1 150 ? 43.224 0.336 -10.234 1.00 15.70 146 TYR B O 1
ATOM 6501 N N . VAL B 1 151 ? 43.207 1.895 -8.603 1.00 11.10 147 VAL B N 1
ATOM 6502 C CA . VAL B 1 151 ? 43.401 0.976 -7.473 1.00 11.61 147 VAL B CA 1
ATOM 6503 C C . VAL B 1 151 ? 42.495 1.403 -6.321 1.00 8.99 147 VAL B C 1
ATOM 6504 O O . VAL B 1 151 ? 42.202 2.576 -6.171 1.00 14.35 147 VAL B O 1
ATOM 6517 N N . ARG B 1 152 ? 42.049 0.448 -5.508 1.00 10.63 148 ARG B N 1
ATOM 6518 C CA . ARG B 1 152 ? 40.982 0.683 -4.540 1.00 8.18 148 ARG B CA 1
ATOM 6519 C C . ARG B 1 152 ? 41.261 1.861 -3.609 1.00 11.59 148 ARG B C 1
ATOM 6520 O O . ARG B 1 152 ? 40.370 2.620 -3.279 1.00 9.06 148 ARG B O 1
ATOM 6541 N N . ALA B 1 153 ? 42.508 1.970 -3.164 1.00 16.34 149 ALA B N 1
ATOM 6542 C CA . ALA B 1 153 ? 42.947 3.084 -2.339 1.00 5.97 149 ALA B CA 1
ATOM 6543 C C . ALA B 1 153 ? 42.464 4.424 -2.888 1.00 11.71 149 ALA B C 1
ATOM 6544 O O . ALA B 1 153 ? 42.072 5.309 -2.153 1.00 9.52 149 ALA B O 1
ATOM 6551 N N . MET B 1 154 ? 42.442 4.562 -4.197 1.00 12.07 150 MET B N 1
ATOM 6552 C CA . MET B 1 154 ? 42.088 5.847 -4.777 1.00 11.48 150 MET B CA 1
ATOM 6553 C C . MET B 1 154 ? 40.620 6.249 -4.602 1.00 13.30 150 MET B C 1
ATOM 6554 O O . MET B 1 154 ? 40.283 7.457 -4.646 1.00 6.23 150 MET B O 1
ATOM 6568 N N . ASN B 1 155 ? 39.754 5.266 -4.352 1.00 6.41 151 ASN B N 1
ATOM 6569 C CA . ASN B 1 155 ? 38.349 5.559 -4.150 1.00 8.56 151 ASN B CA 1
ATOM 6570 C C . ASN B 1 155 ? 38.129 6.461 -2.932 1.00 9.72 151 ASN B C 1
ATOM 6571 O O . ASN B 1 155 ? 37.442 7.489 -3.018 1.00 9.64 151 ASN B O 1
ATOM 6582 N N . THR B 1 156 ? 38.673 6.080 -1.777 1.00 6.38 152 THR B N 1
ATOM 6583 C CA . THR B 1 156 ? 38.383 6.862 -0.576 1.00 5.22 152 THR B CA 1
ATOM 6584 C C . THR B 1 156 ? 39.189 8.181 -0.620 1.00 8.76 152 THR B C 1
ATOM 6585 O O . THR B 1 156 ? 38.723 9.236 -0.159 1.00 6.14 152 THR B O 1
ATOM 6596 N N . ILE B 1 157 ? 40.370 8.158 -1.235 1.00 6.53 153 ILE B N 1
ATOM 6597 C CA . ILE B 1 157 ? 41.132 9.394 -1.407 1.00 4.00 153 ILE B CA 1
ATOM 6598 C C . ILE B 1 157 ? 40.331 10.440 -2.212 1.00 5.80 153 ILE B C 1
ATOM 6599 O O . ILE B 1 157 ? 40.219 11.630 -1.848 1.00 4.02 153 ILE B O 1
ATOM 6615 N N . VAL B 1 158 ? 39.733 10.016 -3.314 1.00 5.42 154 VAL B N 1
ATOM 6616 C CA . VAL B 1 158 ? 39.038 10.968 -4.148 1.00 5.08 154 VAL B CA 1
ATOM 6617 C C . VAL B 1 158 ? 37.739 11.421 -3.477 1.00 4.80 154 VAL B C 1
ATOM 6618 O O . VAL B 1 158 ? 37.330 12.567 -3.617 1.00 4.78 154 VAL B O 1
ATOM 6631 N N . GLY B 1 159 ? 37.120 10.519 -2.706 1.00 8.28 155 GLY B N 1
ATOM 6632 C CA . GLY B 1 159 ? 35.934 10.869 -1.945 1.00 9.72 155 GLY B CA 1
ATOM 6633 C C . GLY B 1 159 ? 36.204 11.970 -0.921 1.00 6.00 155 GLY B C 1
ATOM 6634 O O . GLY B 1 159 ? 35.448 12.948 -0.816 1.00 5.91 155 GLY B O 1
ATOM 6638 N N . LEU B 1 160 ? 37.309 11.859 -0.176 1.00 5.65 156 LEU B N 1
ATOM 6639 C CA . LEU B 1 160 ? 37.642 12.958 0.723 1.00 3.75 156 LEU B CA 1
ATOM 6640 C C . LEU B 1 160 ? 38.124 14.190 -0.026 1.00 3.88 156 LEU B C 1
ATOM 6641 O O . LEU B 1 160 ? 37.824 15.308 0.364 1.00 7.25 156 LEU B O 1
ATOM 6657 N N . MET B 1 161 ? 38.887 14.027 -1.093 1.00 5.31 157 MET B N 1
ATOM 6658 C CA . MET B 1 161 ? 39.190 15.189 -1.925 1.00 8.55 157 MET B CA 1
ATOM 6659 C C . MET B 1 161 ? 37.888 15.890 -2.392 1.00 5.91 157 MET B C 1
ATOM 6660 O O . MET B 1 161 ? 37.751 17.138 -2.307 1.00 6.38 157 MET B O 1
ATOM 6674 N N . LEU B 1 162 ? 36.917 15.126 -2.873 1.00 6.96 158 LEU B N 1
ATOM 6675 C CA . LEU B 1 162 ? 35.684 15.793 -3.359 1.00 7.31 158 LEU B CA 1
ATOM 6676 C C . LEU B 1 162 ? 35.017 16.596 -2.257 1.00 9.10 158 LEU B C 1
ATOM 6677 O O . LEU B 1 162 ? 34.598 17.725 -2.456 1.00 4.78 158 LEU B O 1
ATOM 6693 N N . VAL B 1 163 ? 34.926 16.018 -1.073 1.00 2.39 159 VAL B N 1
ATOM 6694 C CA . VAL B 1 163 ? 34.253 16.711 0.010 1.00 10.28 159 VAL B CA 1
ATOM 6695 C C . VAL B 1 163 ? 35.051 17.896 0.498 1.00 7.67 159 VAL B C 1
ATOM 6696 O O . VAL B 1 163 ? 34.460 18.928 0.909 1.00 10.50 159 VAL B O 1
ATOM 6709 N N . ALA B 1 164 ? 36.377 17.803 0.445 1.00 6.04 160 ALA B N 1
ATOM 6710 C CA . ALA B 1 164 ? 37.198 18.919 0.928 1.00 7.65 160 ALA B CA 1
ATOM 6711 C C . ALA B 1 164 ? 37.244 20.040 -0.095 1.00 6.91 160 ALA B C 1
ATOM 6712 O O . ALA B 1 164 ? 37.586 21.187 0.226 1.00 11.62 160 ALA B O 1
ATOM 6719 N N . LEU B 1 165 ? 37.009 19.673 -1.348 1.00 7.88 161 LEU B N 1
ATOM 6720 C CA . LEU B 1 165 ? 37.130 20.606 -2.464 1.00 9.85 161 LEU B CA 1
ATOM 6721 C C . LEU B 1 165 ? 35.789 21.080 -2.966 1.00 12.46 161 LEU B C 1
ATOM 6722 O O . LEU B 1 165 ? 35.672 21.416 -4.132 1.00 12.64 161 LEU B O 1
ATOM 6738 N N . ASN B 1 166 ? 34.777 21.092 -2.099 1.00 13.76 162 ASN B N 1
ATOM 6739 C CA . ASN B 1 166 ? 33.501 21.719 -2.452 1.00 21.52 162 ASN B CA 1
ATOM 6740 C C . ASN B 1 166 ? 32.822 21.000 -3.613 1.00 15.78 162 ASN B C 1
ATOM 6741 O O . ASN B 1 166 ? 32.052 21.590 -4.382 1.00 11.87 162 ASN B O 1
ATOM 6752 N N . ARG B 1 167 ? 33.124 19.706 -3.710 1.00 6.04 163 ARG B N 1
ATOM 6753 C CA . ARG B 1 167 ? 32.553 18.814 -4.698 1.00 7.06 163 ARG B CA 1
ATOM 6754 C C . ARG B 1 167 ? 33.048 19.124 -6.119 1.00 12.56 163 ARG B C 1
ATOM 6755 O O . ARG B 1 167 ? 32.456 18.659 -7.094 1.00 16.88 163 ARG B O 1
ATOM 6776 N N . ASN B 1 168 ? 34.154 19.857 -6.214 1.00 10.36 164 ASN B N 1
ATOM 6777 C CA . ASN B 1 168 ? 34.744 20.261 -7.508 1.00 12.96 164 ASN B CA 1
ATOM 6778 C C . ASN B 1 168 ? 35.540 19.104 -8.131 1.00 16.56 164 ASN B C 1
ATOM 6779 O O . ASN B 1 168 ? 36.657 18.809 -7.694 1.00 10.26 164 ASN B O 1
ATOM 6790 N N . GLU B 1 169 ? 34.964 18.465 -9.151 1.00 10.27 165 GLU B N 1
ATOM 6791 C CA . GLU B 1 169 ? 35.531 17.238 -9.733 1.00 9.94 165 GLU B CA 1
ATOM 6792 C C . GLU B 1 169 ? 36.835 17.508 -10.420 1.00 10.84 165 GLU B C 1
ATOM 6793 O O . GLU B 1 169 ? 37.783 16.723 -10.336 1.00 9.68 165 GLU B O 1
ATOM 6805 N N . GLU B 1 170 ? 36.873 18.598 -11.157 1.00 9.47 166 GLU B N 1
ATOM 6806 C CA . GLU B 1 170 ? 38.075 18.885 -11.913 1.00 9.51 166 GLU B CA 1
ATOM 6807 C C . GLU B 1 170 ? 39.227 19.163 -10.979 1.00 10.29 166 GLU B C 1
ATOM 6808 O O . GLU B 1 170 ? 40.369 18.791 -11.254 1.00 10.92 166 GLU B O 1
ATOM 6820 N N . ALA B 1 171 ? 38.926 19.809 -9.860 1.00 9.72 167 ALA B N 1
ATOM 6821 C CA . ALA B 1 171 ? 39.967 20.091 -8.897 1.00 10.45 167 ALA B CA 1
ATOM 6822 C C . ALA B 1 171 ? 40.484 18.772 -8.367 1.00 7.10 167 ALA B C 1
ATOM 6823 O O . ALA B 1 171 ? 41.675 18.580 -8.259 1.00 6.63 167 ALA B O 1
ATOM 6830 N N . ALA B 1 172 ? 39.562 17.903 -7.977 1.00 5.31 168 ALA B N 1
ATOM 6831 C CA . ALA B 1 172 ? 39.919 16.623 -7.358 1.00 5.97 168 ALA B CA 1
ATOM 6832 C C . ALA B 1 172 ? 40.783 15.792 -8.310 1.00 15.26 168 ALA B C 1
ATOM 6833 O O . ALA B 1 172 ? 41.758 15.172 -7.903 1.00 10.80 168 ALA B O 1
ATOM 6840 N N . PHE B 1 173 ? 40.430 15.828 -9.591 1.00 8.16 169 PHE B N 1
ATOM 6841 C CA . PHE B 1 173 ? 41.187 15.155 -10.630 1.00 8.53 169 PHE B CA 1
ATOM 6842 C C . PHE B 1 173 ? 42.622 15.654 -10.656 1.00 11.73 169 PHE B C 1
ATOM 6843 O O . PHE B 1 173 ? 43.548 14.854 -10.645 1.00 7.55 169 PHE B O 1
ATOM 6860 N N . TRP B 1 174 ? 42.805 16.967 -10.701 1.00 6.83 170 TRP B N 1
ATOM 6861 C CA . TRP B 1 174 ? 44.162 17.513 -10.818 1.00 6.71 170 TRP B CA 1
ATOM 6862 C C . TRP B 1 174 ? 44.967 17.368 -9.554 1.00 5.62 170 TRP B C 1
ATOM 6863 O O . TRP B 1 174 ? 46.195 17.295 -9.595 1.00 8.08 170 TRP B O 1
ATOM 6884 N N . LEU B 1 175 ? 44.281 17.360 -8.421 1.00 7.13 171 LEU B N 1
ATOM 6885 C CA . LEU B 1 175 ? 44.963 17.157 -7.167 1.00 9.02 171 LEU B CA 1
ATOM 6886 C C . LEU B 1 175 ? 45.421 15.700 -7.078 1.00 7.92 171 LEU B C 1
ATOM 6887 O O . LEU B 1 175 ? 46.532 15.395 -6.592 1.00 5.95 171 LEU B O 1
ATOM 6903 N N . LEU B 1 176 ? 44.582 14.795 -7.568 1.00 6.97 172 LEU B N 1
ATOM 6904 C CA . LEU B 1 176 ? 44.916 13.382 -7.618 1.00 3.06 172 LEU B CA 1
ATOM 6905 C C . LEU B 1 176 ? 46.147 13.190 -8.495 1.00 7.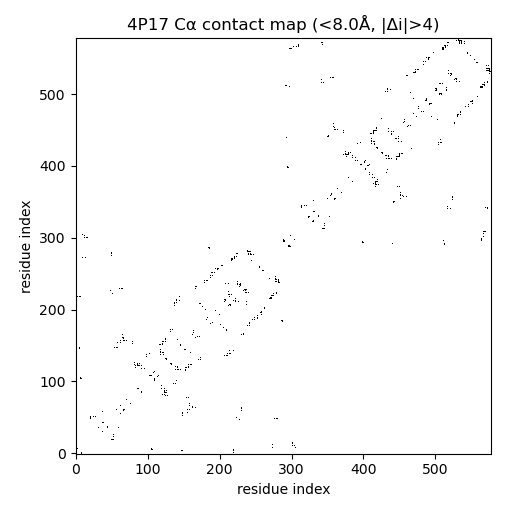13 172 LEU B C 1
ATOM 6906 O O . LEU B 1 176 ? 47.087 12.481 -8.144 1.00 7.45 172 LEU B O 1
ATOM 6922 N N . ALA B 1 177 ? 46.147 13.883 -9.628 1.00 8.52 173 ALA B N 1
ATOM 6923 C CA . ALA B 1 177 ? 47.266 13.798 -10.561 1.00 8.12 173 ALA B CA 1
ATOM 6924 C C . ALA B 1 177 ? 48.551 14.322 -9.919 1.00 9.32 173 ALA B C 1
ATOM 6925 O O . ALA B 1 177 ? 49.605 13.701 -10.054 1.00 5.85 173 ALA B O 1
ATOM 6932 N N . ALA B 1 178 ? 48.467 15.449 -9.209 1.00 9.44 174 ALA B N 1
ATOM 6933 C CA . ALA B 1 178 ? 49.647 15.982 -8.497 1.00 8.08 174 ALA B CA 1
ATOM 6934 C C . ALA B 1 178 ? 50.172 14.960 -7.480 1.00 7.04 174 ALA B C 1
ATOM 6935 O O . ALA B 1 178 ? 51.366 14.713 -7.401 1.00 9.07 174 ALA B O 1
ATOM 6942 N N . LEU B 1 179 ? 49.250 14.378 -6.710 1.00 9.28 175 LEU B N 1
ATOM 6943 C CA . LEU B 1 179 ? 49.570 13.395 -5.671 1.00 3.09 175 LEU B CA 1
ATOM 6944 C C . LEU B 1 179 ? 50.313 12.170 -6.249 1.00 5.08 175 LEU B C 1
ATOM 6945 O O . LEU B 1 179 ? 51.372 11.754 -5.791 1.00 5.89 175 LEU B O 1
ATOM 6961 N N . VAL B 1 180 ? 49.687 11.565 -7.237 1.00 7.46 176 VAL B N 1
ATOM 6962 C CA . VAL B 1 180 ? 50.186 10.337 -7.822 1.00 8.45 176 VAL B CA 1
ATOM 6963 C C . VAL B 1 180 ? 51.454 10.581 -8.619 1.00 10.84 176 VAL B C 1
ATOM 6964 O O . VAL B 1 180 ? 52.410 9.813 -8.514 1.00 11.06 176 VAL B O 1
ATOM 6977 N N . GLU B 1 181 ? 51.476 11.660 -9.389 1.00 8.18 177 GLU B N 1
ATOM 6978 C CA . GLU B 1 181 ? 52.589 11.869 -10.335 1.00 12.96 177 GLU B CA 1
ATOM 6979 C C . GLU B 1 181 ? 53.812 12.600 -9.788 1.00 13.52 177 GLU B C 1
ATOM 6980 O O . GLU B 1 181 ? 54.951 12.392 -10.238 1.00 16.75 177 GLU B O 1
ATOM 6992 N N . ASP B 1 182 ? 53.592 13.438 -8.799 1.00 9.77 178 ASP B N 1
ATOM 6993 C CA . ASP B 1 182 ? 54.613 14.392 -8.410 1.00 13.82 178 ASP B CA 1
ATOM 6994 C C . ASP B 1 182 ? 54.961 14.311 -6.949 1.00 13.32 178 ASP B C 1
ATOM 6995 O O . ASP B 1 182 ? 56.081 14.627 -6.562 1.00 10.48 178 ASP B O 1
ATOM 7004 N N . ILE B 1 183 ? 53.995 13.904 -6.134 1.00 12.12 179 ILE B N 1
ATOM 7005 C CA . ILE B 1 183 ? 54.169 13.922 -4.682 1.00 6.48 179 ILE B CA 1
ATOM 7006 C C . ILE B 1 183 ? 54.567 12.556 -4.096 1.00 9.51 179 ILE B C 1
ATOM 7007 O O . ILE B 1 183 ? 55.638 12.458 -3.490 1.00 9.71 179 ILE B O 1
ATOM 7023 N N . LEU B 1 184 ? 53.741 11.523 -4.278 1.00 9.70 180 LEU B N 1
ATOM 7024 C CA . LEU B 1 184 ? 54.141 10.165 -3.883 1.00 7.28 180 LEU B CA 1
ATOM 7025 C C . LEU B 1 184 ? 55.204 9.632 -4.822 1.00 8.76 180 LEU B C 1
ATOM 7026 O O . LEU B 1 184 ? 55.321 10.080 -5.971 1.00 8.65 180 LEU B O 1
ATOM 7042 N N . TYR B 1 185 ? 56.031 8.727 -4.304 1.00 11.51 181 TYR B N 1
ATOM 7043 C CA . TYR B 1 185 ? 57.092 8.140 -5.129 1.00 9.61 181 TYR B CA 1
ATOM 7044 C C . TYR B 1 185 ? 56.445 7.401 -6.283 1.00 14.56 181 TYR B C 1
ATOM 7045 O O . TYR B 1 185 ? 55.379 6.838 -6.100 1.00 10.77 181 TYR B O 1
ATOM 7063 N N . PRO B 1 186 ? 57.084 7.418 -7.481 1.00 14.16 182 PRO B N 1
ATOM 7064 C CA . PRO B 1 186 ? 56.589 6.583 -8.582 1.00 20.25 182 PRO B CA 1
ATOM 7065 C C . PRO B 1 186 ? 56.512 5.128 -8.129 1.00 14.02 182 PRO B C 1
ATOM 7066 O O . PRO B 1 186 ? 57.350 4.683 -7.335 1.00 10.74 182 PRO B O 1
ATOM 7077 N N . GLY B 1 187 ? 55.512 4.394 -8.610 1.00 14.22 183 GLY B N 1
ATOM 7078 C CA . GLY B 1 187 ? 55.378 3.006 -8.229 1.00 13.38 183 GLY B CA 1
ATOM 7079 C C . GLY B 1 187 ? 54.641 2.747 -6.928 1.00 12.80 183 GLY B C 1
ATOM 7080 O O . GLY B 1 187 ? 54.418 1.591 -6.565 1.00 15.51 183 GLY B O 1
ATOM 7084 N N . THR B 1 188 ? 54.202 3.801 -6.247 1.00 13.34 184 THR B N 1
ATOM 7085 C CA . THR B 1 188 ? 53.410 3.619 -5.028 1.00 5.87 184 THR B CA 1
ATOM 7086 C C . THR B 1 188 ? 52.196 2.744 -5.193 1.00 11.27 184 THR B C 1
ATOM 7087 O O . THR B 1 188 ? 51.893 1.944 -4.300 1.00 12.91 184 THR B O 1
ATOM 7098 N N . TYR B 1 189 ? 51.486 2.909 -6.303 1.00 13.42 185 TYR B N 1
ATOM 7099 C CA . TYR B 1 189 ? 50.239 2.203 -6.535 1.00 13.07 185 TYR B CA 1
ATOM 7100 C C . TYR B 1 189 ? 50.415 1.111 -7.586 1.00 21.18 185 TYR B C 1
ATOM 7101 O O . TYR B 1 189 ? 49.442 0.689 -8.200 1.00 21.04 185 TYR B O 1
ATOM 7119 N N . SER B 1 190 ? 51.643 0.620 -7.748 1.00 23.65 186 SER B N 1
ATOM 7120 C CA . SER B 1 190 ? 51.941 -0.371 -8.790 1.00 28.55 186 SER B CA 1
ATOM 7121 C C . SER B 1 190 ? 51.761 -1.819 -8.324 1.00 23.67 186 SER B C 1
ATOM 7122 O O . SER B 1 190 ? 51.089 -2.093 -7.332 1.00 39.03 186 SER B O 1
ATOM 7130 N N . GLU B 1 199 ? 59.038 0.772 3.253 1.00 16.55 195 GLU B N 1
ATOM 7131 C CA . GLU B 1 199 ? 58.013 1.804 3.509 1.00 28.63 195 GLU B CA 1
ATOM 7132 C C . GLU B 1 199 ? 57.716 1.903 4.993 1.00 26.45 195 GLU B C 1
ATOM 7133 O O . GLU B 1 199 ? 57.818 2.971 5.635 1.00 32.37 195 GLU B O 1
ATOM 7136 N N . MET B 1 200 ? 57.312 0.756 5.516 1.00 26.94 196 MET B N 1
ATOM 7137 C CA . MET B 1 200 ? 57.391 0.480 6.931 1.00 37.00 196 MET B CA 1
ATOM 7138 C C . MET B 1 200 ? 58.805 0.781 7.382 1.00 24.17 196 MET B C 1
ATOM 7139 O O . MET B 1 200 ? 59.010 1.264 8.492 1.00 24.49 196 MET B O 1
ATOM 7153 N N . ARG B 1 201 ? 59.759 0.515 6.484 1.00 24.45 197 ARG B N 1
ATOM 7154 C CA . ARG B 1 201 ? 61.185 0.626 6.775 1.00 16.53 197 ARG B CA 1
ATOM 7155 C C . ARG B 1 201 ? 61.494 1.836 7.617 1.00 13.84 197 ARG B C 1
ATOM 7156 O O . ARG B 1 201 ? 62.150 1.726 8.663 1.00 16.01 197 ARG B O 1
ATOM 7160 N N . ALA B 1 202 ? 61.028 3.001 7.172 1.00 18.16 198 ALA B N 1
ATOM 7161 C CA . ALA B 1 202 ? 61.163 4.204 7.972 1.00 11.84 198 ALA B CA 1
ATOM 7162 C C . ALA B 1 202 ? 60.401 4.046 9.276 1.00 21.47 198 ALA B C 1
ATOM 7163 O O . ALA B 1 202 ? 60.949 4.269 10.358 1.00 10.34 198 ALA B O 1
ATOM 7170 N N . LEU B 1 203 ? 59.133 3.657 9.178 1.00 10.46 199 LEU B N 1
ATOM 7171 C CA . LEU B 1 203 ? 58.306 3.504 10.371 1.00 17.80 199 LEU B CA 1
ATOM 7172 C C . LEU B 1 203 ? 58.865 2.486 11.361 1.00 13.56 199 LEU B C 1
ATOM 7173 O O . LEU B 1 203 ? 58.953 2.766 12.547 1.00 14.43 199 LEU B O 1
ATOM 7189 N N . ASP B 1 204 ? 59.229 1.312 10.870 1.00 11.47 200 ASP B N 1
ATOM 7190 C CA . ASP B 1 204 ? 59.776 0.259 11.696 1.00 18.87 200 ASP B CA 1
ATOM 7191 C C . ASP B 1 204 ? 61.093 0.661 12.364 1.00 22.42 200 ASP B C 1
ATOM 7192 O O . ASP B 1 204 ? 61.373 0.207 13.459 1.00 16.12 200 ASP B O 1
ATOM 7201 N N . GLU B 1 205 ? 61.877 1.520 11.713 1.00 10.11 201 GLU B N 1
ATOM 7202 C CA . GLU B 1 205 ? 63.131 2.006 12.277 1.00 15.71 201 GLU B CA 1
ATOM 7203 C C . GLU B 1 205 ? 62.836 3.056 13.328 1.00 17.34 201 GLU B C 1
ATOM 7204 O O . GLU B 1 205 ? 63.456 3.065 14.365 1.00 12.64 201 GLU B O 1
ATOM 7216 N N . LEU B 1 206 ? 61.868 3.931 13.061 1.00 10.03 202 LEU B N 1
ATOM 7217 C CA . LEU B 1 206 ? 61.479 4.949 14.024 1.00 10.33 202 LEU B CA 1
ATOM 7218 C C . LEU B 1 206 ? 60.833 4.331 15.265 1.00 10.34 202 LEU B C 1
ATOM 7219 O O . LEU B 1 206 ? 60.928 4.880 16.351 1.00 16.04 202 LEU B O 1
ATOM 7235 N N . ILE B 1 207 ? 60.137 3.209 15.094 1.00 12.56 203 ILE B N 1
ATOM 7236 C CA . ILE B 1 207 ? 59.553 2.533 16.258 1.00 12.37 203 ILE B CA 1
ATOM 7237 C C . ILE B 1 207 ? 60.702 2.011 17.133 1.00 13.84 203 ILE B C 1
ATOM 7238 O O . ILE B 1 207 ? 60.672 2.087 18.374 1.00 13.65 203 ILE B O 1
ATOM 7254 N N . GLY B 1 208 ? 61.728 1.500 16.478 1.00 14.50 204 GLY B N 1
ATOM 7255 C CA . GLY B 1 208 ? 62.876 0.962 17.185 1.00 18.78 204 GLY B CA 1
ATOM 7256 C C . GLY B 1 208 ? 63.609 2.030 17.972 1.00 16.32 204 GLY B C 1
ATOM 7257 O O . GLY B 1 208 ? 64.017 1.808 19.107 1.00 19.80 204 GLY B O 1
ATOM 7261 N N . THR B 1 209 ? 63.782 3.199 17.360 1.00 14.69 205 THR B N 1
ATOM 7262 C CA . THR B 1 209 ? 64.500 4.297 18.002 1.00 12.21 205 THR B CA 1
ATOM 7263 C C . THR B 1 209 ? 63.692 5.101 18.995 1.00 18.53 205 THR B C 1
ATOM 7264 O O . THR B 1 209 ? 64.158 5.406 20.110 1.00 17.72 205 THR B O 1
ATOM 7275 N N . LYS B 1 210 ? 62.498 5.487 18.572 1.00 13.01 206 LYS B N 1
ATOM 7276 C CA . LYS B 1 210 ? 61.688 6.416 19.332 1.00 12.60 206 LYS B CA 1
ATOM 7277 C C . LYS B 1 210 ? 60.796 5.702 20.314 1.00 19.11 206 LYS B C 1
ATOM 7278 O O . LYS B 1 210 ? 60.444 6.282 21.335 1.00 20.25 206 LYS B O 1
ATOM 7297 N N . LEU B 1 211 ? 60.437 4.446 20.022 1.00 10.27 207 LEU B N 1
ATOM 7298 C CA . LEU B 1 211 ? 59.521 3.706 20.892 1.00 15.12 207 LEU B CA 1
ATOM 7299 C C . LEU B 1 211 ? 60.006 2.278 21.164 1.00 15.12 207 LEU B C 1
ATOM 7300 O O . LEU B 1 211 ? 59.337 1.310 20.842 1.00 14.71 207 LEU B O 1
ATOM 7316 N N . PRO B 1 212 ? 61.183 2.152 21.781 1.00 15.08 208 PRO B N 1
ATOM 7317 C CA . PRO B 1 212 ? 61.805 0.840 21.977 1.00 15.87 208 PRO B CA 1
ATOM 7318 C C . PRO B 1 212 ? 60.925 -0.117 22.794 1.00 17.06 208 PRO B C 1
ATOM 7319 O O . PRO B 1 212 ? 60.926 -1.310 22.474 1.00 22.67 208 PRO B O 1
ATOM 7330 N N . ARG B 1 213 ? 60.192 0.376 23.795 1.00 16.81 209 ARG B N 1
ATOM 7331 C CA . ARG B 1 213 ? 59.278 -0.492 24.553 1.00 18.04 209 ARG B CA 1
ATOM 7332 C C . ARG B 1 213 ? 58.218 -1.054 23.633 1.00 20.29 209 ARG B C 1
ATOM 7333 O O . ARG B 1 213 ? 57.750 -2.182 23.823 1.00 15.16 209 ARG B O 1
ATOM 7354 N N . LEU B 1 214 ? 57.807 -0.255 22.651 1.00 14.40 210 LEU B N 1
ATOM 7355 C CA . LEU B 1 214 ? 56.781 -0.727 21.737 1.00 10.29 210 LEU B CA 1
ATOM 7356 C C . LEU B 1 214 ? 57.363 -1.747 20.774 1.00 13.48 210 LEU B C 1
ATOM 7357 O O . LEU B 1 214 ? 56.725 -2.729 20.460 1.00 10.96 210 LEU B O 1
ATOM 7373 N N . GLN B 1 215 ? 58.592 -1.524 20.324 1.00 14.86 211 GLN B N 1
ATOM 7374 C CA . GLN B 1 215 ? 59.224 -2.450 19.392 1.00 18.00 211 GLN B CA 1
ATOM 7375 C C . GLN B 1 215 ? 59.367 -3.811 20.070 1.00 17.23 211 GLN B C 1
ATOM 7376 O O . GLN B 1 215 ? 59.102 -4.849 19.481 1.00 17.18 211 GLN B O 1
ATOM 7390 N N . GLN B 1 216 ? 59.762 -3.768 21.331 1.00 14.63 212 GLN B N 1
ATOM 7391 C CA . GLN B 1 216 ? 59.956 -4.967 22.141 1.00 17.74 212 GLN B CA 1
ATOM 7392 C C . GLN B 1 216 ? 58.653 -5.730 22.298 1.00 22.43 212 GLN B C 1
ATOM 7393 O O . GLN B 1 216 ? 58.600 -6.960 22.148 1.00 19.01 212 GLN B O 1
ATOM 7407 N N . HIS B 1 217 ? 57.594 -4.980 22.586 1.00 15.15 213 HIS B N 1
ATOM 7408 C CA . HIS B 1 217 ? 56.250 -5.531 22.625 1.00 17.88 213 HIS B CA 1
ATOM 7409 C C . HIS B 1 217 ? 55.854 -6.208 21.319 1.00 16.67 213 HIS B C 1
ATOM 7410 O O . HIS B 1 217 ? 55.360 -7.331 21.331 1.00 18.21 213 HIS B O 1
ATOM 7423 N N . PHE B 1 218 ? 56.040 -5.514 20.188 1.00 15.01 214 PHE B N 1
ATOM 7424 C CA . PHE B 1 218 ? 55.664 -6.074 18.911 1.00 10.68 214 PHE B CA 1
ATOM 7425 C C . PHE B 1 218 ? 56.431 -7.357 18.635 1.00 12.76 214 PHE B C 1
ATOM 7426 O O . PHE B 1 218 ? 55.882 -8.275 18.040 1.00 16.54 214 PHE B O 1
ATOM 7443 N N . GLN B 1 219 ? 57.700 -7.413 19.057 1.00 20.91 215 GLN B N 1
ATOM 7444 C CA . GLN B 1 219 ? 58.548 -8.581 18.803 1.00 25.72 215 GLN B CA 1
ATOM 7445 C C . GLN B 1 219 ? 58.082 -9.760 19.647 1.00 20.35 215 GLN B C 1
ATOM 7446 O O . GLN B 1 219 ? 58.110 -10.900 19.198 1.00 24.80 215 GLN B O 1
ATOM 7460 N N . ALA B 1 220 ? 57.636 -9.477 20.864 1.00 17.97 216 ALA B N 1
ATOM 7461 C CA . ALA B 1 220 ? 57.215 -10.523 21.788 1.00 20.74 216 ALA B CA 1
ATOM 7462 C C . ALA B 1 220 ? 55.881 -11.169 21.428 1.00 35.82 216 ALA B C 1
ATOM 7463 O O . ALA B 1 220 ? 55.712 -12.376 21.618 1.00 30.76 216 ALA B O 1
ATOM 7470 N N . ILE B 1 221 ? 54.938 -10.366 20.939 1.00 21.22 217 ILE B N 1
ATOM 7471 C CA . ILE B 1 221 ? 53.592 -10.845 20.610 1.00 22.55 217 ILE B CA 1
ATOM 7472 C C . ILE B 1 221 ? 53.451 -11.111 19.108 1.00 19.55 217 ILE B C 1
ATOM 7473 O O . ILE B 1 221 ? 52.414 -11.555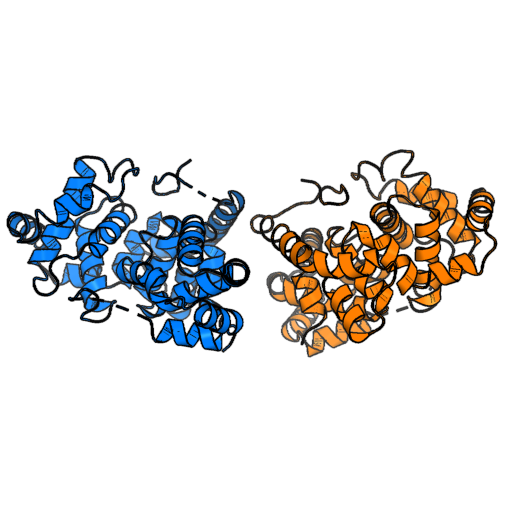 18.645 1.00 30.36 217 ILE B O 1
ATOM 7488 N N . ASP B 1 222 ? 54.533 -10.885 18.375 1.00 21.73 218 ASP B N 1
ATOM 7489 C CA . ASP B 1 222 ? 54.606 -11.124 16.934 1.00 25.49 218 ASP B CA 1
ATOM 7490 C C . ASP B 1 222 ? 53.615 -10.230 16.200 1.00 24.47 218 ASP B C 1
ATOM 7491 O O . ASP B 1 222 ? 52.885 -10.671 15.311 1.00 31.58 218 ASP B O 1
ATOM 7500 N N . PHE B 1 223 ? 53.605 -8.960 16.581 1.00 29.45 219 PHE B N 1
ATOM 7501 C CA . PHE B 1 223 ? 52.815 -7.969 15.866 1.00 26.25 219 PHE B CA 1
ATOM 7502 C C . PHE B 1 223 ? 53.578 -7.338 14.696 1.00 23.34 219 PHE B C 1
ATOM 7503 O O . PHE B 1 223 ? 54.661 -6.773 14.864 1.00 20.56 219 PHE B O 1
ATOM 7520 N N . ASP B 1 224 ? 52.985 -7.438 13.509 1.00 26.81 220 ASP B N 1
ATOM 7521 C CA . ASP B 1 224 ? 53.516 -6.824 12.295 1.00 23.68 220 ASP B CA 1
ATOM 7522 C C . ASP B 1 224 ? 52.858 -5.463 12.028 1.00 23.79 220 ASP B C 1
ATOM 7523 O O . ASP B 1 224 ? 51.676 -5.405 11.713 1.00 25.96 220 ASP B O 1
ATOM 7532 N N . ILE B 1 225 ? 53.625 -4.382 12.116 1.00 24.96 221 ILE B N 1
ATOM 7533 C CA . ILE B 1 225 ? 53.043 -3.040 12.019 1.00 21.51 221 ILE B CA 1
ATOM 7534 C C . ILE B 1 225 ? 52.383 -2.811 10.655 1.00 16.02 221 ILE B C 1
ATOM 7535 O O . ILE B 1 225 ? 51.444 -2.027 10.540 1.00 16.91 221 ILE B O 1
ATOM 7551 N N . SER B 1 226 ? 52.834 -3.514 9.624 1.00 20.77 222 SER B N 1
ATOM 7552 C CA . SER B 1 226 ? 52.233 -3.308 8.319 1.00 15.74 222 SER B CA 1
ATOM 7553 C C . SER B 1 226 ? 50.743 -3.744 8.309 1.00 25.50 222 SER B C 1
ATOM 7554 O O . SER B 1 226 ? 49.968 -3.266 7.460 1.00 23.87 222 SER B O 1
ATOM 7562 N N . MET B 1 227 ? 50.327 -4.600 9.259 1.00 13.46 223 MET B N 1
ATOM 7563 C CA . MET B 1 227 ? 48.897 -4.925 9.415 1.00 17.10 223 MET B CA 1
ATOM 7564 C C . MET B 1 227 ? 48.042 -3.673 9.694 1.00 19.53 223 MET B C 1
ATOM 7565 O O . MET B 1 227 ? 46.872 -3.596 9.316 1.00 14.29 223 MET B O 1
ATOM 7579 N N . LEU B 1 228 ? 48.649 -2.702 10.364 1.00 19.07 224 LEU B N 1
ATOM 7580 C CA . LEU B 1 228 ? 47.970 -1.480 10.785 1.00 21.28 224 LEU B CA 1
ATOM 7581 C C . LEU B 1 228 ? 48.253 -0.354 9.802 1.00 17.37 224 LEU B C 1
ATOM 7582 O O . LEU B 1 228 ? 47.334 0.347 9.366 1.00 16.31 224 LEU B O 1
ATOM 7598 N N . ALA B 1 229 ? 49.513 -0.225 9.399 1.00 10.49 225 ALA B N 1
ATOM 7599 C CA . ALA B 1 229 ? 49.955 0.977 8.695 1.00 18.86 225 ALA B CA 1
ATOM 7600 C C . ALA B 1 229 ? 49.880 0.831 7.182 1.00 16.29 225 ALA B C 1
ATOM 7601 O O . ALA B 1 229 ? 50.087 1.792 6.446 1.00 13.47 225 ALA B O 1
ATOM 7608 N N . THR B 1 230 ? 49.591 -0.365 6.690 1.00 18.17 226 THR B N 1
ATOM 7609 C CA . THR B 1 230 ? 49.461 -0.497 5.242 1.00 22.39 226 THR B CA 1
ATOM 7610 C C . THR B 1 230 ? 48.308 0.361 4.740 1.00 9.30 226 THR B C 1
ATOM 7611 O O . THR B 1 230 ? 48.521 1.181 3.829 1.00 15.16 226 THR B O 1
ATOM 7622 N N . ASP B 1 231 ? 47.130 0.248 5.361 1.00 15.63 227 ASP B N 1
ATOM 7623 C CA . ASP B 1 231 ? 45.989 1.124 5.040 1.00 20.02 227 ASP B CA 1
ATOM 7624 C C . ASP B 1 231 ? 46.323 2.592 5.243 1.00 14.17 227 ASP B C 1
ATOM 7625 O O . ASP B 1 231 ? 45.855 3.481 4.518 1.00 13.99 227 ASP B O 1
ATOM 7634 N N . TRP B 1 232 ? 47.100 2.863 6.273 1.00 10.54 228 TRP B N 1
ATOM 7635 C CA . TRP B 1 232 ? 47.431 4.233 6.603 1.00 10.89 228 TRP B CA 1
ATOM 7636 C C . TRP B 1 232 ? 48.149 4.881 5.423 1.00 9.86 228 TRP B C 1
ATOM 7637 O O . TRP B 1 232 ? 47.841 6.015 5.008 1.00 8.47 228 TRP B O 1
ATOM 7658 N N . TYR B 1 233 ? 49.120 4.159 4.889 1.00 7.76 229 TYR B N 1
ATOM 7659 C CA . TYR B 1 233 ? 49.949 4.728 3.832 1.00 10.09 229 TYR B CA 1
ATOM 7660 C C . TYR B 1 233 ? 49.189 4.797 2.519 1.00 8.93 229 TYR B C 1
ATOM 7661 O O . TYR B 1 233 ? 49.085 5.879 1.925 1.00 14.62 229 TYR B O 1
ATOM 7679 N N . LEU B 1 234 ? 48.711 3.653 2.028 1.00 8.76 230 LEU B N 1
ATOM 7680 C CA . LEU B 1 234 ? 48.089 3.590 0.684 1.00 9.33 230 LEU B CA 1
ATOM 7681 C C . LEU B 1 234 ? 46.856 4.48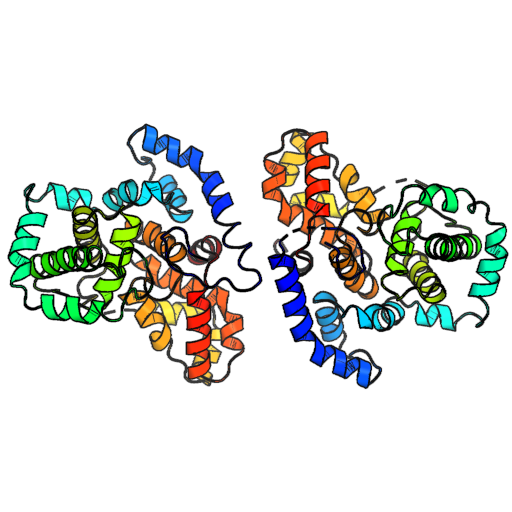2 0.531 1.00 6.87 230 LEU B C 1
ATOM 7682 O O . LEU B 1 234 ? 46.620 5.101 -0.508 1.00 6.02 230 LEU B O 1
ATOM 7698 N N . CYS B 1 235 ? 46.031 4.520 1.569 1.00 11.88 231 CYS B N 1
ATOM 7699 C CA . CYS B 1 235 ? 44.845 5.347 1.545 1.00 4.46 231 CYS B CA 1
ATOM 7700 C C . CYS B 1 235 ? 45.061 6.749 2.146 1.00 5.38 231 CYS B C 1
ATOM 7701 O O . CYS B 1 235 ? 44.124 7.509 2.283 1.00 7.18 231 CYS B O 1
ATOM 7709 N N . LEU B 1 236 ? 46.306 7.069 2.499 1.00 6.41 232 LEU B N 1
ATOM 7710 C CA . LEU B 1 236 ? 46.667 8.361 3.038 1.00 6.46 232 LEU B CA 1
ATOM 7711 C C . LEU B 1 236 ? 45.747 8.708 4.190 1.00 4.11 232 LEU B C 1
ATOM 7712 O O . LEU B 1 236 ? 45.292 9.850 4.286 1.00 6.09 232 LEU B O 1
ATOM 7728 N N . PHE B 1 237 ? 45.474 7.690 5.020 1.00 3.22 233 PHE B N 1
ATOM 7729 C CA . PHE B 1 237 ? 44.747 7.796 6.314 1.00 9.72 233 PHE B CA 1
ATOM 7730 C C . PHE B 1 237 ? 43.239 7.903 6.136 1.00 7.12 233 PHE B C 1
ATOM 7731 O O . PHE B 1 237 ? 42.504 7.945 7.145 1.00 7.52 233 PHE B O 1
ATOM 7748 N N . SER B 1 238 ? 42.786 7.921 4.876 1.00 5.00 234 SER B N 1
ATOM 7749 C CA . SER B 1 238 ? 41.411 8.277 4.552 1.00 5.77 234 SER B CA 1
ATOM 7750 C C . SER B 1 238 ? 40.408 7.227 5.010 1.00 14.07 234 SER B C 1
ATOM 7751 O O . SER B 1 238 ? 39.247 7.587 5.221 1.00 14.88 234 SER B O 1
ATOM 7759 N N . VAL B 1 239 ? 40.844 5.967 5.194 1.00 10.42 235 VAL B N 1
ATOM 7760 C CA . VAL B 1 239 ? 39.950 4.911 5.721 1.00 10.32 235 VAL B CA 1
ATOM 7761 C C . VAL B 1 239 ? 40.186 4.621 7.206 1.00 12.51 235 VAL B C 1
ATOM 7762 O O . VAL B 1 239 ? 39.521 3.760 7.763 1.00 14.68 235 VAL B O 1
ATOM 7775 N N . SER B 1 240 ? 41.096 5.348 7.853 1.00 9.16 236 SER B N 1
ATOM 7776 C CA . SER B 1 240 ? 41.506 5.031 9.230 1.00 12.15 236 SER B CA 1
ATOM 7777 C C . SER B 1 240 ? 41.210 6.120 10.275 1.00 13.06 236 SER B C 1
ATOM 7778 O O . SER B 1 240 ? 40.908 5.802 11.421 1.00 10.86 236 SER B O 1
ATOM 7786 N N . LEU B 1 241 ? 41.350 7.381 9.879 1.00 7.96 237 LEU B N 1
ATOM 7787 C CA . LEU B 1 241 ? 41.182 8.522 10.790 1.00 6.43 237 LEU B CA 1
ATOM 7788 C C . LEU B 1 241 ? 39.910 9.313 10.489 1.00 8.44 237 LEU B C 1
ATOM 7789 O O . LEU B 1 241 ? 39.410 9.284 9.359 1.00 9.02 237 LEU B O 1
ATOM 7805 N N . PRO B 1 242 ? 39.380 10.047 11.485 1.00 4.39 238 PRO B N 1
ATOM 7806 C CA . PRO B 1 242 ? 38.308 10.996 11.208 1.00 3.11 238 PRO B CA 1
ATOM 7807 C C . PRO B 1 242 ? 38.725 12.002 10.122 1.00 2.99 238 PRO B C 1
ATOM 7808 O O . PRO B 1 242 ? 39.840 12.464 10.115 1.00 4.06 238 PRO B O 1
ATOM 7819 N N . SER B 1 243 ? 37.781 12.412 9.305 1.00 5.94 239 SER B N 1
ATOM 7820 C CA A SER B 1 243 ? 38.080 13.200 8.110 0.01 4.66 239 SER B CA 1
ATOM 7821 C CA B SER B 1 243 ? 38.087 13.195 8.108 0.99 4.49 239 SER B CA 1
ATOM 7822 C C . SER B 1 243 ? 38.769 14.535 8.393 1.00 6.90 239 SER B C 1
ATOM 7823 O O . SER B 1 243 ? 39.614 14.965 7.638 1.00 3.96 239 SER B O 1
ATOM 7838 N N . GLU B 1 244 ? 38.406 15.212 9.480 1.00 5.19 240 GLU B N 1
ATOM 7839 C CA . GLU B 1 244 ? 39.050 16.486 9.776 1.00 9.24 240 GLU B CA 1
ATOM 7840 C C . GLU B 1 244 ? 40.514 16.298 10.170 1.00 3.84 240 GLU B C 1
ATOM 7841 O O . GLU B 1 244 ? 41.363 17.134 9.877 1.00 6.31 240 GLU B O 1
ATOM 7853 N N . 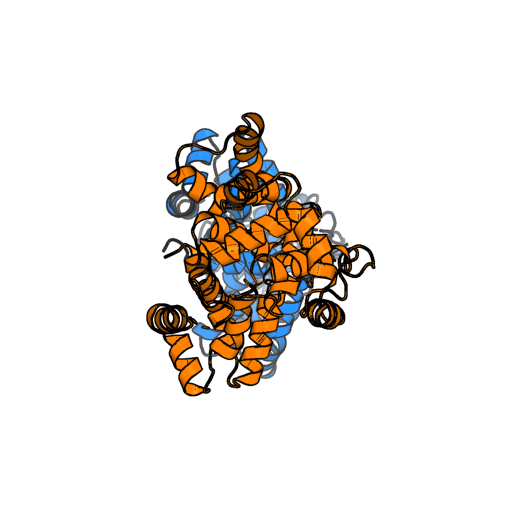THR B 1 245 ? 40.790 15.181 10.808 1.00 3.95 241 THR B N 1
ATOM 7854 C CA . THR B 1 245 ? 42.149 14.810 11.159 1.00 1.71 241 THR B CA 1
ATOM 7855 C C . THR B 1 245 ? 42.920 14.440 9.894 1.00 2.86 241 THR B C 1
ATOM 7856 O O . THR B 1 245 ? 44.080 14.859 9.722 1.00 4.79 241 THR B O 1
ATOM 7867 N N . VAL B 1 246 ? 42.301 13.632 9.032 1.00 7.58 242 VAL B N 1
ATOM 7868 C CA . VAL B 1 246 ? 42.917 13.293 7.739 1.00 3.73 242 VAL B CA 1
ATOM 7869 C C . VAL B 1 246 ? 43.309 14.537 6.968 1.00 1.80 242 VAL B C 1
ATOM 7870 O O . VAL B 1 246 ? 44.453 14.587 6.487 1.00 4.29 242 VAL B O 1
ATOM 7883 N N . MET B 1 247 ? 42.422 15.537 6.863 1.00 8.38 243 MET B N 1
ATOM 7884 C CA . MET B 1 247 ? 42.744 16.733 6.061 1.00 7.81 243 MET B CA 1
ATOM 7885 C C . MET B 1 247 ? 43.959 17.485 6.611 1.00 5.46 243 MET B C 1
ATOM 7886 O O . MET B 1 247 ? 44.660 18.158 5.884 1.00 3.35 243 MET B O 1
ATOM 7900 N N . ARG B 1 248 ? 44.166 17.454 7.916 1.00 3.74 244 ARG B N 1
ATOM 7901 C CA . ARG B 1 248 ? 45.366 18.072 8.457 1.00 9.22 244 ARG B CA 1
ATOM 7902 C C . ARG B 1 248 ? 46.626 17.349 8.003 1.00 7.16 244 ARG B C 1
ATOM 7903 O O . ARG B 1 248 ? 47.667 17.988 7.830 1.00 6.55 244 ARG B O 1
ATOM 7924 N N . THR B 1 249 ? 46.555 16.035 7.816 1.00 4.17 245 THR B N 1
ATOM 7925 C CA . THR B 1 249 ? 47.721 15.298 7.360 1.00 4.64 245 THR B CA 1
ATOM 7926 C C . THR B 1 249 ? 47.959 15.696 5.889 1.00 5.93 245 THR B C 1
ATOM 7927 O O . THR B 1 249 ? 49.094 15.922 5.458 1.00 6.66 245 THR B O 1
ATOM 7938 N N . TRP B 1 250 ? 46.879 15.807 5.136 1.00 2.74 246 TRP B N 1
ATOM 7939 C CA . TRP B 1 250 ? 46.982 16.218 3.741 1.00 2.71 246 TRP B CA 1
ATOM 7940 C C . TRP B 1 250 ? 47.491 17.658 3.564 1.00 4.58 246 TRP B C 1
ATOM 7941 O O . TRP B 1 250 ? 48.313 17.925 2.660 1.00 3.25 246 TRP B O 1
ATOM 7962 N N . ASP B 1 251 ? 47.054 18.578 4.432 1.00 4.54 247 ASP B N 1
ATOM 7963 C CA . ASP B 1 251 ? 47.600 19.944 4.428 1.00 3.13 247 ASP B CA 1
ATOM 7964 C C . ASP B 1 251 ? 49.130 19.907 4.316 1.00 5.52 247 ASP B C 1
ATOM 7965 O O . ASP B 1 251 ? 49.707 20.547 3.466 1.00 5.22 247 ASP B O 1
ATOM 7974 N N . SER B 1 252 ? 49.784 19.105 5.148 1.00 2.66 248 SER B N 1
ATOM 7975 C CA . SER B 1 252 ? 51.253 19.049 5.099 1.00 5.55 248 SER B CA 1
ATOM 7976 C C . SER B 1 252 ? 51.788 18.142 3.992 1.00 4.16 248 SER B C 1
ATOM 7977 O O . SER B 1 252 ? 52.817 18.419 3.417 1.00 10.55 248 SER B O 1
ATOM 7985 N N . LEU B 1 253 ? 51.083 17.066 3.705 1.00 2.23 249 LEU B N 1
ATOM 7986 C CA . LEU B 1 253 ? 51.458 16.154 2.631 1.00 8.09 249 LEU B CA 1
ATOM 7987 C C . LEU B 1 253 ? 51.566 16.895 1.294 1.00 7.22 249 LEU B C 1
ATOM 7988 O O . LEU B 1 253 ? 52.527 16.740 0.527 1.00 5.78 249 LEU B O 1
ATOM 8004 N N . PHE B 1 254 ? 50.594 17.755 1.041 1.00 7.42 250 PHE B N 1
ATOM 8005 C CA . PHE B 1 254 ? 50.568 18.508 -0.214 1.00 7.22 250 PHE B CA 1
ATOM 8006 C C . PHE B 1 254 ? 51.562 19.650 -0.303 1.00 13.18 250 PHE B C 1
ATOM 8007 O O . PHE B 1 254 ? 51.634 20.305 -1.347 1.00 18.19 250 PHE B O 1
ATOM 8024 N N . TYR B 1 255 ? 52.273 19.934 0.784 1.00 8.87 251 TYR B N 1
ATOM 8025 C CA . TYR B 1 255 ? 53.237 21.017 0.804 1.00 15.42 251 TYR B CA 1
ATOM 8026 C C . TYR B 1 255 ? 54.615 20.442 1.014 1.00 14.61 251 TYR B C 1
ATOM 8027 O O . TYR B 1 255 ? 55.557 20.790 0.287 1.00 14.14 251 TYR B O 1
ATOM 8045 N N . GLU B 1 256 ? 54.722 19.518 1.973 1.00 8.78 252 GLU B N 1
ATOM 8046 C CA . GLU B 1 256 ? 56.027 18.976 2.378 1.00 17.30 252 GLU B CA 1
ATOM 8047 C C . GLU B 1 256 ? 56.415 17.667 1.743 1.00 21.12 252 GLU B C 1
ATOM 8048 O O . GLU B 1 256 ? 57.581 17.290 1.776 1.00 17.58 252 GLU B O 1
ATOM 8060 N N . GLY B 1 257 ? 55.448 16.925 1.240 1.00 8.49 253 GLY B N 1
ATOM 8061 C CA . GLY B 1 257 ? 55.793 15.651 0.655 1.00 10.48 253 GLY B CA 1
ATOM 8062 C C . GLY B 1 257 ? 55.563 14.424 1.497 1.00 7.88 253 GLY B C 1
ATOM 8063 O O . GLY B 1 257 ? 55.017 14.476 2.610 1.00 9.20 253 GLY B O 1
ATOM 8067 N N . PRO B 1 258 ? 55.979 13.287 0.957 1.00 8.22 254 PRO B N 1
ATOM 8068 C CA . PRO B 1 258 ? 55.538 11.986 1.457 1.00 11.21 254 PRO B CA 1
ATOM 8069 C C . PRO B 1 258 ? 56.152 11.558 2.782 1.00 12.46 254 PRO B C 1
ATOM 8070 O O . PRO B 1 258 ? 55.665 10.597 3.373 1.00 8.63 254 PRO B O 1
ATOM 8081 N N . LYS B 1 259 ? 57.191 12.242 3.260 1.00 8.25 255 LYS B N 1
ATOM 8082 C CA . LYS B 1 259 ? 57.680 11.946 4.605 1.00 8.48 255 LYS B CA 1
ATOM 8083 C C . LYS B 1 259 ? 56.610 12.177 5.667 1.00 4.94 255 LYS B C 1
ATOM 8084 O O . LYS B 1 259 ? 56.613 11.563 6.735 1.00 6.35 255 LYS B O 1
ATOM 8103 N N . ILE B 1 260 ? 55.655 13.042 5.380 1.00 11.42 256 ILE B N 1
ATOM 8104 C CA . ILE B 1 260 ? 54.545 13.278 6.306 1.00 7.27 256 ILE B CA 1
ATOM 8105 C C . ILE B 1 260 ? 53.854 11.947 6.689 1.00 7.27 256 ILE B C 1
ATOM 8106 O O . ILE B 1 260 ? 53.387 11.732 7.830 1.00 6.62 256 ILE B O 1
ATOM 8122 N N . LEU B 1 261 ? 53.811 11.029 5.744 1.00 8.77 257 LEU B N 1
ATOM 8123 C CA . LEU B 1 261 ? 53.157 9.749 6.018 1.00 8.25 257 LEU B CA 1
ATOM 8124 C C . LEU B 1 261 ? 53.828 9.010 7.163 1.00 9.63 257 LEU B C 1
ATOM 8125 O O . LEU B 1 261 ? 53.130 8.572 8.088 1.00 8.89 257 LEU B O 1
ATOM 8141 N N . PHE B 1 262 ? 55.155 8.831 7.134 1.00 9.16 258 PHE B N 1
ATOM 8142 C CA . PHE B 1 262 ? 55.765 8.065 8.227 1.00 6.15 258 PHE B CA 1
ATOM 8143 C C . PHE B 1 262 ? 55.811 8.910 9.512 1.00 6.76 258 PHE B C 1
ATOM 8144 O O . PHE B 1 262 ? 55.639 8.373 10.595 1.00 9.37 258 PHE B O 1
ATOM 8161 N N . ARG B 1 263 ? 55.970 10.220 9.401 1.00 7.18 259 ARG B N 1
ATOM 8162 C CA . ARG B 1 263 ? 55.914 11.084 10.583 1.00 6.12 259 ARG B CA 1
ATOM 8163 C C . ARG B 1 263 ? 54.586 11.068 11.293 1.00 10.53 259 ARG B C 1
ATOM 8164 O O . ARG B 1 263 ? 54.549 11.034 12.528 1.00 3.98 259 ARG B O 1
ATOM 8185 N N . VAL B 1 264 ? 53.488 11.054 10.542 1.00 6.16 260 VAL B N 1
ATOM 8186 C CA . VAL B 1 264 ? 52.174 10.950 11.183 1.00 6.11 260 VAL B CA 1
ATOM 8187 C C . VAL B 1 264 ? 51.932 9.548 11.753 1.00 6.36 260 VAL B C 1
ATOM 8188 O O . VAL B 1 264 ? 51.420 9.398 12.873 1.00 7.26 260 VAL B O 1
ATOM 8201 N N . ALA B 1 265 ? 52.282 8.511 10.990 1.00 7.27 261 ALA B N 1
ATOM 8202 C CA . ALA B 1 265 ? 52.147 7.144 11.477 1.00 9.94 261 ALA B CA 1
ATOM 8203 C C . ALA B 1 265 ? 52.922 6.967 12.797 1.00 6.56 261 ALA B C 1
ATOM 8204 O O . ALA B 1 265 ? 52.419 6.414 13.781 1.00 6.73 261 ALA B O 1
ATOM 8211 N N . LEU B 1 266 ? 54.127 7.516 12.868 1.00 5.85 262 LEU B N 1
ATOM 8212 C CA . LEU B 1 266 ? 54.910 7.369 14.076 1.00 7.34 262 LEU B CA 1
ATOM 8213 C C . LEU B 1 266 ? 54.230 8.085 15.234 1.00 11.62 262 LEU B C 1
ATOM 8214 O O . LEU B 1 266 ? 54.124 7.526 16.348 1.00 9.44 262 LEU B O 1
ATOM 8230 N N . ALA B 1 267 ? 53.724 9.293 14.967 1.00 8.03 263 ALA B N 1
ATOM 8231 C CA . ALA B 1 267 ? 53.000 10.047 15.977 1.00 9.41 263 ALA B CA 1
ATOM 8232 C C . ALA B 1 267 ? 51.844 9.218 16.548 1.00 9.07 263 ALA B C 1
ATOM 8233 O O . ALA B 1 267 ? 51.607 9.212 17.758 1.00 8.88 263 ALA B O 1
ATOM 8240 N N . MET B 1 268 ? 51.123 8.528 15.675 1.00 9.97 264 MET B N 1
ATOM 8241 C CA . MET B 1 268 ? 49.961 7.738 16.119 1.00 14.21 264 MET B CA 1
ATOM 8242 C C . MET B 1 268 ? 50.416 6.694 17.123 1.00 11.24 264 MET B C 1
ATOM 8243 O O . MET B 1 268 ? 49.813 6.504 18.190 1.00 12.55 264 MET B O 1
ATOM 8257 N N . LEU B 1 269 ? 51.511 6.029 16.777 1.00 6.96 265 LEU B N 1
ATOM 8258 C CA . LEU B 1 269 ? 52.032 4.972 17.633 1.00 8.04 265 LEU B CA 1
ATOM 8259 C C . LEU B 1 269 ? 52.541 5.501 18.958 1.00 11.98 265 LEU B C 1
ATOM 8260 O O . LEU B 1 269 ? 52.496 4.788 19.967 1.00 11.77 265 LEU B O 1
ATOM 8276 N N . LYS B 1 270 ? 53.038 6.738 18.936 1.00 12.48 266 LYS B N 1
ATOM 8277 C CA . LYS B 1 270 ? 53.530 7.409 20.128 1.00 12.87 266 LYS B CA 1
ATOM 8278 C C . LYS B 1 270 ? 52.352 7.802 21.015 1.00 18.00 266 LYS B C 1
ATOM 8279 O O . LYS B 1 270 ? 52.344 7.507 22.211 1.00 14.36 266 LYS B O 1
ATOM 8298 N N . ILE B 1 271 ? 51.346 8.447 20.422 1.00 12.64 267 ILE B N 1
ATOM 8299 C CA . ILE B 1 271 ? 50.154 8.853 21.179 1.00 11.87 267 ILE B CA 1
ATOM 8300 C C . ILE B 1 271 ? 49.462 7.649 21.829 1.00 18.03 267 ILE B C 1
ATOM 8301 O O . ILE B 1 271 ? 49.019 7.740 22.968 1.00 17.50 267 ILE B O 1
ATOM 8317 N N . TYR B 1 272 ? 49.402 6.524 21.119 1.00 14.10 268 TYR B N 1
ATOM 8318 C CA . TYR B 1 272 ? 48.612 5.363 21.564 1.00 12.27 268 TYR B CA 1
ATOM 8319 C C . TYR B 1 272 ? 49.497 4.227 22.046 1.00 13.17 268 TYR B C 1
ATOM 8320 O O . TYR B 1 272 ? 49.082 3.066 22.095 1.00 13.59 268 TYR B O 1
ATOM 8338 N N . GLU B 1 273 ? 50.727 4.564 22.420 1.00 12.04 269 GLU B N 1
ATOM 8339 C CA . GLU B 1 273 ? 51.693 3.554 22.799 1.00 9.97 269 GLU B CA 1
ATOM 8340 C C . GLU B 1 273 ? 51.157 2.690 23.945 1.00 13.41 269 GLU B C 1
ATOM 8341 O O . GLU B 1 273 ? 51.199 1.471 23.894 1.00 14.50 269 GLU B O 1
ATOM 8353 N N . ASP B 1 274 ? 50.667 3.363 24.972 1.00 13.31 270 ASP B N 1
ATOM 8354 C CA . ASP B 1 274 ? 50.172 2.694 26.173 1.00 12.54 270 ASP B CA 1
ATOM 8355 C C . ASP B 1 274 ? 48.996 1.792 25.844 1.00 15.35 270 ASP B C 1
ATOM 8356 O O . ASP B 1 274 ? 48.863 0.692 26.382 1.00 16.69 270 ASP B O 1
ATOM 8365 N N . ASN B 1 275 ? 48.150 2.241 24.928 1.00 14.01 271 ASN B N 1
ATOM 8366 C CA . ASN B 1 275 ? 47.032 1.415 24.479 1.00 16.35 271 ASN B CA 1
ATOM 8367 C C . ASN B 1 275 ? 47.493 0.087 23.888 1.00 20.02 271 ASN B C 1
ATOM 8368 O O . ASN B 1 275 ? 46.835 -0.938 24.071 1.00 17.58 271 ASN B O 1
ATOM 8379 N N . MET B 1 276 ? 48.606 0.096 23.154 1.00 9.87 272 MET B N 1
ATOM 8380 C CA . MET B 1 276 ? 49.092 -1.129 22.531 1.00 8.05 272 MET B CA 1
ATOM 8381 C C . MET B 1 276 ? 49.836 -2.004 23.535 1.00 12.90 272 MET B C 1
ATOM 8382 O O . MET B 1 276 ? 49.693 -3.224 23.544 1.00 14.38 272 MET B O 1
ATOM 8396 N N . LEU B 1 277 ? 50.627 -1.357 24.381 1.00 16.88 273 LEU B N 1
ATOM 8397 C CA . LEU B 1 277 ? 51.398 -2.048 25.386 1.00 14.43 273 LEU B CA 1
ATOM 8398 C C . LEU B 1 277 ? 50.449 -2.815 26.310 1.00 18.95 273 LEU B C 1
ATOM 8399 O O . LEU B 1 277 ? 50.847 -3.781 26.932 1.00 22.74 273 LEU B O 1
ATOM 8415 N N . ARG B 1 278 ? 49.199 -2.371 26.400 1.00 17.67 274 ARG B N 1
ATOM 8416 C CA . ARG B 1 278 ? 48.213 -2.990 27.302 1.00 21.21 274 ARG B CA 1
ATOM 8417 C C . ARG B 1 278 ? 47.541 -4.261 26.775 1.00 23.98 274 ARG B C 1
ATOM 8418 O O . ARG B 1 278 ? 46.779 -4.889 27.500 1.00 20.68 274 ARG B O 1
ATOM 8439 N N . VAL B 1 279 ? 47.793 -4.634 25.523 1.00 19.90 275 VAL B N 1
ATOM 8440 C CA . VAL B 1 279 ? 47.169 -5.820 24.935 1.00 16.76 275 VAL B CA 1
ATOM 8441 C C . VAL B 1 279 ? 48.256 -6.807 24.488 1.00 29.68 275 VAL B C 1
ATOM 8442 O O . VAL B 1 279 ? 49.226 -6.414 23.824 1.00 16.85 275 VAL B O 1
ATOM 8455 N N . GLY B 1 280 ? 48.090 -8.076 24.872 1.00 14.79 276 GLY B N 1
ATOM 8456 C CA . GLY B 1 280 ? 49.096 -9.113 24.665 1.00 17.90 276 GLY B CA 1
ATOM 8457 C C . GLY B 1 280 ? 48.789 -10.032 23.503 1.00 24.90 276 GLY B C 1
ATOM 8458 O O . GLY B 1 280 ? 49.428 -11.066 23.299 1.00 21.53 276 GLY B O 1
ATOM 8462 N N . ASP B 1 281 ? 47.805 -9.630 22.719 1.00 17.83 277 ASP B N 1
ATOM 8463 C CA . ASP B 1 281 ? 47.293 -10.447 21.637 1.00 25.21 277 ASP B CA 1
ATOM 8464 C C . ASP B 1 281 ? 47.413 -9.574 20.402 1.00 16.72 277 ASP B C 1
ATOM 8465 O O . ASP B 1 281 ? 46.933 -8.448 20.416 1.00 22.19 277 ASP B O 1
ATOM 8474 N N . ALA B 1 282 ? 48.080 -10.075 19.368 1.00 13.76 278 ALA B N 1
ATOM 8475 C CA . ALA B 1 282 ? 48.380 -9.266 18.194 1.00 20.71 278 ALA B CA 1
ATOM 8476 C C . ALA B 1 282 ? 47.116 -8.847 17.445 1.00 30.29 278 ALA B C 1
ATOM 8477 O O . ALA B 1 282 ? 47.017 -7.708 16.971 1.00 25.34 278 ALA B O 1
ATOM 8484 N N . GLY B 1 283 ? 46.149 -9.758 17.336 1.00 18.88 279 GLY B N 1
ATOM 8485 C CA . GLY B 1 283 ? 44.873 -9.432 16.724 1.00 18.32 279 GLY B CA 1
ATOM 8486 C C . GLY B 1 283 ? 44.103 -8.355 17.475 1.00 24.47 279 GLY B C 1
ATOM 8487 O O . GLY B 1 283 ? 43.579 -7.413 16.867 1.00 19.43 279 GLY B O 1
ATOM 8491 N N . GLU B 1 284 ? 44.011 -8.502 18.792 1.00 18.74 280 GLU B N 1
ATOM 8492 C CA . GLU B 1 284 ? 43.331 -7.528 19.623 1.00 23.69 280 GLU B CA 1
ATOM 8493 C C . GLU B 1 284 ? 44.070 -6.208 19.564 1.00 21.74 280 GLU B C 1
ATOM 8494 O O . GLU B 1 284 ? 43.451 -5.168 19.662 1.00 19.52 280 GLU B O 1
ATOM 8506 N N . LEU B 1 285 ? 45.397 -6.248 19.441 1.00 20.49 281 LEU B N 1
ATOM 8507 C CA . LEU B 1 285 ? 46.154 -5.009 19.343 1.00 14.20 281 LEU B CA 1
ATOM 8508 C C . LEU B 1 285 ? 45.722 -4.256 18.092 1.00 16.17 281 LEU B C 1
ATOM 8509 O O . LEU B 1 285 ? 45.406 -3.066 18.156 1.00 11.65 281 LEU B O 1
ATOM 8525 N N . LEU B 1 286 ? 45.675 -4.964 16.974 1.00 17.18 282 LEU B N 1
ATOM 8526 C CA . LEU B 1 286 ? 45.228 -4.392 15.705 1.00 17.18 282 LEU B CA 1
ATOM 8527 C C . LEU B 1 286 ? 43.815 -3.799 15.791 1.00 20.81 282 LEU B C 1
ATOM 8528 O O . LEU B 1 286 ? 43.561 -2.692 15.307 1.00 13.31 282 LEU B O 1
ATOM 8544 N N . MET B 1 287 ? 42.876 -4.549 16.356 1.00 17.39 283 MET B N 1
ATOM 8545 C CA . MET B 1 287 ? 41.514 -4.061 16.472 1.00 11.88 283 MET B CA 1
ATOM 8546 C C . MET B 1 287 ? 41.420 -2.849 17.404 1.00 13.07 283 MET B C 1
ATOM 8547 O O . MET B 1 287 ? 40.684 -1.911 17.121 1.00 16.14 283 MET B O 1
ATOM 8561 N N . ARG B 1 288 ? 42.139 -2.865 18.518 1.00 13.99 284 ARG B N 1
ATOM 8562 C CA . ARG B 1 288 ? 42.116 -1.724 19.436 1.00 15.46 284 ARG B CA 1
ATOM 8563 C C . ARG B 1 288 ? 42.728 -0.488 18.780 1.00 12.86 284 ARG B C 1
ATOM 8564 O O . ARG B 1 288 ? 42.209 0.639 18.896 1.00 13.30 284 ARG B O 1
ATOM 8585 N N . MET B 1 289 ? 43.820 -0.686 18.075 1.00 14.93 285 MET B N 1
ATOM 8586 C CA . MET B 1 289 ? 44.465 0.446 17.417 1.00 16.40 285 MET B CA 1
ATOM 8587 C C . MET B 1 289 ? 43.652 0.989 16.231 1.00 10.70 285 MET B C 1
ATOM 8588 O O . MET B 1 289 ? 43.726 2.163 15.921 1.00 13.47 285 MET B O 1
ATOM 8602 N N . ARG B 1 290 ? 42.888 0.136 15.549 1.00 10.70 286 ARG B N 1
ATOM 8603 C CA . ARG B 1 290 ? 42.029 0.646 14.486 1.00 11.19 286 ARG B CA 1
ATOM 8604 C C . ARG B 1 290 ? 40.894 1.471 15.064 1.00 13.03 286 ARG B C 1
ATOM 8605 O O . ARG B 1 290 ? 40.481 2.477 14.476 1.00 12.43 286 ARG B O 1
ATOM 8626 N N . ASN B 1 291 ? 40.403 1.051 16.228 1.00 13.82 287 ASN B N 1
ATOM 8627 C CA . ASN B 1 291 ? 39.325 1.767 16.888 1.00 10.14 287 ASN B CA 1
ATOM 8628 C C . ASN B 1 291 ? 39.807 3.092 17.386 1.00 10.67 287 ASN B C 1
ATOM 8629 O O . ASN B 1 291 ? 39.056 4.059 17.347 1.00 11.94 287 ASN B O 1
ATOM 8640 N N . ALA B 1 292 ? 41.053 3.120 17.867 1.00 4.22 288 ALA B N 1
ATOM 8641 C CA . ALA B 1 292 ? 41.677 4.341 18.371 1.00 7.83 288 ALA B CA 1
ATOM 8642 C C . ALA B 1 292 ? 41.938 5.286 17.227 1.00 8.41 288 ALA B C 1
ATOM 8643 O O . ALA B 1 292 ? 41.678 6.477 17.322 1.00 10.49 288 ALA B O 1
ATOM 8650 N N . ALA B 1 293 ? 42.437 4.749 16.132 1.00 9.24 289 ALA B N 1
ATOM 8651 C CA . ALA B 1 293 ? 42.624 5.572 14.965 1.00 7.49 289 ALA B CA 1
ATOM 8652 C C . ALA B 1 293 ? 41.284 6.142 14.478 1.00 9.70 289 ALA B C 1
ATOM 8653 O O . ALA B 1 293 ? 41.224 7.324 14.132 1.00 8.14 289 ALA B O 1
ATOM 8660 N N . ALA B 1 294 ? 40.206 5.355 14.517 1.00 6.35 290 ALA B N 1
ATOM 8661 C CA . ALA B 1 294 ? 38.909 5.817 14.021 1.00 9.14 290 ALA B CA 1
ATOM 8662 C C . ALA B 1 294 ? 38.331 6.979 14.835 1.00 12.42 290 ALA B C 1
ATOM 8663 O O . ALA B 1 294 ? 37.484 7.738 14.347 1.00 9.08 290 ALA B O 1
ATOM 8670 N N . THR B 1 295 ? 38.783 7.106 16.082 1.00 7.71 291 THR B N 1
ATOM 8671 C CA . THR B 1 295 ? 38.342 8.188 16.958 1.00 6.60 291 THR B CA 1
ATOM 8672 C C . THR B 1 295 ? 39.468 9.163 17.270 1.00 5.68 291 THR B C 1
ATOM 8673 O O . THR B 1 295 ? 39.475 9.836 18.321 1.00 13.38 291 THR B O 1
ATOM 8684 N N . MET B 1 296 ? 40.435 9.264 16.363 1.00 9.45 292 MET B N 1
ATOM 8685 C CA . MET B 1 296 ? 41.556 10.167 16.598 1.00 8.94 292 MET B CA 1
ATOM 8686 C C . MET B 1 296 ? 41.138 11.573 16.223 1.00 7.86 292 MET B C 1
ATOM 8687 O O . MET B 1 296 ? 41.464 12.082 15.133 1.00 8.92 292 MET B O 1
ATOM 8701 N N . HIS B 1 297 ? 40.430 12.227 17.127 1.00 8.49 293 HIS B N 1
ATOM 8702 C CA . HIS B 1 297 ? 39.892 13.560 16.862 1.00 8.22 293 HIS B CA 1
ATOM 8703 C C . HIS B 1 297 ? 40.838 14.706 17.207 1.00 8.94 293 HIS B C 1
ATOM 8704 O O . HIS B 1 297 ? 40.640 15.840 16.775 1.00 6.99 293 HIS B O 1
ATOM 8717 N N . GLN B 1 298 ? 41.887 14.427 17.980 1.00 8.76 294 GLN B N 1
ATOM 8718 C CA . GLN B 1 298 ? 42.788 15.481 18.439 1.00 7.12 294 GLN B CA 1
ATOM 8719 C C . GLN B 1 298 ? 43.800 15.751 17.332 1.00 8.07 294 GLN B C 1
ATOM 8720 O O . GLN B 1 298 ? 44.941 15.303 17.396 1.00 5.46 294 GLN B O 1
ATOM 8734 N N . ARG B 1 299 ? 43.368 16.466 16.302 1.00 6.10 295 ARG B N 1
ATOM 8735 C CA A ARG B 1 299 ? 44.196 16.644 15.117 0.01 7.55 295 ARG B CA 1
ATOM 8736 C CA B ARG B 1 299 ? 44.191 16.632 15.123 0.99 7.56 295 ARG B CA 1
ATOM 8737 C C . ARG B 1 299 ? 45.343 17.606 15.398 1.00 14.53 295 ARG B C 1
ATOM 8738 O O . ARG B 1 299 ? 46.409 17.502 14.787 1.00 8.44 295 ARG B O 1
ATOM 8779 N N . ASP B 1 300 ? 45.148 18.531 16.343 1.00 9.17 296 ASP B N 1
ATOM 8780 C CA . ASP B 1 300 ? 46.252 19.397 16.743 1.00 4.78 296 ASP B CA 1
ATOM 8781 C C . ASP B 1 300 ? 47.410 18.593 17.331 1.00 7.56 296 ASP B C 1
ATOM 8782 O O . ASP B 1 300 ? 48.572 18.770 16.953 1.00 6.52 296 ASP B O 1
ATOM 8791 N N . VAL B 1 301 ? 47.074 17.720 18.273 1.00 6.69 297 VAL B N 1
ATOM 8792 C CA . VAL B 1 301 ? 48.059 16.916 18.957 1.00 8.25 297 VAL B CA 1
ATOM 8793 C C . VAL B 1 301 ? 48.736 15.965 17.980 1.00 8.79 297 VAL B C 1
ATOM 8794 O O . VAL B 1 301 ? 49.950 15.750 18.067 1.00 6.44 297 VAL B O 1
ATOM 8807 N N . LEU B 1 302 ? 47.972 15.464 17.019 1.00 6.60 298 LEU B N 1
ATOM 8808 C CA . LEU B 1 302 ? 48.513 14.509 16.045 1.00 6.68 298 LEU B CA 1
ATOM 8809 C C . LEU B 1 302 ? 49.669 15.145 15.279 1.00 4.22 298 LEU B C 1
ATOM 8810 O O . LEU B 1 302 ? 50.769 14.568 15.151 1.00 6.13 298 LEU B O 1
ATOM 8826 N N . MET B 1 303 ? 49.404 16.330 14.756 1.00 8.29 299 MET B N 1
ATOM 8827 C CA . MET B 1 303 ? 50.385 16.987 13.887 1.00 7.12 299 MET B CA 1
ATOM 8828 C C . MET B 1 303 ? 51.530 17.584 14.689 1.00 6.92 299 MET B C 1
ATOM 8829 O O . MET B 1 303 ? 52.706 17.541 14.259 1.00 7.11 299 MET B O 1
ATOM 8843 N N . ALA B 1 304 ? 51.211 18.126 15.868 1.00 10.01 300 ALA B N 1
ATOM 8844 C CA . ALA B 1 304 ? 52.250 18.665 16.727 1.00 10.83 300 ALA B CA 1
ATOM 8845 C C . ALA B 1 304 ? 53.208 17.547 17.084 1.00 13.14 300 ALA B C 1
ATOM 8846 O O . ALA B 1 304 ? 54.425 17.740 17.152 1.00 12.66 300 ALA B O 1
ATOM 8853 N N . THR B 1 305 ? 52.647 16.378 17.329 1.00 9.14 301 THR B N 1
ATOM 8854 C CA . THR B 1 305 ? 53.452 15.215 17.685 1.00 8.23 301 THR B CA 1
ATOM 8855 C C . THR B 1 305 ? 54.241 14.726 16.482 1.00 9.60 301 THR B C 1
ATOM 8856 O O . THR B 1 305 ? 55.418 14.380 16.607 1.00 12.51 301 THR B O 1
ATOM 8867 N N . ALA B 1 306 ? 53.618 14.753 15.311 1.00 5.63 302 ALA B N 1
ATOM 8868 C CA . ALA B 1 306 ? 54.320 14.358 14.055 1.00 5.00 302 ALA B CA 1
ATOM 8869 C C . ALA B 1 306 ? 55.614 15.155 13.834 1.00 9.66 302 ALA B C 1
ATOM 8870 O O . ALA B 1 306 ? 56.641 14.626 13.343 1.00 11.41 302 ALA B O 1
ATOM 8877 N N . PHE B 1 307 ? 55.540 16.418 14.210 1.00 13.36 303 PHE B N 1
ATOM 8878 C CA . PHE B 1 307 ? 56.611 17.386 14.009 1.00 17.06 303 PHE B CA 1
ATOM 8879 C C . PHE B 1 307 ? 57.496 17.676 15.225 1.00 13.80 303 PHE B C 1
ATOM 8880 O O . PHE B 1 307 ? 58.274 18.641 15.184 1.00 14.98 303 PHE B O 1
ATOM 8897 N N . ASP B 1 308 ? 57.393 16.883 16.292 1.00 17.16 304 ASP B N 1
ATOM 8898 C CA . ASP B 1 308 ? 58.411 16.924 17.366 1.00 27.95 304 ASP B CA 1
ATOM 8899 C C . ASP B 1 308 ? 59.614 16.095 16.785 1.00 18.34 304 ASP B C 1
ATOM 8900 O O . ASP B 1 308 ? 59.491 15.670 15.635 1.00 48.22 304 ASP B O 1
ATOM 8909 N N . HIS B 1 309 ? 60.752 15.824 17.440 1.00 42.13 305 HIS B N 1
ATOM 8910 C CA . HIS B 1 309 ? 61.067 15.969 18.856 1.00 40.55 305 HIS B CA 1
ATOM 8911 C C . HIS B 1 309 ? 62.379 16.720 19.025 1.00 50.39 305 HIS B C 1
ATOM 8912 O O . HIS B 1 309 ? 63.456 16.111 18.982 1.00 45.88 305 HIS B O 1
#

Radius of gyration: 30.12 Å; Cα contacts (8 Å, |Δi|>4): 733; chains: 2; bounding box: 47×56×98 Å

B-factor: mean 17.64, std 11.05, range [1.37, 99.09]

Sequence (578 aa):
VHDLYGFPIQEDERRSCDVNAEREVPLWQHYIEKDKLPSNETKLKEMIRKGVPPTLRNWVWMETSGANKKKAGHAANYYSIMVKAGEESQYKKKDIETDSTHTFPDHPWLSSPDGRAALCCRVLQAYSVHNERVGYVRAMNTIVGLMLVVALNRNEEAAFWLLAALVEDILYPGTYSRMRALDELIGTKLPRLQQHFQAIDFDISMLATDWYLCLFSVSLPSETVMRTWDSLFYEGPKILFRVALAMLKIYEDNMLRVGDAGELLMRMRNAAATMHQRDVLMATAFDHIGSVHDLYGFPIKVLPSQEDERRRSSCDVNAEREVPLWQHYIEKDKLPSNETKLKEMIRKGVPPTLRNWVWMETSGANKKKAGHAANYYSIMVKAGEESQYKKDIETDSTHTFPDHPWLSSPDGRRAALCRVLQAYSVHNERVGYVRAMNTIVGLMLVALNRNEEAAFWLLAALVEDILYPGTYSEMRALDELIGTKLPRLQQHFQAIDFDISMLATDWYLCLFSVSLPSSETVMRTWDSLFYEGPKILFRVALAMLKIYEDNMLRVGDAGELLMRMRNAAATMHQRRDVLMATAFDH

Secondary structure (DSSP, 8-state):
-B-TTS-B--HHHHHHHHHHHHHHHHHHHHHHHHT---S-HHHHHHHHHT---GGGHHHHHHHHTSHHHHHHTS-TTHHHHHHHHHTT-TTHHHHHHHTTTS-SS-TTTTSHHHHHHHHHHHHHHHHHSTTT---THHHHHHHHHHHHTTT-HHHHHHHHHHIIIIISPTTTT---HHHHHHHHHH-HHHHHHHHHHT--THHHHHHHHHTTTTTTS-HHHHHHHHHHHHHH-THHHHHHHHHHHHHTHHHHHT---HHHHHHHHHHHHHT---HHHHHHHHT--TT-/-B-TTS-B----TT-HHHHHHHHHHHHHTHHHHHHHHHHT---S-HHHHHHHHHH---GGGHHHHHHHHTSHHHHHHTS-TTHHHHHHHHHTT-TTHHHHHHHTTSS-SS-TTTTSHHHHHHHHHHHHHHHHHTTTT---THHHHHHHHHHHHTTT-HHHHHHHHHHIIIIISPTTTT--HHHHHHHHHHH-HHHHHHHHHHT--THHHHHHHHHTTTTTTS-HHHHHHHHHHHHHH-THHHHHHHHHHHHHTHHHHHT---HHHHHHHHHHHHHT---HHHHHHHHT--

CATH classification: 1.10.8.270

Solvent-accessible surface area: 26631 Å² total; per-residue (Å²): 151,121,2,101,23,21,26,74,80,108,86,24,27,47,124,3,2,49,20,66,41,106,150,37,69,85,87,3,89,109,56,51,129,66,105,52,35,11,110,88,116,88,30,13,69,105,24,1,57,83,10,4,19,50,113,18,7,38,55,1,0,10,82,33,8,6,0,56,148,38,94,87,65,69,68,106,80,45,21,67,86,28,22,137,44,0,104,91,11,164,57,22,163,79,1,99,80,21,8,110,106,15,21,113,55,8,96,36,1,45,27,117,103,0,49,42,1,1,20,82,0,0,22,0,0,3,48,41,25,76,108,40,0,15,47,163,11,0,0,12,0,0,0,4,0,0,19,2,0,108,132,67,39,46,8,0,0,2,0,0,0,0,0,13,61,87,22,8,162,126,50,48,12,79,157,78,91,38,0,67,111,35,0,31,80,67,7,82,162,0,48,67,25,7,71,84,26,125,16,75,10,30,119,8,0,52,58,7,32,62,12,0,0,13,76,18,12,10,8,10,1,0,0,13,1,0,1,0,2,3,44,48,11,37,117,1,18,45,86,0,0,10,2,0,2,69,52,36,28,76,67,4,35,175,20,68,80,30,45,88,1,27,48,52,7,116,98,19,1,54,59,6,13,16,20,26,64,0,1,66,23,13,24,49,129,114,70,131,136,129,1,98,26,20,22,77,26,67,44,40,60,44,21,92,44,42,41,109,38,2,78,82,65,44,62,58,58,71,87,86,4,106,89,52,49,81,132,111,50,34,10,123,85,61,101,33,16,74,53,32,0,68,135,11,3,17,52,111,20,6,34,60,1,1,10,97,33,9,24,0,58,154,35,82,83,57,68,76,99,54,47,19,59,97,25,27,141,42,0,109,97,16,90,62,15,65,73,0,93,85,17,8,95,109,20,26,107,90,9,98,35,5,52,28,114,97,0,90,41,3,4,11,86,0,1,20,0,1,0,37,44,24,108,230,37,1,16,43,159,10,1,2,16,0,0,0,2,0,0,21,3,0,109,131,68,32,50,7,0,0,2,0,0,0,0,0,14,65,88,22,8,163,130,52,52,16,134,98,38,71,36,0,65,117,31,1,30,81,110,11,81,175,0,32,129,24,9,138,83,41,124,16,72,10,28,110,3,0,55,57,2,27,69,14,0,0,13,74,18,12,10,9,10,1,0,0,14,1,0,1,0,1,3,59,48,11,38,118,0,18,45,83,0,0,22,2,0,0,71,55,31,38,92,48,1,62,159,13,59,84,30,41,83,0,28,121,70,1,109,96,13,0,55,28,4,3,30,17,26,65,0,1,62,22,9,45,66,203

Nearest PDB structures (foldseek):
  4p17-assembly1_A  TM=1.003E+00  e=4.276E-38  Chlamydomonas reinhardtii
  4p17-assembly2_B  TM=9.981E-01  e=3.865E-35  Chlamydomonas reinhardtii
  3hzj-assembly1_A  TM=8.895E-01  e=3.318E-09  Homo sapiens
  3qye-assembly2_B  TM=8.511E-01  e=1.019E-07  Homo sapiens
  3qyb-assembly1_A  TM=7.700E-01  e=1.062E-07  Homo sapiens